Protein AF-A0A7J2TG03-F1 (afdb_monomer)

pLDDT: mean 83.45, std 17.21, range [26.25, 98.69]

Structure (mmCIF, N/CA/C/O backbone):
data_AF-A0A7J2TG03-F1
#
_entry.id   AF-A0A7J2TG03-F1
#
loop_
_atom_site.group_PDB
_atom_site.id
_atom_site.type_symbol
_atom_site.label_atom_id
_atom_site.label_alt_id
_atom_site.label_comp_id
_atom_site.label_asym_id
_atom_site.label_entity_id
_atom_site.label_seq_id
_atom_site.pdbx_PDB_ins_code
_atom_site.Cartn_x
_atom_site.Cartn_y
_atom_site.Cartn_z
_atom_site.occupancy
_atom_site.B_iso_or_equiv
_atom_site.auth_seq_id
_atom_site.auth_comp_id
_atom_site.auth_asym_id
_atom_site.auth_atom_id
_atom_site.pdbx_PDB_model_num
ATOM 1 N N . MET A 1 1 ? -40.544 -49.039 -11.884 1.00 53.91 1 MET A N 1
ATOM 2 C CA . MET A 1 1 ? -40.082 -48.405 -13.143 1.00 53.91 1 MET A CA 1
ATOM 3 C C . MET A 1 1 ? -39.169 -49.385 -13.885 1.00 53.91 1 MET A C 1
ATOM 5 O O . MET A 1 1 ? -38.332 -49.998 -13.239 1.00 53.91 1 MET A O 1
ATOM 9 N N . ASN A 1 2 ? -39.369 -49.619 -15.189 1.00 72.19 2 ASN A N 1
ATOM 10 C CA . ASN A 1 2 ? -38.593 -50.596 -15.976 1.00 72.19 2 ASN A CA 1
ATOM 11 C C . ASN A 1 2 ? -37.104 -50.181 -16.024 1.00 72.19 2 ASN A C 1
ATOM 13 O O . ASN A 1 2 ? -36.837 -48.999 -16.240 1.00 72.19 2 ASN A O 1
ATOM 17 N N . LYS A 1 3 ? -36.149 -51.113 -15.856 1.00 63.94 3 LYS A N 1
ATOM 18 C CA . LYS A 1 3 ? -34.694 -50.835 -15.903 1.00 63.94 3 LYS A CA 1
ATOM 19 C C . LYS A 1 3 ? -34.291 -50.037 -17.153 1.00 63.94 3 LYS A C 1
ATOM 21 O O . LYS A 1 3 ? -33.443 -49.158 -17.064 1.00 63.94 3 LYS A O 1
ATOM 26 N N . LYS A 1 4 ? -34.984 -50.254 -18.280 1.00 67.00 4 LYS A N 1
ATOM 27 C CA . LYS A 1 4 ? -34.798 -49.479 -19.521 1.00 67.00 4 LYS A CA 1
ATOM 28 C C . LYS A 1 4 ? -35.119 -47.983 -19.376 1.00 67.00 4 LYS A C 1
ATOM 30 O O . LYS A 1 4 ? -34.443 -47.165 -19.982 1.00 67.00 4 LYS A O 1
ATOM 35 N N . LYS A 1 5 ? -36.115 -47.613 -18.562 1.00 65.81 5 LYS A N 1
ATOM 36 C CA . LYS A 1 5 ? -36.463 -46.204 -18.307 1.00 65.81 5 LYS A CA 1
ATOM 37 C C . LYS A 1 5 ? -35.437 -45.521 -17.402 1.00 65.81 5 LYS A C 1
ATOM 39 O O . LYS A 1 5 ? -35.110 -44.376 -17.655 1.00 65.81 5 LYS A O 1
ATOM 44 N N . ILE A 1 6 ? -34.899 -46.231 -16.405 1.00 66.00 6 ILE A N 1
ATOM 45 C CA . ILE A 1 6 ? -33.825 -45.704 -15.542 1.00 66.00 6 ILE A CA 1
ATOM 46 C C . ILE A 1 6 ? -32.561 -45.455 -16.368 1.00 66.00 6 ILE A C 1
ATOM 48 O O . ILE A 1 6 ? -31.997 -44.372 -16.286 1.00 66.00 6 ILE A O 1
ATOM 52 N N . ALA A 1 7 ? -32.165 -46.419 -17.204 1.00 67.94 7 ALA A N 1
ATOM 53 C CA . ALA A 1 7 ? -31.015 -46.262 -18.090 1.00 67.94 7 ALA A CA 1
ATOM 54 C C . ALA A 1 7 ? -31.187 -45.060 -19.031 1.00 67.94 7 ALA A C 1
ATOM 56 O O . ALA A 1 7 ? -30.298 -44.224 -19.102 1.00 67.94 7 ALA A O 1
ATOM 57 N N . LEU A 1 8 ? -32.360 -44.911 -19.660 1.00 75.31 8 LEU A N 1
ATOM 58 C CA . LEU A 1 8 ? -32.648 -43.774 -20.537 1.00 75.31 8 LEU A CA 1
ATOM 59 C C . LEU A 1 8 ? -32.576 -42.427 -19.798 1.00 75.31 8 LEU A C 1
ATOM 61 O O . LEU A 1 8 ? -32.005 -41.477 -20.319 1.00 75.31 8 LEU A O 1
ATOM 65 N N . THR A 1 9 ? -33.116 -42.341 -18.579 1.00 73.19 9 THR A N 1
ATOM 66 C CA . THR A 1 9 ? -33.053 -41.114 -17.771 1.00 73.19 9 THR A CA 1
ATOM 67 C C . THR A 1 9 ? -31.622 -40.768 -17.363 1.00 73.19 9 THR A C 1
ATOM 69 O O . THR A 1 9 ? -31.246 -39.602 -17.437 1.00 73.19 9 THR A O 1
ATOM 72 N N . VAL A 1 10 ? -30.811 -41.760 -16.981 1.00 71.56 10 VAL A N 1
ATOM 73 C CA . VAL A 1 10 ? -29.391 -41.551 -16.655 1.00 71.56 10 VAL A CA 1
ATOM 74 C C . VAL A 1 10 ? -28.613 -41.109 -17.892 1.00 71.56 10 VAL A C 1
ATOM 76 O O . VAL A 1 10 ? -27.847 -40.158 -17.803 1.00 71.56 10 VAL A O 1
ATOM 79 N N . THR A 1 11 ? -28.847 -41.726 -19.053 1.00 77.69 11 THR A N 1
ATOM 80 C CA . THR A 1 11 ? -28.205 -41.314 -20.307 1.00 77.69 11 THR A CA 1
ATOM 81 C C . THR A 1 11 ? -28.555 -39.871 -20.660 1.00 77.69 11 THR A C 1
ATOM 83 O O . THR A 1 11 ? -27.647 -39.095 -20.916 1.00 77.69 11 THR A O 1
ATOM 86 N N . ILE A 1 12 ? -29.831 -39.475 -20.584 1.00 80.56 12 ILE A N 1
ATOM 87 C CA . ILE A 1 12 ? -30.250 -38.088 -20.855 1.00 80.56 12 ILE A CA 1
ATOM 88 C C . ILE A 1 12 ? -29.573 -37.105 -19.889 1.00 80.56 12 ILE A C 1
ATOM 90 O O . ILE A 1 12 ? -29.081 -36.071 -20.330 1.00 80.56 12 ILE A O 1
ATOM 94 N N . LEU A 1 13 ? -29.498 -37.435 -18.596 1.00 73.19 13 LEU A N 1
ATOM 95 C CA . LEU A 1 13 ? -28.827 -36.604 -17.590 1.00 73.19 13 LEU A CA 1
ATOM 96 C C . LEU A 1 13 ? -27.330 -36.445 -17.869 1.00 73.19 13 LEU A C 1
ATOM 98 O O . LEU A 1 13 ? -26.822 -35.332 -17.807 1.00 73.19 13 LEU A O 1
ATOM 102 N N . VAL A 1 14 ? -26.636 -37.533 -18.211 1.00 73.94 14 VAL A N 1
ATOM 103 C CA . VAL A 1 14 ? -25.205 -37.493 -18.549 1.00 73.94 14 VAL A CA 1
ATOM 104 C C . VAL A 1 14 ? -24.973 -36.693 -19.830 1.00 73.94 14 VAL A C 1
ATOM 106 O O . VAL A 1 14 ? -24.059 -35.880 -19.868 1.00 73.94 14 VAL A O 1
ATOM 109 N N . THR A 1 15 ? -25.815 -36.855 -20.855 1.00 74.75 15 THR A N 1
ATOM 110 C CA . THR A 1 15 ? -25.711 -36.078 -22.099 1.00 74.75 15 THR A CA 1
ATOM 111 C C . THR A 1 15 ? -25.987 -34.593 -21.866 1.00 74.75 15 THR A C 1
ATOM 113 O O . THR A 1 15 ? -25.273 -33.762 -22.417 1.00 74.75 15 THR A O 1
ATOM 116 N N . MET A 1 16 ? -26.961 -34.244 -21.019 1.00 70.25 16 MET A N 1
ATOM 117 C CA . MET A 1 16 ? -27.220 -32.853 -20.630 1.00 70.25 16 MET A CA 1
ATOM 118 C C . MET A 1 16 ? -26.056 -32.256 -19.835 1.00 70.25 16 MET A C 1
ATOM 120 O O . MET A 1 16 ? -25.661 -31.131 -20.114 1.00 70.25 16 MET A O 1
ATOM 124 N N . LEU A 1 17 ? -25.462 -33.010 -18.904 1.00 63.69 17 LEU A N 1
ATOM 125 C CA . LEU A 1 17 ? -24.256 -32.596 -18.178 1.00 63.69 17 LEU A CA 1
ATOM 126 C C . LEU A 1 17 ? -23.073 -32.365 -19.124 1.00 63.69 17 LEU A C 1
ATOM 128 O O . LEU A 1 17 ? -22.372 -31.367 -18.992 1.00 63.69 17 LEU A O 1
ATOM 132 N N . PHE A 1 18 ? -22.870 -33.248 -20.104 1.00 67.38 18 PHE A N 1
ATOM 133 C CA . PHE A 1 18 ? -21.787 -33.115 -21.080 1.00 67.38 18 PHE A CA 1
ATOM 134 C C . PHE A 1 18 ? -21.998 -31.922 -22.019 1.00 67.38 18 PHE A C 1
ATOM 136 O O . PHE A 1 18 ? -21.068 -31.154 -22.245 1.00 67.38 18 PHE A O 1
ATOM 143 N N . ALA A 1 19 ? -23.223 -31.725 -22.515 1.00 67.94 19 ALA A N 1
ATOM 144 C CA . ALA A 1 19 ? -23.578 -30.564 -23.329 1.00 67.94 19 ALA A CA 1
ATOM 145 C C . ALA A 1 19 ? -23.384 -29.257 -22.546 1.00 67.94 19 ALA A C 1
ATOM 147 O O . ALA A 1 19 ? -22.729 -28.347 -23.040 1.00 67.94 19 ALA A O 1
ATOM 148 N N . PHE A 1 20 ? -23.839 -29.214 -21.289 1.00 65.12 20 PHE A N 1
ATOM 149 C CA . PHE A 1 20 ? -23.650 -28.064 -20.405 1.00 65.12 20 PHE A CA 1
ATOM 150 C C . PHE A 1 20 ? -22.167 -27.785 -20.128 1.00 65.12 20 PHE A C 1
ATOM 152 O O . PHE A 1 20 ? -21.756 -26.634 -20.102 1.00 65.12 20 PHE A O 1
ATOM 159 N N . SER A 1 21 ? -21.342 -28.827 -19.982 1.00 55.38 21 SER A N 1
ATOM 160 C CA . SER A 1 21 ? -19.889 -28.688 -19.789 1.00 55.38 21 SER A CA 1
ATOM 161 C C . SER A 1 21 ? -19.199 -28.088 -21.019 1.00 55.38 21 SER A C 1
ATOM 163 O O . SER A 1 21 ? -18.318 -27.244 -20.882 1.00 55.38 21 SER A O 1
ATOM 165 N N . ILE A 1 22 ? -19.611 -28.500 -22.225 1.00 57.00 22 ILE A N 1
ATOM 166 C CA . ILE A 1 22 ? -19.070 -27.986 -23.494 1.00 57.00 22 ILE A CA 1
ATOM 167 C C . ILE A 1 22 ? -19.506 -26.535 -23.727 1.00 57.00 22 ILE A C 1
ATOM 169 O O . ILE A 1 22 ? -18.688 -25.715 -24.142 1.00 57.00 22 ILE A O 1
ATOM 173 N N . GLU A 1 23 ? -20.767 -26.212 -23.447 1.00 53.81 23 GLU A N 1
ATOM 174 C CA . GLU A 1 23 ? -21.329 -24.866 -23.595 1.00 53.81 23 GLU A CA 1
ATOM 175 C C . GLU A 1 23 ? -20.736 -23.899 -22.555 1.00 53.81 23 GLU A C 1
ATOM 177 O O . GLU A 1 23 ? -20.365 -22.776 -22.893 1.00 53.81 23 GLU A O 1
ATOM 182 N N . PHE A 1 24 ? -20.505 -24.370 -21.323 1.00 48.91 24 PHE A N 1
ATOM 183 C CA . PHE A 1 24 ? -19.780 -23.628 -20.289 1.00 48.91 24 PHE A CA 1
ATOM 184 C C . PHE A 1 24 ? -18.325 -23.357 -20.702 1.00 48.91 24 PHE A C 1
ATOM 186 O O . PHE A 1 24 ? -17.878 -22.213 -20.633 1.00 48.91 24 PHE A O 1
ATOM 193 N N . ALA A 1 25 ? -17.614 -24.363 -21.229 1.00 43.56 25 ALA A N 1
ATOM 194 C CA . ALA A 1 25 ? -16.248 -24.195 -21.725 1.00 43.56 25 ALA A CA 1
ATOM 195 C C . ALA A 1 25 ? -16.162 -23.174 -22.878 1.00 43.56 25 ALA A C 1
ATOM 197 O O . ALA A 1 25 ? -15.332 -22.270 -22.810 1.00 43.56 25 ALA A O 1
ATOM 198 N N . HIS A 1 26 ? -17.059 -23.238 -23.872 1.00 43.53 26 HIS A N 1
ATOM 199 C CA . HIS A 1 26 ? -17.092 -22.270 -24.982 1.00 43.53 26 HIS A CA 1
ATOM 200 C C . HIS A 1 26 ? -17.467 -20.853 -24.515 1.00 43.53 26 HIS A C 1
ATOM 202 O O . HIS A 1 26 ? -16.838 -19.878 -24.923 1.00 43.53 26 HIS A O 1
ATOM 208 N N . SER A 1 27 ? -18.425 -20.721 -23.590 1.00 43.19 27 SER A N 1
ATOM 209 C CA . SER A 1 27 ? -18.806 -19.414 -23.032 1.00 43.19 27 SER A CA 1
ATOM 210 C C . SER A 1 27 ? -17.681 -18.758 -22.215 1.00 43.19 27 SER A C 1
ATOM 212 O O . SER A 1 27 ? -17.570 -17.530 -22.180 1.00 43.19 27 SER A O 1
ATOM 214 N N . SER A 1 28 ? -16.799 -19.559 -21.606 1.00 43.59 28 SER A N 1
ATOM 215 C CA . SER A 1 28 ? -15.652 -19.063 -20.838 1.00 43.59 28 SER A CA 1
ATOM 216 C C . SER A 1 28 ? -14.494 -18.590 -21.727 1.00 43.59 28 SER A C 1
ATOM 218 O O . SER A 1 28 ? -13.842 -17.601 -21.402 1.00 43.59 28 SER A O 1
ATOM 220 N N . THR A 1 29 ? -14.274 -19.220 -22.886 1.00 42.62 29 THR A N 1
ATOM 221 C CA . THR A 1 29 ? -13.218 -18.813 -23.828 1.00 42.62 29 THR A CA 1
ATOM 222 C C . THR A 1 29 ? -13.607 -17.584 -24.645 1.00 42.62 29 THR A C 1
ATOM 224 O O . THR A 1 29 ? -12.787 -16.678 -24.790 1.00 42.62 29 THR A O 1
ATOM 227 N N . ASP A 1 30 ? -14.862 -17.501 -25.100 1.00 40.88 30 ASP A N 1
ATOM 228 C CA . ASP A 1 30 ? -15.345 -16.367 -25.902 1.00 40.88 30 ASP A CA 1
ATOM 229 C C . ASP A 1 30 ? -15.484 -15.086 -25.065 1.00 40.88 30 ASP A C 1
ATOM 231 O O . ASP A 1 30 ? -15.247 -13.978 -25.546 1.00 40.88 30 ASP A O 1
ATOM 235 N N . SER A 1 31 ? -15.837 -15.209 -23.782 1.00 52.03 31 SER A N 1
ATOM 236 C CA . SER A 1 31 ? -15.900 -14.055 -22.875 1.00 52.03 31 SER A CA 1
ATOM 237 C C . SER A 1 31 ? -14.507 -13.530 -22.499 1.00 52.03 31 SER A C 1
ATOM 239 O O . SER A 1 31 ? -14.314 -12.313 -22.410 1.00 52.03 31 SER A O 1
ATOM 241 N N . TYR A 1 32 ? -13.509 -14.411 -22.360 1.00 50.72 32 TYR A N 1
ATOM 242 C CA . TYR A 1 32 ? -12.137 -14.024 -22.024 1.00 50.72 32 TYR A CA 1
ATOM 243 C C . TYR A 1 32 ? -11.397 -13.348 -23.191 1.00 50.72 32 TYR A C 1
ATOM 245 O O . TYR A 1 32 ? -10.784 -12.294 -22.997 1.00 50.72 32 TYR A O 1
ATOM 253 N N . SER A 1 33 ? -11.493 -13.884 -24.418 1.00 60.97 33 SER A N 1
ATOM 254 C CA . SER A 1 33 ? -10.859 -13.265 -25.596 1.00 60.97 33 SER A CA 1
ATOM 255 C C . SER A 1 33 ? -11.432 -11.877 -25.892 1.00 60.97 33 SER A C 1
ATOM 257 O O . SER A 1 33 ? -10.677 -10.946 -26.170 1.00 60.97 33 SER A O 1
ATOM 259 N N . ASN A 1 34 ? -12.751 -11.709 -25.743 1.00 76.31 34 ASN A N 1
ATOM 260 C CA . ASN A 1 34 ? -13.419 -10.422 -25.935 1.00 76.31 34 ASN A CA 1
ATOM 261 C C . ASN A 1 34 ? -13.000 -9.386 -24.883 1.00 76.31 34 ASN A C 1
ATOM 263 O O . ASN A 1 34 ? -12.807 -8.219 -25.219 1.00 76.31 34 ASN A O 1
ATOM 267 N N . THR A 1 35 ? -12.805 -9.808 -23.630 1.00 81.56 35 THR A N 1
ATOM 268 C CA . THR A 1 35 ? -12.375 -8.911 -22.547 1.00 81.56 35 THR A CA 1
ATOM 269 C C . THR A 1 35 ? -10.957 -8.391 -22.778 1.00 81.56 35 THR A C 1
ATOM 271 O O . THR A 1 35 ? -10.719 -7.197 -22.615 1.00 81.56 35 THR A O 1
ATOM 274 N N . ASN A 1 36 ? -10.023 -9.247 -23.208 1.00 82.88 36 ASN A N 1
ATOM 275 C CA . ASN A 1 36 ? -8.644 -8.826 -23.465 1.00 82.88 36 ASN A CA 1
ATOM 276 C C . ASN A 1 36 ? -8.559 -7.857 -24.656 1.00 82.88 36 ASN A C 1
ATOM 278 O O . ASN A 1 36 ? -7.978 -6.782 -24.533 1.00 82.88 36 ASN A O 1
ATOM 282 N N . THR A 1 37 ? -9.211 -8.167 -25.783 1.00 90.38 37 THR A N 1
ATOM 283 C CA . THR A 1 37 ? -9.247 -7.257 -26.941 1.00 90.38 37 THR A CA 1
ATOM 284 C C . THR A 1 37 ? -9.906 -5.918 -26.599 1.00 90.38 37 THR A C 1
ATOM 286 O O . THR A 1 37 ? -9.405 -4.866 -26.996 1.00 90.38 37 THR 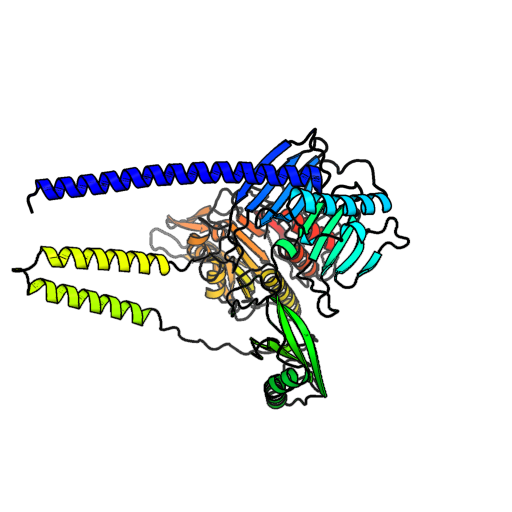A O 1
ATOM 289 N N . TYR A 1 38 ? -10.991 -5.933 -25.820 1.00 91.69 38 TYR A N 1
ATOM 290 C CA . TYR A 1 38 ? -11.637 -4.712 -25.341 1.00 91.69 38 TYR A CA 1
ATOM 291 C C . TYR A 1 38 ? -10.716 -3.889 -24.426 1.00 91.69 38 TYR A C 1
ATOM 293 O O . TYR A 1 38 ? -10.548 -2.690 -24.645 1.00 91.69 38 TYR A O 1
ATOM 301 N N . ALA A 1 39 ? -10.061 -4.530 -23.453 1.00 92.44 39 ALA A N 1
ATOM 302 C CA . ALA A 1 39 ? -9.113 -3.889 -22.543 1.00 92.44 39 ALA A CA 1
ATOM 303 C C . ALA A 1 39 ? -7.916 -3.276 -23.291 1.00 92.44 39 ALA A C 1
ATOM 305 O O . ALA A 1 39 ? -7.555 -2.128 -23.039 1.00 92.44 39 ALA A O 1
ATOM 306 N N . GLN A 1 40 ? -7.345 -3.999 -24.260 1.00 94.38 40 GLN A N 1
ATOM 307 C CA . GLN A 1 40 ? -6.276 -3.493 -25.128 1.00 94.38 40 GLN A CA 1
ATOM 308 C C . GLN A 1 40 ? -6.726 -2.286 -25.950 1.00 94.38 40 GLN A C 1
ATOM 310 O O . GLN A 1 40 ? -5.971 -1.320 -26.075 1.00 94.38 40 GLN A O 1
ATOM 315 N N . SER A 1 41 ? -7.950 -2.318 -26.485 1.00 95.25 41 SER A N 1
ATOM 316 C CA . SER A 1 41 ? -8.517 -1.187 -27.220 1.00 95.25 41 SER A CA 1
ATOM 317 C C . SER A 1 41 ? -8.635 0.045 -26.327 1.00 95.25 41 SER A C 1
ATOM 319 O O . SER A 1 41 ? -8.196 1.117 -26.730 1.00 95.25 41 SER A O 1
ATOM 321 N N . LEU A 1 42 ? -9.177 -0.094 -25.113 1.00 95.88 42 LEU A N 1
ATOM 322 C CA . LEU A 1 42 ? -9.305 1.025 -24.176 1.00 95.88 42 LEU A CA 1
ATOM 323 C C . LEU A 1 42 ? -7.941 1.576 -23.749 1.00 95.88 42 LEU A C 1
ATOM 325 O O . LEU A 1 42 ? -7.748 2.791 -23.771 1.00 95.88 42 LEU A O 1
ATOM 329 N N . ALA A 1 43 ? -6.986 0.700 -23.423 1.00 96.06 43 ALA A N 1
ATOM 330 C CA . ALA A 1 43 ? -5.633 1.112 -23.063 1.00 96.06 43 ALA A CA 1
ATOM 331 C C . ALA A 1 43 ? -4.946 1.862 -24.212 1.00 96.06 43 ALA A C 1
ATOM 333 O O . ALA A 1 43 ? -4.371 2.924 -23.994 1.00 96.06 43 ALA A O 1
ATOM 334 N N . SER A 1 44 ? -5.058 1.359 -25.445 1.00 95.81 44 SER A N 1
ATOM 335 C CA . SER A 1 44 ? -4.472 1.996 -26.632 1.00 95.81 44 SER A CA 1
ATOM 336 C C . SER A 1 44 ? -5.117 3.350 -26.934 1.00 95.81 44 SER A C 1
ATOM 338 O O . SER A 1 44 ? -4.412 4.310 -27.241 1.00 95.81 44 SER A O 1
ATOM 340 N N . THR A 1 45 ? -6.446 3.453 -26.809 1.00 97.25 45 THR A N 1
ATOM 341 C CA . THR A 1 45 ? -7.166 4.724 -26.955 1.00 97.25 45 THR A CA 1
ATOM 342 C C . THR A 1 45 ? -6.717 5.729 -25.902 1.00 97.25 45 THR A C 1
ATOM 344 O O . THR A 1 45 ? -6.422 6.870 -26.250 1.00 97.25 45 THR A O 1
ATOM 347 N N . PHE A 1 46 ? -6.613 5.320 -24.634 1.00 97.81 46 PHE A N 1
ATOM 348 C CA . PHE A 1 46 ? -6.151 6.207 -23.570 1.00 97.81 46 PHE A CA 1
ATOM 349 C C . PHE A 1 46 ? -4.710 6.671 -23.811 1.00 97.81 46 PHE A C 1
ATOM 351 O O . PHE A 1 46 ? -4.439 7.868 -23.764 1.00 97.81 46 PHE A O 1
ATOM 358 N N . LEU A 1 47 ? -3.800 5.745 -24.128 1.00 96.56 47 LEU A N 1
ATOM 359 C CA . LEU A 1 47 ? -2.394 6.054 -24.393 1.00 96.56 47 LEU A CA 1
ATOM 360 C C . LEU A 1 47 ? -2.237 7.057 -25.546 1.00 96.56 47 LEU A C 1
ATOM 362 O O . LEU A 1 47 ? -1.539 8.060 -25.416 1.00 96.56 47 LEU A O 1
ATOM 366 N N . GLY A 1 48 ? -2.917 6.814 -26.668 1.00 95.44 48 GLY A N 1
ATOM 367 C CA . GLY A 1 48 ? -2.780 7.653 -27.856 1.00 95.44 48 GLY A CA 1
ATOM 368 C C . GLY A 1 48 ? -3.500 8.998 -27.761 1.00 95.44 48 GLY A C 1
ATOM 369 O O . GLY A 1 48 ? -2.944 10.011 -28.173 1.00 95.44 48 GLY A O 1
ATOM 370 N N . GLN A 1 49 ? -4.732 9.017 -27.243 1.00 96.81 49 GLN A N 1
ATOM 371 C CA . GLN A 1 49 ? -5.591 10.211 -27.285 1.00 96.81 49 GLN A CA 1
ATOM 372 C C . GLN A 1 49 ? -5.515 11.052 -26.010 1.00 96.81 49 GLN A C 1
ATOM 374 O O . GLN A 1 49 ? -5.644 12.268 -26.077 1.00 96.81 49 GLN A O 1
ATOM 379 N N . VAL A 1 50 ? -5.303 10.426 -24.848 1.00 97.06 50 VAL A N 1
ATOM 380 C CA . VAL A 1 50 ? -5.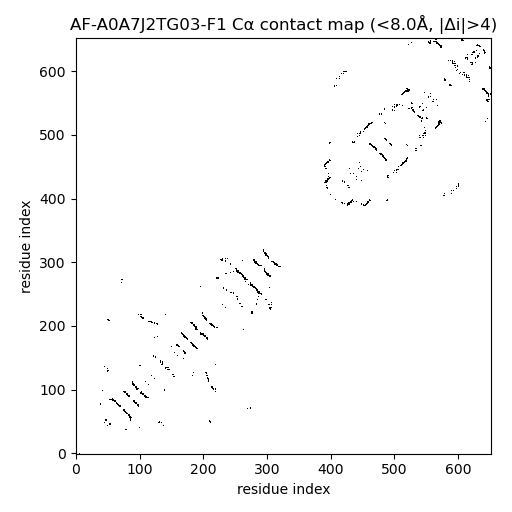289 11.131 -23.559 1.00 97.06 50 VAL A CA 1
ATOM 381 C C . VAL A 1 50 ? -3.861 11.341 -23.085 1.00 97.06 50 VAL A C 1
ATOM 383 O O . VAL A 1 50 ? -3.469 12.474 -22.825 1.00 97.06 50 VAL A O 1
ATOM 386 N N . SER A 1 51 ? -3.057 10.277 -22.993 1.00 94.19 51 SER A N 1
ATOM 387 C CA . SER A 1 51 ? -1.753 10.374 -22.331 1.00 94.19 51 SER A CA 1
ATOM 388 C C . SER A 1 51 ? -0.654 11.016 -23.184 1.00 94.19 51 SER A C 1
ATOM 390 O O . SER A 1 51 ? 0.420 11.329 -22.665 1.00 94.19 51 SER A O 1
ATOM 392 N N . GLY A 1 52 ? -0.901 11.197 -24.486 1.00 90.62 52 GLY A N 1
ATOM 393 C CA . GLY A 1 52 ? 0.058 11.748 -25.444 1.00 90.62 52 GLY A CA 1
ATOM 394 C C . GLY A 1 52 ? 1.181 10.777 -25.827 1.00 90.62 52 GLY A C 1
ATOM 395 O O . GLY A 1 52 ? 2.251 11.217 -26.267 1.00 90.62 52 GLY A O 1
ATOM 396 N N . PHE A 1 53 ? 0.974 9.469 -25.633 1.00 90.31 53 PHE A N 1
ATOM 397 C CA . PHE A 1 53 ? 1.920 8.425 -26.021 1.00 90.31 53 PHE A CA 1
ATOM 398 C C . PHE A 1 53 ? 2.006 8.325 -27.551 1.00 90.31 53 PHE A C 1
ATOM 400 O O . PHE A 1 53 ? 1.001 8.439 -28.252 1.00 90.31 53 PHE A O 1
ATOM 407 N N . ASP A 1 54 ? 3.214 8.132 -28.088 1.00 89.00 54 ASP A N 1
ATOM 408 C CA . ASP A 1 54 ? 3.389 8.017 -29.539 1.00 89.00 54 ASP A CA 1
ATOM 409 C C . ASP A 1 54 ? 3.036 6.598 -29.987 1.00 89.00 54 ASP A C 1
ATOM 411 O O . ASP A 1 54 ? 3.760 5.638 -29.720 1.00 89.00 54 ASP A O 1
ATOM 415 N N . MET A 1 55 ? 1.911 6.477 -30.685 1.00 90.62 55 MET A N 1
ATOM 416 C CA . MET A 1 55 ? 1.408 5.188 -31.145 1.00 90.62 55 MET A CA 1
ATOM 417 C C . MET A 1 55 ? 2.112 4.673 -32.412 1.00 90.62 55 MET A C 1
ATOM 419 O O . MET A 1 55 ? 1.874 3.533 -32.803 1.00 90.62 55 MET A O 1
ATOM 423 N N . SER A 1 56 ? 2.983 5.462 -33.059 1.00 89.50 56 SER A N 1
ATOM 424 C CA . SER A 1 56 ? 3.655 5.069 -34.311 1.00 89.50 56 SER A CA 1
ATOM 425 C C . SER A 1 56 ? 4.720 3.982 -34.122 1.00 89.50 56 SER A C 1
ATOM 427 O O . SER A 1 56 ? 4.884 3.127 -34.990 1.00 89.50 56 SER A O 1
ATOM 429 N N . ASN A 1 57 ? 5.390 3.979 -32.967 1.00 84.12 57 ASN A N 1
ATOM 430 C CA . ASN A 1 57 ? 6.395 2.987 -32.572 1.00 84.12 57 ASN A CA 1
ATOM 431 C C . ASN A 1 57 ? 5.928 2.126 -31.387 1.00 84.12 57 ASN A C 1
ATOM 433 O O . ASN A 1 57 ? 6.730 1.433 -30.758 1.00 84.12 57 ASN A O 1
ATOM 437 N N . TYR A 1 58 ? 4.631 2.178 -31.075 1.00 87.56 58 TYR A N 1
ATOM 438 C CA . TYR A 1 58 ? 4.043 1.470 -29.948 1.00 87.56 58 TYR A CA 1
ATOM 439 C C . TYR A 1 58 ? 4.119 -0.044 -30.135 1.00 87.56 58 TYR A C 1
ATOM 441 O O . TYR A 1 58 ? 3.625 -0.604 -31.118 1.00 87.56 58 TYR A O 1
ATOM 449 N N . ARG A 1 59 ? 4.698 -0.720 -29.144 1.00 92.12 59 ARG A N 1
ATOM 450 C CA . ARG A 1 59 ? 4.739 -2.177 -29.067 1.00 92.12 59 ARG A CA 1
ATOM 451 C C . ARG A 1 59 ? 4.349 -2.654 -27.679 1.00 92.12 59 ARG A C 1
ATOM 453 O O . ARG A 1 59 ? 4.943 -2.250 -26.685 1.00 92.12 59 ARG A O 1
ATOM 460 N N . ILE A 1 60 ? 3.416 -3.597 -27.633 1.00 88.81 60 ILE A N 1
ATOM 461 C CA . ILE A 1 60 ? 3.107 -4.371 -26.432 1.00 88.81 60 ILE A CA 1
ATOM 462 C C . ILE A 1 60 ? 4.147 -5.489 -26.301 1.00 88.81 60 ILE 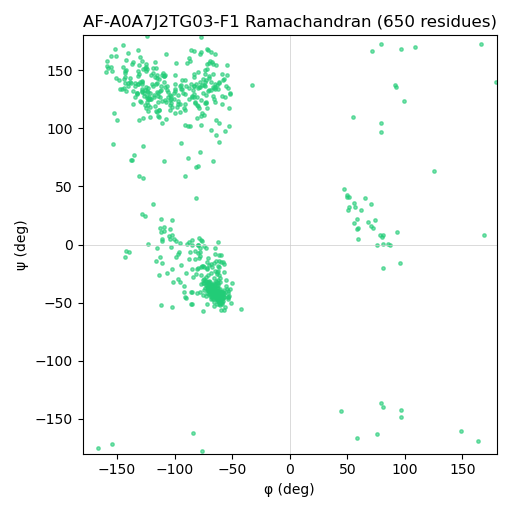A C 1
ATOM 464 O O . ILE A 1 60 ? 4.285 -6.321 -27.199 1.00 88.81 60 ILE A O 1
ATOM 468 N N . ILE A 1 61 ? 4.894 -5.494 -25.199 1.00 84.19 61 ILE A N 1
ATOM 469 C CA . ILE A 1 61 ? 5.852 -6.551 -24.848 1.00 84.19 61 ILE A CA 1
ATOM 470 C C . ILE A 1 61 ? 5.143 -7.626 -24.020 1.00 84.19 61 ILE A C 1
ATOM 472 O O . ILE A 1 61 ? 5.262 -8.812 -24.319 1.00 84.19 61 ILE A O 1
ATOM 476 N N . SER A 1 62 ? 4.365 -7.208 -23.022 1.00 78.50 62 SER A N 1
ATOM 477 C CA . SER A 1 62 ? 3.488 -8.071 -22.228 1.00 78.50 62 SER A CA 1
ATOM 478 C C . SER A 1 62 ? 2.189 -7.337 -21.905 1.00 78.50 62 SER A C 1
ATOM 480 O O . SER A 1 62 ? 2.175 -6.109 -21.826 1.00 78.50 62 SER A O 1
ATOM 482 N N . PHE A 1 63 ? 1.089 -8.077 -21.753 1.00 84.25 63 PHE A N 1
ATOM 483 C CA . PHE A 1 63 ? -0.222 -7.504 -21.449 1.00 84.25 63 PHE A CA 1
ATOM 484 C C . PHE A 1 63 ? -1.084 -8.513 -20.702 1.00 84.25 63 PHE A C 1
ATOM 486 O O . PHE A 1 63 ? -1.483 -9.538 -21.257 1.00 84.25 63 PHE A O 1
ATOM 493 N N . ASN A 1 64 ? -1.376 -8.199 -19.449 1.00 72.75 64 ASN A N 1
ATOM 494 C CA . ASN A 1 64 ? -2.177 -9.007 -18.550 1.00 72.75 64 ASN A CA 1
ATOM 495 C C . ASN A 1 64 ? -3.444 -8.244 -18.183 1.00 72.75 64 ASN A C 1
ATOM 497 O O . ASN A 1 64 ? -3.400 -7.042 -17.917 1.00 72.75 64 ASN A O 1
ATOM 501 N N . VAL A 1 65 ? -4.565 -8.962 -18.153 1.00 78.69 65 VAL A N 1
ATOM 502 C CA . VAL A 1 65 ? -5.876 -8.415 -17.803 1.00 78.69 65 VAL A CA 1
ATOM 503 C C . VAL A 1 65 ? -6.498 -9.272 -16.719 1.00 78.69 65 VAL A C 1
ATOM 505 O O . VAL A 1 65 ? -6.543 -10.494 -16.848 1.00 78.69 65 VAL A O 1
ATOM 508 N N . SER A 1 66 ? -7.035 -8.634 -15.687 1.00 71.94 66 SER A N 1
ATOM 509 C CA . SER A 1 66 ? -7.897 -9.275 -14.699 1.00 71.94 66 SER A CA 1
ATOM 510 C C . SER A 1 66 ? -9.189 -8.479 -14.527 1.00 71.94 66 SER A C 1
ATOM 512 O O . SER A 1 66 ? -9.263 -7.302 -14.878 1.00 71.94 66 SER A O 1
ATOM 514 N N . THR A 1 67 ? -10.243 -9.136 -14.039 1.00 82.38 67 THR A N 1
ATOM 515 C CA . THR A 1 67 ? -11.564 -8.508 -13.856 1.00 82.38 67 THR A CA 1
ATOM 516 C C . THR A 1 67 ? -12.123 -8.679 -12.442 1.00 82.38 67 THR A C 1
ATOM 518 O O . THR A 1 67 ? -13.204 -9.249 -12.257 1.00 82.38 67 THR A O 1
ATOM 521 N N . PRO A 1 68 ? -11.396 -8.233 -11.402 1.00 74.31 68 PRO A N 1
ATOM 522 C CA . PRO A 1 68 ? -11.879 -8.374 -10.040 1.00 74.31 68 PRO A CA 1
ATOM 523 C C . PRO A 1 68 ? -13.091 -7.470 -9.783 1.00 74.31 68 PRO A C 1
ATOM 525 O O . PRO A 1 68 ? -13.307 -6.451 -10.446 1.00 74.31 68 PRO A O 1
ATOM 528 N N . LYS A 1 69 ? -13.885 -7.820 -8.769 1.00 73.38 69 LYS A N 1
ATOM 529 C CA . LYS A 1 69 ? -14.812 -6.856 -8.172 1.00 73.38 69 LYS A CA 1
ATOM 530 C C . LYS A 1 69 ? -14.040 -5.884 -7.295 1.00 73.38 69 LYS A C 1
ATOM 532 O O . LYS A 1 69 ? -13.089 -6.280 -6.627 1.00 73.38 69 LYS A O 1
ATOM 537 N N . ILE A 1 70 ? -14.454 -4.624 -7.304 1.00 67.81 70 ILE A N 1
ATOM 538 C CA . ILE A 1 70 ? -13.930 -3.633 -6.368 1.00 67.81 70 ILE A CA 1
ATOM 539 C C . ILE A 1 70 ? -14.397 -4.035 -4.973 1.00 67.81 70 ILE A C 1
ATOM 541 O O . ILE A 1 70 ? -15.556 -4.422 -4.790 1.00 67.81 70 ILE A O 1
ATOM 545 N N . LEU A 1 71 ? -13.489 -3.968 -4.003 1.00 58.88 71 LEU A N 1
ATOM 546 C CA . LEU A 1 71 ? -13.769 -4.374 -2.635 1.00 58.88 71 LEU A CA 1
ATOM 547 C C . LEU A 1 71 ? -15.016 -3.658 -2.103 1.00 58.88 71 LEU A C 1
ATOM 549 O O . LEU A 1 71 ? -15.196 -2.457 -2.300 1.00 58.88 71 LEU A O 1
ATOM 553 N N . ASN A 1 72 ? -15.895 -4.423 -1.456 1.00 57.84 72 ASN A N 1
ATOM 554 C CA . ASN A 1 72 ? -17.164 -3.942 -0.913 1.00 57.84 72 ASN A CA 1
ATOM 555 C C . ASN A 1 72 ? -18.106 -3.306 -1.963 1.00 57.84 72 ASN A C 1
ATOM 557 O O . ASN A 1 72 ? -19.113 -2.700 -1.615 1.00 57.84 72 ASN A O 1
ATOM 561 N N . SER A 1 73 ? -17.856 -3.472 -3.262 1.00 66.81 73 SER A N 1
ATOM 562 C CA . SER A 1 73 ? -18.730 -2.987 -4.330 1.00 66.81 73 SER A CA 1
ATOM 563 C C . SER A 1 73 ? -19.299 -4.148 -5.142 1.00 66.81 73 SER A C 1
ATOM 565 O O . SER A 1 73 ? -18.675 -5.192 -5.319 1.00 66.81 73 SER A O 1
ATOM 567 N N . GLN A 1 74 ? -20.488 -3.952 -5.712 1.00 72.69 74 GLN A N 1
ATOM 568 C CA . GLN A 1 74 ? -20.987 -4.839 -6.770 1.00 72.69 74 GLN A CA 1
ATOM 569 C C . GLN A 1 74 ? -20.345 -4.541 -8.132 1.00 72.69 74 GLN A C 1
ATOM 571 O O . GLN A 1 74 ? -20.563 -5.280 -9.091 1.00 72.69 74 GLN A O 1
ATOM 576 N N . THR A 1 75 ? -19.554 -3.472 -8.213 1.00 78.31 75 THR A N 1
ATOM 577 C CA . THR A 1 75 ? -18.914 -3.005 -9.438 1.00 78.31 75 THR A CA 1
ATOM 578 C C . THR A 1 75 ? -17.659 -3.824 -9.733 1.00 78.31 75 THR A C 1
ATOM 580 O O . THR A 1 75 ? -16.771 -3.943 -8.889 1.00 78.31 75 THR A O 1
ATOM 583 N N . SER A 1 76 ? -17.574 -4.378 -10.941 1.00 83.06 76 SER A N 1
ATOM 584 C CA . SER A 1 76 ? -16.342 -4.968 -11.470 1.00 83.06 76 SER A CA 1
ATOM 585 C C . SER A 1 76 ? -15.436 -3.896 -12.063 1.00 83.06 76 SER A C 1
ATOM 587 O O . SER A 1 76 ? -15.916 -2.927 -12.653 1.00 83.06 76 SER A O 1
ATOM 589 N N . GLN A 1 77 ? -14.129 -4.106 -11.948 1.00 88.19 77 GLN A N 1
ATOM 590 C CA . GLN A 1 77 ? -13.111 -3.322 -12.637 1.00 88.19 77 GLN A CA 1
ATOM 591 C C . GLN A 1 77 ? -12.302 -4.222 -13.567 1.00 88.19 77 GLN A C 1
ATOM 593 O O . GLN A 1 77 ? -12.158 -5.411 -13.302 1.00 88.19 77 GLN A O 1
ATOM 598 N N . ILE A 1 78 ? -11.773 -3.658 -14.647 1.00 88.19 78 ILE A N 1
ATOM 599 C CA . ILE A 1 78 ? -10.756 -4.300 -15.480 1.00 88.19 78 ILE A CA 1
ATOM 600 C C . ILE A 1 78 ? -9.411 -3.738 -15.035 1.00 88.19 78 ILE A C 1
ATOM 602 O O . ILE A 1 78 ? -9.192 -2.538 -15.170 1.00 88.19 78 ILE A O 1
ATOM 606 N N . ILE A 1 79 ? -8.520 -4.586 -14.531 1.00 81.56 79 ILE A N 1
ATOM 607 C CA . ILE A 1 79 ? -7.142 -4.206 -14.216 1.00 81.56 79 ILE A CA 1
ATOM 608 C C . ILE A 1 79 ? -6.248 -4.676 -15.354 1.00 81.56 79 ILE A C 1
ATOM 610 O O . ILE A 1 79 ? -6.327 -5.823 -15.792 1.00 81.56 79 ILE A O 1
ATOM 614 N N . ILE A 1 80 ? -5.395 -3.778 -15.823 1.00 82.94 80 ILE A N 1
ATOM 615 C CA . ILE A 1 80 ? -4.420 -3.999 -16.878 1.00 82.94 80 ILE A CA 1
ATOM 616 C C . ILE A 1 80 ? -3.034 -3.783 -16.282 1.00 82.94 80 ILE A C 1
ATOM 618 O O . ILE A 1 80 ? -2.756 -2.727 -15.715 1.00 82.94 80 ILE A O 1
ATOM 622 N N . SER A 1 81 ? -2.165 -4.772 -16.460 1.00 76.88 81 SER A N 1
ATOM 623 C CA . SER A 1 81 ? -0.730 -4.661 -16.204 1.00 76.88 81 SER A CA 1
ATOM 624 C C . SER A 1 81 ? 0.013 -5.031 -17.480 1.00 76.88 81 SER A C 1
ATOM 626 O O . SER A 1 81 ? -0.200 -6.111 -18.035 1.00 76.88 81 SER A O 1
ATOM 628 N N . ALA A 1 82 ? 0.845 -4.132 -17.992 1.00 75.94 82 ALA A N 1
ATOM 629 C CA . ALA A 1 82 ? 1.513 -4.328 -19.269 1.00 75.94 82 ALA A CA 1
ATOM 630 C C . ALA A 1 82 ? 2.923 -3.744 -19.273 1.00 75.94 82 ALA A C 1
ATOM 632 O O . ALA A 1 82 ? 3.206 -2.769 -18.586 1.00 75.94 82 ALA A O 1
ATOM 633 N N . ILE A 1 83 ? 3.790 -4.311 -20.108 1.00 81.81 83 ILE A N 1
ATOM 634 C CA . ILE A 1 83 ? 5.049 -3.680 -20.494 1.00 81.81 83 ILE A CA 1
ATOM 635 C C . ILE A 1 83 ? 4.895 -3.222 -21.938 1.00 81.81 83 ILE A C 1
ATOM 637 O O . ILE A 1 83 ? 4.603 -4.030 -22.826 1.00 81.81 83 ILE A O 1
ATOM 641 N N . ILE A 1 84 ? 5.087 -1.929 -22.176 1.00 89.50 84 ILE A N 1
ATOM 642 C CA . ILE A 1 84 ? 4.950 -1.309 -23.497 1.00 89.50 84 ILE A CA 1
ATOM 643 C C . ILE A 1 84 ? 6.231 -0.570 -23.881 1.00 89.50 84 ILE A C 1
ATOM 645 O O . ILE A 1 84 ? 7.001 -0.162 -23.018 1.00 89.50 84 ILE A O 1
ATOM 649 N N . SER A 1 85 ? 6.469 -0.388 -25.174 1.00 90.00 85 SER A N 1
ATOM 650 C CA . SER A 1 85 ? 7.610 0.364 -25.701 1.00 90.00 85 SER A CA 1
ATOM 651 C C . SER A 1 85 ? 7.159 1.370 -26.752 1.00 90.00 85 SER A C 1
ATOM 653 O O . SER A 1 85 ? 6.220 1.085 -27.491 1.00 90.00 85 SER A O 1
ATOM 655 N N . ASP A 1 86 ? 7.834 2.518 -26.827 1.00 88.00 86 ASP A N 1
ATOM 656 C CA . ASP A 1 86 ? 7.707 3.513 -27.907 1.00 88.00 86 ASP A CA 1
ATOM 657 C C . ASP A 1 86 ? 8.955 3.570 -28.810 1.00 88.00 86 ASP A C 1
ATOM 659 O O . ASP A 1 86 ? 9.141 4.519 -29.570 1.00 88.00 86 ASP A O 1
ATOM 663 N N . GLY A 1 87 ? 9.864 2.597 -28.682 1.00 85.94 87 GLY A N 1
ATOM 664 C CA . GLY A 1 87 ? 11.164 2.587 -29.356 1.00 85.94 87 GLY A CA 1
ATOM 665 C C . GLY A 1 87 ? 12.256 3.432 -28.681 1.00 85.94 87 GLY A C 1
ATOM 666 O O . GLY A 1 87 ? 13.433 3.148 -28.896 1.00 85.94 87 GLY A O 1
ATOM 667 N N . ASN A 1 88 ? 11.904 4.405 -27.831 1.00 84.50 88 ASN A N 1
ATOM 668 C CA . ASN A 1 88 ? 12.857 5.199 -27.040 1.00 84.50 88 ASN A CA 1
ATOM 669 C C . ASN A 1 88 ? 13.022 4.662 -25.612 1.00 84.50 88 ASN A C 1
ATOM 671 O O . ASN A 1 88 ? 14.085 4.816 -25.000 1.00 84.50 88 ASN A O 1
ATOM 675 N N . GLY A 1 89 ? 11.974 4.039 -25.078 1.00 86.44 89 GLY A N 1
ATOM 676 C CA . GLY A 1 89 ? 11.969 3.417 -23.765 1.00 86.44 89 GLY A CA 1
ATOM 677 C C . GLY A 1 89 ? 10.998 2.248 -23.657 1.00 86.44 89 GLY A C 1
ATOM 678 O O . GLY A 1 89 ? 10.162 2.008 -24.530 1.00 86.44 89 GLY A O 1
ATOM 679 N N . ASN A 1 90 ? 11.142 1.509 -22.562 1.00 83.56 90 ASN A N 1
ATOM 680 C CA . ASN A 1 90 ? 10.177 0.518 -22.105 1.00 83.56 90 ASN A CA 1
ATOM 681 C C . ASN A 1 90 ? 9.510 1.052 -20.846 1.00 83.56 90 ASN A C 1
ATOM 683 O O . ASN A 1 90 ? 10.181 1.615 -19.978 1.00 83.56 90 ASN A O 1
ATOM 687 N N . PHE A 1 91 ? 8.208 0.837 -20.739 1.00 85.44 91 PHE A N 1
ATOM 688 C CA . PHE A 1 91 ? 7.377 1.362 -19.675 1.00 85.44 91 PHE A CA 1
ATOM 689 C C . PHE A 1 91 ? 6.560 0.244 -19.040 1.00 85.44 91 PHE A C 1
ATOM 691 O O . PHE A 1 91 ? 6.032 -0.612 -19.750 1.00 85.44 91 PHE A O 1
ATOM 698 N N . SER A 1 92 ? 6.432 0.289 -17.717 1.00 81.19 92 SER A N 1
ATOM 699 C CA . SER A 1 92 ? 5.415 -0.452 -16.982 1.00 81.19 92 SER A CA 1
ATOM 700 C C . SER A 1 92 ? 4.134 0.369 -16.984 1.00 81.19 92 SER A C 1
ATOM 702 O O . SER A 1 92 ? 4.145 1.546 -16.625 1.00 81.19 92 SER A O 1
ATOM 704 N N . LEU A 1 93 ? 3.046 -0.251 -17.418 1.00 83.94 93 LEU A N 1
ATOM 705 C CA . LEU A 1 93 ? 1.706 0.303 -17.442 1.00 83.94 93 LEU A CA 1
ATOM 706 C C . LEU A 1 93 ? 0.858 -0.430 -16.407 1.00 83.94 93 LEU A C 1
ATOM 708 O O . LEU A 1 93 ? 0.663 -1.641 -16.520 1.00 83.94 93 LEU A O 1
ATOM 712 N N . ALA A 1 94 ? 0.281 0.323 -15.477 1.00 80.50 94 ALA A N 1
ATOM 713 C CA . ALA A 1 94 ? -0.810 -0.134 -14.631 1.00 80.50 94 ALA A CA 1
ATOM 714 C C . ALA A 1 94 ? -2.046 0.726 -14.893 1.00 80.50 94 ALA A C 1
ATOM 716 O O . ALA A 1 94 ? -1.976 1.953 -14.875 1.00 80.50 94 ALA A O 1
ATOM 717 N N . MET A 1 95 ? -3.185 0.094 -15.162 1.00 89.81 95 MET A N 1
ATOM 718 C CA . MET A 1 95 ? -4.434 0.794 -15.447 1.00 89.81 95 MET A CA 1
ATOM 719 C C . MET A 1 95 ? -5.613 0.039 -14.839 1.00 89.81 95 MET A C 1
ATOM 721 O O . MET A 1 95 ? -5.675 -1.182 -14.928 1.00 89.81 95 MET A O 1
ATOM 725 N N . SER A 1 96 ? -6.566 0.760 -14.253 1.00 89.19 96 SER A N 1
ATOM 726 C CA . SER A 1 96 ? -7.862 0.213 -13.855 1.00 89.19 96 SER A CA 1
ATOM 727 C C . SER A 1 96 ? -8.989 0.935 -14.581 1.00 89.19 96 SER A C 1
ATOM 729 O O . SER A 1 96 ? -8.970 2.160 -14.727 1.00 89.19 96 SER A O 1
ATOM 731 N N . ILE A 1 97 ? -9.973 0.167 -15.042 1.00 93.19 97 ILE A N 1
ATOM 732 C CA . ILE A 1 97 ? -11.125 0.647 -15.797 1.00 93.19 97 ILE A CA 1
ATOM 733 C C . ILE A 1 97 ? -12.408 0.224 -15.090 1.00 93.19 97 ILE A C 1
ATOM 735 O O . ILE A 1 97 ? -12.638 -0.961 -14.849 1.00 93.19 97 ILE A O 1
ATOM 739 N N . ILE A 1 98 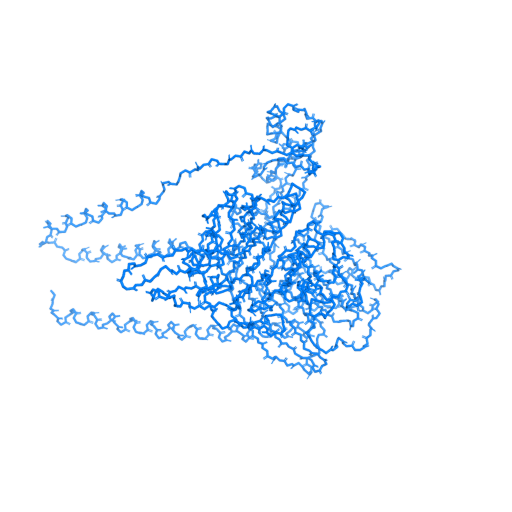? -13.290 1.187 -14.845 1.00 89.38 98 ILE A N 1
ATOM 740 C CA . ILE A 1 98 ? -14.606 0.990 -14.240 1.00 89.38 98 ILE A CA 1
ATOM 741 C C . ILE A 1 98 ? -15.663 1.513 -15.200 1.00 89.38 98 ILE A C 1
ATOM 743 O O . ILE A 1 98 ? -15.598 2.657 -15.643 1.00 89.38 98 ILE A O 1
ATOM 747 N N . ASN A 1 99 ? -16.665 0.690 -15.525 1.00 89.69 99 ASN A N 1
ATOM 748 C CA . ASN A 1 99 ? -17.788 1.093 -16.384 1.00 89.69 99 ASN A CA 1
ATOM 749 C C . ASN A 1 99 ? -17.336 1.766 -17.699 1.00 89.69 99 ASN A C 1
ATOM 751 O O . ASN A 1 99 ? -17.904 2.778 -18.127 1.00 89.69 99 ASN A O 1
ATOM 755 N N . GLY A 1 100 ? -16.277 1.215 -18.307 1.00 93.00 100 GLY A N 1
ATOM 756 C CA . GLY A 1 100 ? -15.683 1.707 -19.551 1.00 93.00 100 GLY A CA 1
ATOM 757 C C . GLY A 1 100 ? -14.898 3.015 -19.423 1.00 93.00 100 GLY A C 1
ATOM 758 O O . GLY A 1 100 ? -14.627 3.627 -20.448 1.00 93.00 100 GLY A O 1
ATOM 759 N N . LYS A 1 101 ? -14.556 3.459 -18.207 1.00 95.75 101 LYS A N 1
ATOM 760 C CA . LYS A 1 101 ? -13.793 4.684 -17.921 1.00 95.75 101 LYS A CA 1
ATOM 761 C C . LYS A 1 101 ? -12.518 4.356 -17.164 1.00 95.75 101 LYS A C 1
ATOM 763 O O . LYS A 1 101 ? -12.518 3.429 -16.362 1.00 95.75 101 LYS A O 1
ATOM 768 N N . VAL A 1 102 ? -11.444 5.097 -17.414 1.00 95.75 102 VAL A N 1
ATOM 769 C CA . VAL A 1 102 ? -10.168 4.884 -16.721 1.00 95.75 102 VAL A CA 1
ATOM 770 C C . VAL A 1 102 ? -10.275 5.475 -15.323 1.00 95.75 102 VAL A C 1
ATOM 772 O O . VAL A 1 102 ? -10.347 6.685 -15.173 1.00 95.75 102 VAL A O 1
ATOM 775 N N . TRP A 1 103 ? -10.293 4.622 -14.303 1.00 91.75 103 TRP A N 1
ATOM 776 C CA . TRP A 1 103 ? -10.274 5.059 -12.907 1.00 91.75 103 TRP A CA 1
ATOM 777 C C . TRP A 1 103 ? -8.858 5.409 -12.459 1.00 91.75 103 TRP A C 1
ATOM 779 O O . TRP A 1 103 ? -8.641 6.415 -11.787 1.00 91.75 103 TRP A O 1
ATOM 789 N N . PHE A 1 104 ? -7.895 4.586 -12.866 1.00 89.56 104 PHE A N 1
ATOM 790 C CA . PHE A 1 104 ? -6.493 4.701 -12.500 1.00 89.56 104 PHE A CA 1
ATOM 791 C C . PHE A 1 104 ? -5.626 4.421 -13.720 1.00 89.56 104 PHE A C 1
ATOM 793 O O . PHE A 1 104 ? -5.901 3.494 -14.483 1.00 89.56 104 PHE A O 1
ATOM 800 N N . PHE A 1 105 ? -4.562 5.191 -13.878 1.00 92.25 105 PHE A N 1
ATOM 801 C CA . PHE A 1 105 ? -3.501 4.948 -14.837 1.00 92.25 105 PHE A CA 1
ATOM 802 C C . PHE A 1 105 ? -2.181 5.442 -14.261 1.00 92.25 105 PHE A C 1
ATOM 804 O O . PHE A 1 105 ? -2.091 6.561 -13.753 1.00 92.25 105 PHE A O 1
ATOM 811 N N . ASN A 1 106 ? -1.158 4.611 -14.389 1.00 85.81 106 ASN A N 1
ATOM 812 C CA . ASN A 1 106 ? 0.211 4.931 -14.051 1.00 85.81 106 ASN A CA 1
ATOM 813 C C . ASN A 1 106 ? 1.154 4.329 -15.099 1.00 85.81 106 ASN A C 1
ATOM 815 O O . ASN A 1 106 ? 0.974 3.189 -15.540 1.00 85.81 106 ASN A O 1
ATOM 819 N N . LEU A 1 107 ? 2.137 5.124 -15.510 1.00 86.12 107 LEU A N 1
ATOM 820 C CA . LEU A 1 107 ? 3.118 4.779 -16.523 1.00 86.12 107 LEU A CA 1
ATOM 821 C C . LEU A 1 107 ? 4.524 5.095 -16.008 1.00 86.12 107 LEU A C 1
ATOM 823 O O . LEU A 1 107 ? 4.934 6.257 -15.964 1.00 86.12 107 LEU A O 1
ATOM 827 N N . ASN A 1 108 ? 5.274 4.046 -15.683 1.00 80.12 108 ASN A N 1
ATOM 828 C CA . ASN A 1 108 ? 6.630 4.144 -15.148 1.00 80.12 108 ASN A CA 1
ATOM 829 C C . ASN A 1 108 ? 7.654 3.766 -16.216 1.00 80.12 108 ASN A C 1
ATOM 831 O O . ASN A 1 108 ? 7.535 2.722 -16.855 1.00 80.12 108 ASN A O 1
ATOM 835 N N . LEU A 1 109 ? 8.684 4.592 -16.405 1.00 81.38 109 LEU A N 1
ATOM 836 C CA . LEU A 1 109 ? 9.805 4.259 -17.285 1.00 81.38 109 LEU A CA 1
ATOM 837 C C . LEU A 1 109 ? 10.665 3.172 -16.625 1.00 81.38 109 LEU A C 1
ATOM 839 O O . LEU A 1 109 ? 11.274 3.418 -15.590 1.00 81.38 109 LEU A O 1
ATOM 843 N N . LEU A 1 110 ? 10.759 2.003 -17.255 1.00 71.44 110 LEU A N 1
ATOM 844 C CA . LEU A 1 110 ? 11.614 0.900 -16.805 1.00 71.44 110 LEU A CA 1
ATOM 845 C C . LEU A 1 110 ? 13.044 1.032 -17.338 1.00 71.44 110 LEU A C 1
ATOM 847 O O . LEU A 1 110 ? 14.014 0.759 -16.640 1.00 71.44 110 LEU A O 1
ATOM 851 N N . SER A 1 111 ? 13.187 1.430 -18.604 1.00 69.88 111 SER A N 1
ATOM 852 C CA . SER A 1 111 ? 14.489 1.550 -19.269 1.00 69.88 111 SER A CA 1
ATOM 853 C C . SER A 1 111 ? 14.410 2.485 -20.471 1.00 69.88 111 SER A C 1
ATOM 855 O O . SER A 1 111 ? 13.362 2.560 -21.109 1.00 69.88 111 SER A O 1
ATOM 857 N N . GLY A 1 112 ? 15.524 3.114 -20.845 1.00 82.81 112 GLY A N 1
ATOM 858 C CA . GLY A 1 112 ? 15.589 4.066 -21.959 1.00 82.81 112 GLY A CA 1
ATOM 859 C C . GLY A 1 112 ? 15.485 5.507 -21.470 1.00 82.81 112 GLY A C 1
ATOM 860 O O . GLY A 1 112 ? 15.947 5.815 -20.374 1.00 82.81 112 GLY A O 1
ATOM 861 N N . ASN A 1 113 ? 14.902 6.395 -22.275 1.00 78.44 113 ASN A N 1
ATOM 862 C CA . ASN A 1 113 ? 14.725 7.800 -21.904 1.00 78.44 113 ASN A CA 1
ATOM 863 C C . ASN A 1 113 ? 13.280 8.248 -22.125 1.00 78.44 113 ASN A C 1
ATOM 865 O O . ASN A 1 113 ? 12.683 7.961 -23.161 1.00 78.44 113 ASN A O 1
ATOM 869 N N . LEU A 1 114 ? 12.756 9.047 -21.193 1.00 74.19 114 LEU A N 1
ATOM 870 C CA . LEU A 1 114 ? 11.639 9.938 -21.505 1.00 74.19 114 LEU A CA 1
ATOM 871 C C . LEU A 1 114 ? 12.113 10.911 -22.600 1.00 74.19 114 LEU A C 1
ATOM 873 O O . LEU A 1 114 ? 13.264 11.346 -22.556 1.00 74.19 114 LEU A O 1
ATOM 877 N N . ARG A 1 115 ? 11.251 11.207 -23.585 1.00 73.25 115 ARG A N 1
ATOM 878 C CA . ARG A 1 115 ? 11.541 12.042 -24.775 1.00 73.25 115 ARG A CA 1
ATOM 879 C C . ARG A 1 115 ? 12.545 13.175 -24.489 1.00 73.25 115 ARG A C 1
ATOM 881 O O . ARG A 1 115 ? 12.443 13.863 -23.480 1.00 73.25 115 ARG A O 1
ATOM 888 N N . SER A 1 116 ? 13.494 13.411 -25.395 1.00 63.41 116 SER A N 1
ATOM 889 C CA . SER A 1 116 ? 14.635 14.313 -25.148 1.00 63.41 116 SER A CA 1
ATOM 890 C C . SER A 1 116 ? 14.280 15.802 -25.034 1.00 63.41 116 SER A C 1
ATOM 892 O O . SER A 1 116 ? 15.086 16.583 -24.529 1.00 63.41 116 SER A O 1
ATOM 894 N N . THR A 1 117 ? 13.098 16.220 -25.492 1.00 77.75 117 THR A N 1
ATOM 895 C CA . THR A 1 117 ? 12.666 17.624 -25.464 1.00 77.75 117 THR A CA 1
ATOM 896 C C . THR A 1 117 ? 11.823 17.911 -24.226 1.00 77.75 117 THR A C 1
ATOM 898 O O . THR A 1 117 ? 10.770 17.306 -24.028 1.00 77.75 117 THR A O 1
ATOM 901 N N . GLN A 1 118 ? 12.280 18.855 -23.403 1.00 82.31 118 GLN A N 1
ATOM 902 C CA . GLN A 1 118 ? 11.482 19.386 -22.301 1.00 82.31 118 GLN A CA 1
ATOM 903 C C . GLN A 1 118 ? 10.395 20.323 -22.837 1.00 82.31 118 GLN A C 1
ATOM 905 O O . GLN A 1 118 ? 10.649 21.147 -23.715 1.00 82.31 118 GLN A O 1
ATOM 910 N N . THR A 1 119 ? 9.192 20.203 -22.293 1.00 84.00 119 THR A N 1
ATOM 911 C CA . THR A 1 119 ? 8.052 21.079 -22.562 1.00 84.00 119 THR A CA 1
ATOM 912 C C . THR A 1 119 ? 8.028 22.229 -21.566 1.00 84.00 119 THR A C 1
ATOM 914 O O . THR A 1 119 ? 8.289 22.023 -20.377 1.00 84.00 119 THR A O 1
ATOM 917 N N . SER A 1 120 ? 7.669 23.430 -22.019 1.00 87.12 120 SER A N 1
ATOM 918 C CA . SER A 1 120 ? 7.506 24.565 -21.110 1.00 87.12 120 SER A CA 1
ATOM 919 C C . SER A 1 120 ? 6.341 24.336 -20.138 1.00 87.12 120 SER A C 1
ATOM 921 O O . SER A 1 120 ? 5.474 23.487 -20.354 1.00 87.12 120 SER A O 1
ATOM 923 N N . THR A 1 121 ? 6.275 25.109 -19.053 1.00 84.00 121 THR A N 1
ATOM 924 C CA . THR A 1 121 ? 5.113 25.075 -18.147 1.00 84.00 121 THR A CA 1
ATOM 925 C C . THR A 1 121 ? 3.811 25.392 -18.886 1.00 84.00 121 THR A C 1
ATOM 927 O O . THR A 1 121 ? 2.819 24.710 -18.661 1.00 84.00 121 THR A O 1
ATOM 930 N N . ASN A 1 122 ? 3.819 26.345 -19.825 1.00 89.06 122 ASN A N 1
ATOM 931 C CA . ASN A 1 122 ? 2.630 26.686 -20.613 1.00 89.06 122 ASN A CA 1
ATOM 932 C C . ASN A 1 122 ? 2.191 25.534 -21.529 1.00 89.06 122 ASN A C 1
ATOM 934 O O . ASN A 1 122 ? 0.997 25.274 -21.654 1.00 89.06 122 ASN A O 1
ATOM 938 N N . ASP A 1 123 ? 3.139 24.793 -22.108 1.00 92.12 123 ASP A N 1
ATOM 939 C CA . ASP A 1 123 ? 2.814 23.603 -22.902 1.00 92.12 123 ASP A CA 1
ATOM 940 C C . ASP A 1 123 ? 2.183 22.516 -22.025 1.00 92.12 123 ASP A C 1
ATOM 942 O O . ASP A 1 123 ? 1.209 21.887 -22.429 1.00 92.12 123 ASP A O 1
ATOM 946 N N . ARG A 1 124 ? 2.674 22.330 -20.790 1.00 92.69 124 ARG A N 1
ATOM 947 C CA . ARG A 1 124 ? 2.080 21.387 -19.825 1.00 92.69 124 ARG A CA 1
ATOM 948 C C . ARG A 1 124 ? 0.647 21.767 -19.442 1.00 92.69 124 ARG A C 1
ATOM 950 O O . ARG A 1 124 ? -0.188 20.874 -19.314 1.00 92.69 124 ARG A O 1
ATOM 957 N N . LEU A 1 125 ? 0.343 23.063 -19.310 1.00 94.56 125 LEU A N 1
ATOM 958 C CA . LEU A 1 125 ? -1.032 23.553 -19.120 1.00 94.56 125 LEU A CA 1
ATOM 959 C C . LEU A 1 125 ? -1.918 23.167 -20.319 1.00 94.56 125 LEU A C 1
ATOM 961 O O . LEU A 1 125 ? -2.991 22.592 -20.139 1.00 94.56 125 LEU A O 1
ATOM 965 N N . ALA A 1 126 ? -1.451 23.420 -21.545 1.00 96.06 126 ALA A N 1
ATOM 966 C CA . ALA A 1 126 ? -2.189 23.071 -22.760 1.00 96.06 126 ALA A CA 1
ATOM 967 C C . ALA A 1 126 ? -2.414 21.553 -22.891 1.00 96.06 126 ALA A C 1
ATOM 969 O O . ALA A 1 126 ? -3.511 21.120 -23.238 1.00 96.06 126 ALA A O 1
ATOM 970 N N . ILE A 1 127 ? -1.408 20.742 -22.553 1.00 96.62 127 ILE A N 1
ATOM 971 C CA . ILE A 1 127 ? -1.502 19.277 -22.551 1.00 96.62 127 ILE A CA 1
ATOM 972 C C . ILE A 1 127 ? -2.561 18.799 -21.558 1.00 96.62 127 ILE A C 1
ATOM 974 O O . ILE A 1 127 ? -3.419 18.004 -21.934 1.00 96.62 127 ILE A O 1
ATOM 978 N N . ALA A 1 128 ? -2.551 19.301 -20.319 1.00 97.00 128 ALA A N 1
ATOM 979 C CA . ALA A 1 128 ? -3.547 18.923 -19.318 1.00 97.00 128 ALA A CA 1
ATOM 980 C C . ALA A 1 128 ? -4.975 19.312 -19.743 1.00 97.00 128 ALA A C 1
ATOM 982 O O . ALA A 1 128 ? -5.903 18.518 -19.584 1.00 97.00 128 ALA A O 1
ATOM 983 N N . SER A 1 129 ? -5.142 20.508 -20.322 1.00 97.44 129 SER A N 1
ATOM 984 C CA . SER A 1 129 ? -6.426 20.989 -20.849 1.00 97.44 129 SER A CA 1
ATOM 985 C C . SER A 1 129 ? -6.944 20.105 -21.993 1.00 97.44 129 SER A C 1
ATOM 987 O O . SER A 1 129 ? -8.092 19.663 -21.965 1.00 97.44 129 SER A O 1
ATOM 989 N N . ASN A 1 130 ? -6.083 19.760 -22.954 1.00 97.81 130 ASN A N 1
ATOM 990 C CA . ASN A 1 130 ? -6.451 18.884 -24.067 1.00 97.81 130 ASN A CA 1
ATOM 991 C C . ASN A 1 130 ? -6.772 17.464 -23.590 1.00 97.81 130 ASN A C 1
ATOM 993 O O . ASN A 1 130 ? -7.765 16.882 -24.015 1.00 97.81 130 ASN A O 1
ATOM 997 N N . ALA A 1 131 ? -5.972 16.913 -22.677 1.00 97.81 131 ALA A N 1
ATOM 998 C CA . ALA A 1 131 ? -6.144 15.547 -22.200 1.00 97.81 131 ALA A CA 1
ATOM 999 C C . ALA A 1 131 ? -7.472 15.335 -21.470 1.00 97.81 131 ALA A C 1
ATOM 1001 O O . ALA A 1 131 ? -8.122 14.311 -21.677 1.00 97.81 131 ALA A O 1
ATOM 1002 N N . ILE A 1 132 ? -7.917 16.293 -20.649 1.00 97.56 132 ILE A N 1
ATOM 1003 C CA . ILE A 1 132 ? -9.222 16.171 -19.989 1.00 97.56 132 ILE A CA 1
ATOM 1004 C C . ILE A 1 132 ? -10.382 16.297 -20.995 1.00 97.56 132 ILE A C 1
ATOM 1006 O O . ILE A 1 132 ? -11.391 15.599 -20.859 1.00 97.56 132 ILE A O 1
ATOM 1010 N N . ASP A 1 133 ? -10.237 17.126 -22.034 1.00 97.44 133 ASP A N 1
ATOM 1011 C CA . ASP A 1 133 ? -11.232 17.241 -23.104 1.00 97.44 133 ASP A CA 1
ATOM 1012 C C . ASP A 1 133 ? -11.293 15.992 -23.995 1.00 97.44 133 ASP A C 1
ATOM 1014 O O . ASP A 1 133 ? -12.394 15.571 -24.365 1.00 97.44 133 ASP A O 1
ATOM 1018 N N . GLU A 1 134 ? -10.152 15.371 -24.295 1.00 98.00 134 GLU A N 1
ATOM 1019 C CA . GLU A 1 134 ? -10.082 14.086 -24.997 1.00 98.00 134 GLU A CA 1
ATOM 1020 C C . GLU A 1 134 ? -10.647 12.961 -24.135 1.00 98.00 134 GLU A C 1
ATOM 1022 O O . GLU A 1 134 ? -11.495 12.201 -24.591 1.00 98.00 134 GLU A O 1
ATOM 1027 N N . TYR A 1 135 ? -10.284 12.888 -22.853 1.00 98.25 135 TYR A N 1
ATOM 1028 C CA . TYR A 1 135 ? -10.829 11.880 -21.946 1.00 98.25 135 TYR A CA 1
ATOM 1029 C C . TYR A 1 135 ? -12.362 11.944 -21.874 1.00 98.25 135 TYR A C 1
ATOM 1031 O O . TYR A 1 135 ? -13.043 10.925 -22.017 1.00 98.25 135 TYR A O 1
ATOM 1039 N N . LYS A 1 136 ? -12.921 13.156 -21.754 1.00 97.06 136 LYS A N 1
ATOM 1040 C CA . LYS A 1 136 ? -14.370 13.398 -21.824 1.00 97.06 136 LYS A CA 1
ATOM 1041 C C . LYS A 1 136 ? -14.986 12.812 -23.098 1.00 97.06 136 LYS A C 1
ATOM 1043 O O . LYS A 1 136 ? -16.016 12.145 -23.009 1.00 97.06 136 LYS A O 1
ATOM 1048 N N . GLN A 1 137 ? -14.370 13.053 -24.257 1.00 96.50 137 GLN A N 1
ATOM 1049 C CA . GLN A 1 137 ? -14.873 12.607 -25.560 1.00 96.50 137 GLN A CA 1
ATOM 1050 C C . GLN A 1 137 ? -14.733 11.093 -25.760 1.00 96.50 137 GLN A C 1
ATOM 1052 O O . GLN A 1 137 ? -15.716 10.429 -26.083 1.00 96.50 137 GLN A O 1
ATOM 1057 N N . GLN A 1 138 ? -13.541 10.540 -25.531 1.00 97.06 138 GLN A N 1
ATOM 1058 C CA . GLN A 1 138 ? -13.220 9.142 -25.829 1.00 97.06 138 GLN A CA 1
ATOM 1059 C C . GLN A 1 138 ? -13.859 8.158 -24.835 1.00 97.06 138 GLN A C 1
ATOM 1061 O O . GLN A 1 138 ? -14.219 7.046 -25.216 1.00 97.06 138 GLN A O 1
ATOM 1066 N N . PHE A 1 139 ? -14.035 8.560 -23.570 1.00 96.38 139 PHE A N 1
ATOM 1067 C CA . PHE A 1 139 ? -14.541 7.695 -22.491 1.00 96.38 139 PHE A CA 1
ATOM 1068 C C . PHE A 1 139 ? -15.942 8.094 -21.997 1.00 96.38 139 PHE A C 1
ATOM 1070 O O . PHE A 1 139 ? -16.427 7.576 -20.988 1.00 96.38 139 PHE A O 1
ATOM 1077 N N . ASN A 1 140 ? -16.624 9.003 -22.708 1.00 95.94 140 ASN A N 1
ATOM 1078 C CA . ASN A 1 140 ? -17.961 9.497 -22.354 1.00 95.94 140 ASN A CA 1
ATOM 1079 C C . ASN A 1 140 ? -18.035 9.997 -20.890 1.00 95.94 140 ASN A C 1
ATOM 1081 O O . ASN A 1 140 ? -18.988 9.724 -20.152 1.00 95.94 140 ASN A O 1
ATOM 1085 N N . ALA A 1 141 ? -16.992 10.704 -20.446 1.00 95.94 141 ALA A N 1
ATOM 1086 C CA . ALA A 1 141 ? -16.847 11.230 -19.089 1.00 95.94 141 ALA A CA 1
ATOM 1087 C C . ALA A 1 141 ? -17.427 12.654 -18.983 1.00 95.94 141 ALA A C 1
ATOM 1089 O O . ALA A 1 141 ? -16.739 13.619 -18.657 1.00 95.94 141 ALA A O 1
ATOM 1090 N N . ASN A 1 142 ? -18.723 12.808 -19.283 1.00 95.44 142 ASN A N 1
ATOM 1091 C CA . ASN A 1 142 ? -19.381 14.124 -19.369 1.00 95.44 142 ASN A CA 1
ATOM 1092 C C . ASN A 1 142 ? -19.361 14.931 -18.058 1.00 95.44 142 ASN A C 1
ATOM 1094 O O . ASN A 1 142 ? -19.514 16.153 -18.098 1.00 95.44 142 ASN A O 1
ATOM 1098 N N . TYR A 1 143 ? -19.139 14.289 -16.907 1.00 93.31 143 TYR A N 1
ATOM 1099 C CA . TYR A 1 143 ? -18.973 14.970 -15.617 1.00 93.31 143 TYR A CA 1
ATOM 1100 C C . TYR A 1 143 ? -17.711 15.849 -15.545 1.00 93.31 143 TYR A C 1
ATOM 1102 O O . TYR A 1 143 ? -17.650 16.730 -14.689 1.00 93.31 143 TYR A O 1
ATOM 1110 N N . CYS A 1 144 ? -16.756 15.674 -16.465 1.00 92.56 144 CYS A N 1
ATOM 1111 C CA . CYS A 1 144 ? -15.576 16.531 -16.626 1.00 92.56 144 CYS A CA 1
ATOM 1112 C C . CYS A 1 144 ? -15.867 17.839 -17.385 1.00 92.56 144 CYS A C 1
ATOM 1114 O O . CYS A 1 144 ? -14.957 18.630 -17.639 1.00 92.56 144 CYS A O 1
ATOM 1116 N N . SER A 1 145 ? -17.108 18.068 -17.828 1.00 93.00 145 SER A N 1
ATOM 1117 C CA . SER A 1 145 ? -17.461 19.262 -18.603 1.00 93.00 145 SER A CA 1
ATOM 1118 C C . SER A 1 145 ? -17.101 20.539 -17.844 1.00 93.00 145 SER A C 1
ATOM 1120 O O . SER A 1 145 ? -17.512 20.724 -16.703 1.00 93.00 145 SER A O 1
ATOM 1122 N N . GLY A 1 146 ? -16.351 21.438 -18.485 1.00 91.62 146 GLY A N 1
ATOM 1123 C CA . GLY A 1 146 ? -15.892 22.676 -17.855 1.00 91.62 146 GLY A CA 1
ATOM 1124 C C . GLY A 1 146 ? -14.479 22.608 -17.264 1.00 91.62 146 GLY A C 1
ATOM 1125 O O . GLY A 1 146 ? -13.912 23.665 -16.996 1.00 91.62 146 GLY A O 1
ATOM 1126 N N . PHE A 1 147 ? -13.904 21.412 -17.063 1.00 96.19 147 PHE A N 1
ATOM 1127 C CA . PHE A 1 147 ? -12.600 21.254 -16.402 1.00 96.19 147 PHE A CA 1
ATOM 1128 C C . PHE A 1 147 ? -11.435 21.735 -17.270 1.00 96.19 147 PHE A C 1
ATOM 1130 O O . PHE A 1 147 ? -10.538 22.399 -16.751 1.00 96.19 147 PHE A O 1
ATOM 1137 N N . ALA A 1 148 ? -11.477 21.488 -18.584 1.00 95.50 148 ALA A N 1
ATOM 1138 C CA . ALA A 1 148 ? -10.469 21.979 -19.527 1.00 95.50 148 ALA A CA 1
ATOM 1139 C C . ALA A 1 148 ? -10.357 23.511 -19.504 1.00 95.50 148 ALA A C 1
ATOM 1141 O O . ALA A 1 148 ? -9.256 24.056 -19.500 1.00 95.50 148 ALA A O 1
ATOM 1142 N N . GLN A 1 149 ? -11.501 24.202 -19.415 1.00 95.94 149 GLN A N 1
ATOM 1143 C CA . GLN A 1 149 ? -11.595 25.665 -19.398 1.00 95.94 149 GLN A CA 1
ATOM 1144 C C . GLN A 1 149 ? -11.107 26.285 -18.081 1.00 95.94 149 GLN A C 1
ATOM 1146 O O . GLN A 1 149 ? -10.904 27.495 -18.023 1.00 95.94 149 GLN A O 1
ATOM 1151 N N . MET A 1 150 ? -10.947 25.487 -17.019 1.00 96.19 150 MET A N 1
ATOM 1152 C CA . MET A 1 150 ? -10.364 25.957 -15.757 1.00 96.19 150 MET A CA 1
ATOM 1153 C C . MET A 1 150 ? -8.838 26.030 -15.814 1.00 96.19 150 MET A C 1
ATOM 1155 O O . MET A 1 150 ? -8.246 26.729 -14.996 1.00 96.19 150 MET A O 1
ATOM 1159 N N . VAL A 1 151 ? -8.199 25.317 -16.748 1.00 95.81 151 VAL A N 1
ATOM 1160 C CA . VAL A 1 151 ? -6.742 25.341 -16.887 1.00 95.81 151 VAL A CA 1
ATOM 1161 C C . VAL A 1 151 ? -6.325 26.689 -17.484 1.00 95.81 151 VAL A C 1
ATOM 1163 O O . VAL A 1 151 ? -6.783 27.039 -18.573 1.00 95.81 151 VAL A O 1
ATOM 1166 N N . PRO A 1 152 ? -5.476 27.472 -16.798 1.00 92.25 152 PRO A N 1
ATOM 1167 C CA . PRO A 1 152 ? -5.063 28.777 -17.290 1.00 92.25 152 PRO A CA 1
ATOM 1168 C C . PRO A 1 152 ? -4.116 28.623 -18.484 1.00 92.25 152 PRO A C 1
ATOM 1170 O O . PRO A 1 152 ? -3.405 27.631 -18.609 1.00 92.25 152 PRO A O 1
ATOM 1173 N N . THR A 1 153 ? -4.052 29.636 -19.348 1.00 90.19 153 THR A N 1
ATOM 1174 C CA . THR A 1 153 ? -3.124 29.650 -20.494 1.00 90.19 153 THR A CA 1
ATOM 1175 C C . THR A 1 153 ? -1.670 29.907 -20.088 1.00 90.19 153 THR A C 1
ATOM 1177 O O . THR A 1 153 ? -0.754 29.638 -20.859 1.00 90.19 153 THR A O 1
ATOM 1180 N N . SER A 1 154 ? -1.453 30.459 -18.893 1.00 89.75 154 SER A N 1
ATOM 1181 C CA . SER A 1 154 ? -0.136 30.746 -18.322 1.00 89.75 154 SER A CA 1
ATOM 1182 C C . SER A 1 154 ? -0.218 30.841 -16.800 1.00 89.75 154 SER A C 1
ATOM 1184 O O . SER A 1 154 ? -1.248 31.251 -16.265 1.00 89.75 154 SER A O 1
ATOM 1186 N N . LEU A 1 155 ? 0.879 30.529 -16.110 1.00 85.12 155 LEU A N 1
ATOM 1187 C CA . LEU A 1 155 ? 1.014 30.692 -14.662 1.00 85.12 155 LEU A CA 1
ATOM 1188 C C . LEU A 1 155 ? 2.224 31.568 -14.326 1.00 85.12 155 LEU A C 1
ATOM 1190 O O . LEU A 1 155 ? 3.318 31.333 -14.832 1.00 85.12 155 LEU A O 1
ATOM 1194 N N . GLU A 1 156 ? 2.027 32.557 -13.453 1.00 74.88 156 GLU A N 1
ATOM 1195 C CA . GLU A 1 156 ? 3.110 33.421 -12.950 1.00 74.88 156 GLU A CA 1
ATOM 1196 C C . GLU A 1 156 ? 3.896 32.771 -11.801 1.00 74.88 156 GLU A C 1
ATOM 1198 O O . GLU A 1 156 ? 5.067 33.074 -11.584 1.00 74.88 156 GLU A O 1
ATOM 1203 N N . ILE A 1 157 ? 3.253 31.857 -11.071 1.00 75.31 157 ILE A N 1
ATOM 1204 C CA . ILE A 1 157 ? 3.807 31.128 -9.929 1.00 75.31 157 ILE A CA 1
ATOM 1205 C C . ILE A 1 157 ? 3.677 29.620 -10.155 1.00 75.31 157 ILE A C 1
ATOM 1207 O O . ILE A 1 157 ? 2.780 29.160 -10.856 1.00 75.31 157 ILE A O 1
ATOM 1211 N N . GLN A 1 158 ? 4.573 28.835 -9.552 1.00 76.69 158 GLN A N 1
ATOM 1212 C CA . GLN A 1 158 ? 4.649 27.380 -9.767 1.00 76.69 158 GLN A CA 1
ATOM 1213 C C . GLN A 1 158 ? 3.397 26.610 -9.320 1.00 76.69 158 GLN A C 1
ATOM 1215 O O . GLN A 1 158 ? 3.145 25.519 -9.837 1.00 76.69 158 GLN A O 1
ATOM 1220 N N . ASN A 1 159 ? 2.629 27.178 -8.385 1.00 83.62 159 ASN A N 1
ATOM 1221 C CA . ASN A 1 159 ? 1.431 26.576 -7.812 1.00 83.62 159 ASN A CA 1
ATOM 1222 C C . ASN A 1 159 ? 0.261 27.560 -7.897 1.00 83.62 159 ASN A C 1
ATOM 1224 O O . ASN A 1 159 ? 0.438 28.736 -7.590 1.00 83.62 159 ASN A O 1
ATOM 1228 N N . ALA A 1 160 ? -0.930 27.090 -8.256 1.00 89.19 160 ALA A N 1
ATOM 1229 C CA . ALA A 1 160 ? -2.124 27.924 -8.357 1.00 89.19 160 ALA A CA 1
ATOM 1230 C C . ALA A 1 160 ? -3.380 27.174 -7.903 1.00 89.19 160 ALA A C 1
ATOM 1232 O O . ALA A 1 160 ? -3.491 25.964 -8.089 1.00 89.19 160 ALA A O 1
ATOM 1233 N N . THR A 1 161 ? -4.346 27.915 -7.364 1.00 91.81 161 THR A N 1
ATOM 1234 C CA . THR A 1 161 ? -5.691 27.418 -7.055 1.00 91.81 161 THR A CA 1
ATOM 1235 C C . THR A 1 161 ? -6.707 28.290 -7.778 1.00 91.81 161 THR A C 1
ATOM 1237 O O . THR A 1 161 ? -6.688 29.512 -7.644 1.00 91.81 161 THR A O 1
ATOM 1240 N N . ILE A 1 162 ? -7.578 27.663 -8.563 1.00 93.12 162 ILE A N 1
ATOM 1241 C CA . ILE A 1 162 ? -8.595 28.321 -9.386 1.00 93.12 162 ILE A CA 1
ATOM 1242 C C . ILE A 1 162 ? -9.947 27.719 -9.023 1.00 93.12 162 ILE A C 1
ATOM 1244 O O . ILE A 1 162 ? -10.158 26.522 -9.198 1.00 93.12 162 ILE A O 1
ATOM 1248 N N . SER A 1 163 ? -10.875 28.544 -8.547 1.00 92.50 163 SER A N 1
ATOM 1249 C CA . SER A 1 163 ? -12.186 28.083 -8.077 1.00 92.50 163 SER A CA 1
ATOM 1250 C C . SER A 1 163 ? -13.329 28.616 -8.937 1.00 92.50 163 SER A C 1
ATOM 1252 O O . SER A 1 163 ? -13.289 29.743 -9.429 1.00 92.50 163 SER A O 1
ATOM 1254 N N . ARG A 1 164 ? -14.364 27.791 -9.084 1.00 91.94 164 ARG A N 1
ATOM 1255 C CA . ARG A 1 164 ? -15.705 28.110 -9.593 1.00 91.94 164 ARG A CA 1
ATOM 1256 C C . ARG A 1 164 ? -16.734 27.698 -8.536 1.00 91.94 164 ARG A C 1
ATOM 1258 O O . ARG A 1 164 ? -16.360 27.150 -7.506 1.00 91.94 164 ARG A O 1
ATOM 1265 N N . ASP A 1 165 ? -18.018 27.924 -8.799 1.00 89.69 165 ASP A N 1
ATOM 1266 C CA . ASP A 1 165 ? -19.084 27.582 -7.847 1.00 89.69 165 ASP A CA 1
ATOM 1267 C C . ASP A 1 165 ? -19.171 26.071 -7.549 1.00 89.69 165 ASP A C 1
ATOM 1269 O O . ASP A 1 165 ? -19.488 25.686 -6.427 1.00 89.69 165 ASP A O 1
ATOM 1273 N N . ASP A 1 166 ? -18.873 25.209 -8.529 1.00 91.94 166 ASP A N 1
ATOM 1274 C CA . ASP A 1 166 ? -19.060 23.752 -8.443 1.00 91.94 166 ASP A CA 1
ATOM 1275 C C . ASP A 1 166 ? -17.756 22.935 -8.506 1.00 91.94 166 ASP A C 1
ATOM 1277 O O . ASP A 1 166 ? -17.784 21.703 -8.406 1.00 91.94 166 ASP A O 1
ATOM 1281 N N . ALA A 1 167 ? -16.607 23.592 -8.692 1.00 94.56 167 ALA A N 1
ATOM 1282 C CA . ALA A 1 167 ? -15.319 22.924 -8.843 1.00 94.56 167 ALA A CA 1
ATOM 1283 C C . ALA A 1 167 ? -14.127 23.809 -8.454 1.00 94.56 167 ALA A C 1
ATOM 1285 O O . ALA A 1 167 ? -14.155 25.029 -8.604 1.00 94.56 167 ALA A O 1
ATOM 1286 N N . MET A 1 168 ? -13.038 23.172 -8.031 1.00 95.00 168 MET A N 1
ATOM 1287 C CA . MET A 1 168 ? -11.749 23.804 -7.750 1.00 95.00 168 MET A CA 1
ATOM 1288 C C . MET A 1 168 ? -10.637 23.062 -8.485 1.00 95.00 168 MET A C 1
ATOM 1290 O O . MET A 1 168 ? -10.566 21.843 -8.394 1.00 95.00 168 MET A O 1
ATOM 1294 N N . LEU A 1 169 ? -9.754 23.783 -9.169 1.00 96.38 169 LEU A N 1
ATOM 1295 C CA . LEU A 1 169 ? -8.527 23.263 -9.763 1.00 96.38 169 LEU A CA 1
ATOM 1296 C C . LEU A 1 169 ? -7.332 23.686 -8.910 1.00 96.38 169 LEU A C 1
ATOM 1298 O O . LEU A 1 169 ? -7.099 24.877 -8.718 1.00 96.38 169 LEU A O 1
ATOM 1302 N N . ASN A 1 170 ? -6.545 22.711 -8.472 1.00 93.38 170 ASN A N 1
ATOM 1303 C CA . ASN A 1 170 ? -5.217 22.918 -7.916 1.00 93.38 170 ASN A CA 1
ATOM 1304 C C . ASN A 1 170 ? -4.162 22.517 -8.947 1.00 93.38 170 ASN A C 1
ATOM 1306 O O . ASN A 1 170 ? -4.200 21.408 -9.477 1.00 93.38 170 ASN A O 1
ATOM 1310 N N . VAL A 1 171 ? -3.209 23.409 -9.193 1.00 93.62 171 VAL A N 1
ATOM 1311 C CA . VAL A 1 171 ? -2.023 23.157 -10.012 1.00 93.62 171 VAL A CA 1
ATOM 1312 C C . VAL A 1 171 ? -0.806 23.234 -9.107 1.00 93.62 171 VAL A C 1
ATOM 1314 O O . VAL A 1 171 ? -0.634 24.229 -8.401 1.00 93.62 171 VAL A O 1
ATOM 1317 N N . SER A 1 172 ? 0.039 22.209 -9.124 1.00 89.06 172 SER A N 1
ATOM 1318 C CA . SER A 1 172 ? 1.304 22.209 -8.392 1.00 89.06 172 SER A CA 1
ATOM 1319 C C . SER A 1 172 ? 2.443 21.685 -9.253 1.00 89.06 172 SER A C 1
ATOM 1321 O O . SER A 1 172 ? 2.301 20.694 -9.968 1.00 89.06 172 SER A O 1
ATOM 1323 N N . SER A 1 173 ? 3.591 22.354 -9.199 1.00 85.31 173 SER A N 1
ATOM 1324 C CA . SER A 1 173 ? 4.798 21.897 -9.889 1.00 85.31 173 SER A CA 1
ATOM 1325 C C . SER A 1 173 ? 5.717 21.202 -8.895 1.00 85.31 173 SER A C 1
ATOM 1327 O O . SER A 1 173 ? 6.081 21.785 -7.876 1.00 85.31 173 SER A O 1
ATOM 1329 N N . ASN A 1 174 ? 6.107 19.965 -9.191 1.00 74.19 174 ASN A N 1
ATOM 1330 C CA . ASN A 1 174 ? 7.107 19.251 -8.412 1.00 74.19 174 ASN A CA 1
ATOM 1331 C C . ASN A 1 174 ? 8.462 19.345 -9.125 1.00 74.19 174 ASN A C 1
ATOM 1333 O O . ASN A 1 174 ? 8.640 18.809 -10.221 1.00 74.19 174 ASN A O 1
ATOM 1337 N N . THR A 1 175 ? 9.400 20.052 -8.499 1.00 65.81 175 THR A N 1
ATOM 1338 C CA . THR A 1 175 ? 10.791 20.232 -8.951 1.00 65.81 175 THR A CA 1
ATOM 1339 C C . THR A 1 175 ? 11.793 19.506 -8.045 1.00 65.81 175 THR A C 1
ATOM 1341 O O . THR A 1 175 ? 13.003 19.613 -8.236 1.00 65.81 175 THR A O 1
ATOM 1344 N N . SER A 1 176 ? 11.300 18.778 -7.041 1.00 49.03 176 SER A N 1
ATOM 1345 C CA . SER A 1 176 ? 12.095 18.207 -5.962 1.00 49.03 176 SER A CA 1
ATOM 1346 C C . SER A 1 176 ? 12.606 16.816 -6.343 1.00 49.03 176 SER A C 1
ATOM 1348 O O . SER A 1 176 ? 11.889 15.828 -6.202 1.00 49.03 176 SER A O 1
ATOM 1350 N N . THR A 1 177 ? 13.884 16.773 -6.731 1.00 42.75 177 THR A N 1
ATOM 1351 C CA . THR A 1 177 ? 14.760 15.618 -7.028 1.00 42.75 177 THR A CA 1
ATOM 1352 C C . THR A 1 177 ? 14.790 15.147 -8.489 1.00 42.75 177 THR A C 1
ATOM 1354 O O . THR A 1 177 ? 13.794 15.110 -9.205 1.00 42.75 177 THR A O 1
ATOM 1357 N N . GLU A 1 178 ? 16.003 14.842 -8.953 1.00 40.94 178 GLU A N 1
ATOM 1358 C CA . GLU A 1 178 ? 16.472 14.853 -10.346 1.00 40.94 178 GLU A CA 1
ATOM 1359 C C . GLU A 1 178 ? 15.789 13.885 -11.333 1.00 40.94 178 GLU A C 1
ATOM 1361 O O . GLU A 1 178 ? 16.171 13.862 -12.506 1.00 40.94 178 GLU A O 1
ATOM 1366 N N . LYS A 1 179 ? 14.774 13.101 -10.936 1.00 49.25 179 LYS A N 1
ATOM 1367 C CA . LYS A 1 179 ? 14.248 12.037 -11.807 1.00 49.25 179 LYS A CA 1
ATOM 1368 C C . LYS A 1 179 ? 12.944 12.322 -12.549 1.00 49.25 179 LYS A C 1
ATOM 1370 O O . LYS A 1 179 ? 12.891 11.915 -13.705 1.00 49.25 179 LYS A O 1
ATOM 1375 N N . VAL A 1 180 ? 11.966 13.098 -12.061 1.00 60.50 180 VAL A N 1
ATOM 1376 C CA . VAL A 1 180 ? 10.841 13.523 -12.935 1.00 60.50 180 VAL A CA 1
ATOM 1377 C C . VAL A 1 180 ? 10.217 14.850 -12.484 1.00 60.50 180 VAL A C 1
ATOM 1379 O O . VAL A 1 180 ? 9.211 14.876 -11.777 1.00 60.50 180 VAL A O 1
ATOM 1382 N N . GLU A 1 181 ? 10.775 15.975 -12.942 1.00 79.69 181 GLU A N 1
ATOM 1383 C CA . GLU A 1 181 ? 10.047 17.251 -12.904 1.00 79.69 181 GLU A CA 1
ATOM 1384 C C . GLU A 1 181 ? 8.670 17.057 -13.565 1.00 79.69 181 GLU A C 1
ATOM 1386 O O . GLU A 1 181 ? 8.566 16.497 -14.662 1.00 79.69 181 GLU A O 1
ATOM 1391 N N . SER A 1 182 ? 7.608 17.482 -12.883 1.00 88.12 182 SER A N 1
ATOM 1392 C CA . SER A 1 182 ? 6.228 17.287 -13.333 1.00 88.12 182 SER A CA 1
ATOM 1393 C C . SER A 1 182 ? 5.303 18.394 -12.830 1.00 88.12 182 SER A C 1
ATOM 1395 O O . SER A 1 182 ? 5.630 19.138 -11.904 1.00 88.12 182 SER A O 1
ATOM 1397 N N . THR A 1 183 ? 4.143 18.521 -13.468 1.00 91.94 183 THR A N 1
ATOM 1398 C CA . THR A 1 183 ? 3.054 19.398 -13.032 1.00 91.94 183 THR A CA 1
ATOM 1399 C C . THR A 1 183 ? 1.820 18.546 -12.776 1.00 91.94 183 THR A C 1
ATOM 1401 O O . THR A 1 183 ? 1.387 17.790 -13.647 1.00 91.94 183 THR A O 1
ATOM 1404 N N . THR A 1 184 ? 1.274 18.659 -11.571 1.00 92.06 184 THR A N 1
ATOM 1405 C CA . THR A 1 184 ? 0.065 17.967 -11.130 1.00 92.06 184 THR A CA 1
ATOM 1406 C C . THR A 1 184 ? -1.120 18.911 -11.226 1.00 92.06 184 THR A C 1
ATOM 1408 O O . THR A 1 184 ? -1.050 20.058 -10.785 1.00 92.06 184 THR A O 1
ATOM 1411 N N . PHE A 1 185 ? -2.210 18.411 -11.790 1.00 96.19 185 PHE A N 1
ATOM 1412 C CA . PHE A 1 185 ? -3.481 19.101 -11.927 1.00 96.19 185 PHE A CA 1
ATOM 1413 C C . PHE A 1 185 ? -4.535 18.273 -11.217 1.00 96.19 185 PHE A C 1
ATOM 1415 O O . PHE A 1 185 ? -4.772 17.137 -11.621 1.00 96.19 185 PHE A O 1
ATOM 1422 N N . THR A 1 186 ? -5.171 18.827 -10.191 1.00 94.69 186 THR A N 1
ATOM 1423 C CA . THR A 1 186 ? -6.254 18.147 -9.482 1.00 94.69 186 THR A CA 1
ATOM 1424 C C . THR A 1 186 ? -7.502 19.007 -9.470 1.00 94.69 186 THR A C 1
ATOM 1426 O O . THR A 1 186 ? -7.518 20.089 -8.882 1.00 94.69 186 THR A O 1
ATOM 1429 N N . TRP A 1 187 ? -8.561 18.502 -10.091 1.00 97.00 187 TRP A N 1
ATOM 1430 C CA . TRP A 1 187 ? -9.898 19.068 -10.022 1.00 97.00 187 TRP A CA 1
ATOM 1431 C C . TRP A 1 187 ? -10.664 18.392 -8.892 1.00 97.00 187 TRP A C 1
ATOM 1433 O O . TRP A 1 187 ? -10.727 17.169 -8.843 1.00 97.00 187 TRP A O 1
ATOM 1443 N N . TYR A 1 188 ? -11.279 19.180 -8.020 1.00 91.56 188 TYR A N 1
ATOM 1444 C CA . TYR A 1 188 ? -12.187 18.735 -6.967 1.00 91.56 188 TYR A CA 1
ATOM 1445 C C . TYR A 1 188 ? -13.588 19.252 -7.254 1.00 91.56 188 TYR A C 1
ATOM 1447 O O . TYR A 1 188 ? -13.742 20.401 -7.674 1.00 91.56 188 TYR A O 1
ATOM 1455 N N . LYS A 1 189 ? -14.616 18.455 -6.963 1.00 91.44 189 LYS A N 1
ATOM 1456 C CA . LYS A 1 189 ? -15.982 18.977 -6.866 1.00 91.44 189 LYS A CA 1
ATOM 1457 C 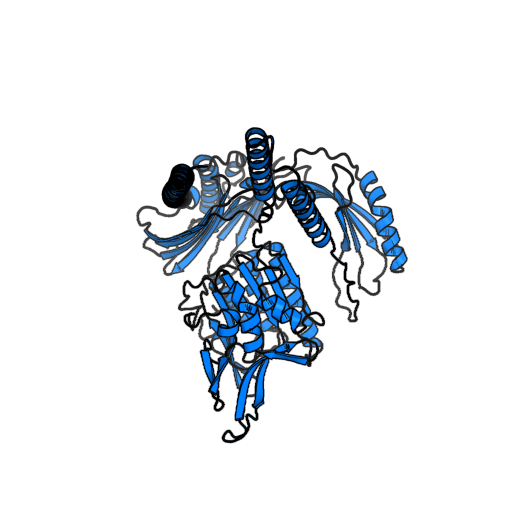C . LYS A 1 189 ? -16.161 19.778 -5.579 1.00 91.44 189 LYS A C 1
ATOM 1459 O O . LYS A 1 189 ? -15.654 19.394 -4.522 1.00 91.44 189 LYS A O 1
ATOM 1464 N N . ILE A 1 190 ? -16.890 20.886 -5.697 1.00 90.44 190 ILE A N 1
ATOM 1465 C CA . ILE A 1 190 ? -17.360 21.685 -4.566 1.00 90.44 190 ILE A CA 1
ATOM 1466 C C . ILE A 1 190 ? -18.840 21.379 -4.356 1.00 90.44 190 ILE A C 1
ATOM 1468 O O . ILE A 1 190 ? -19.643 21.512 -5.278 1.00 90.44 190 ILE A O 1
ATOM 1472 N N . ILE A 1 191 ? -19.194 20.982 -3.137 1.00 87.25 191 ILE A N 1
ATOM 1473 C CA . ILE A 1 191 ? -20.573 20.758 -2.698 1.00 87.25 191 ILE A CA 1
ATOM 1474 C C . ILE A 1 191 ? -20.737 21.447 -1.348 1.00 87.25 191 ILE A C 1
ATOM 1476 O O . ILE A 1 191 ? -19.892 21.295 -0.469 1.00 87.25 191 ILE A O 1
ATOM 1480 N N . ASP A 1 192 ? -21.790 22.252 -1.204 1.00 85.19 192 ASP A N 1
ATOM 1481 C CA . ASP A 1 192 ? -22.048 23.072 -0.012 1.00 85.19 192 ASP A CA 1
ATOM 1482 C C . ASP A 1 192 ? -20.812 23.856 0.462 1.00 85.19 192 ASP A C 1
ATOM 1484 O O . ASP A 1 192 ? -20.434 23.835 1.634 1.00 85.19 192 ASP A O 1
ATOM 1488 N N . ALA A 1 193 ? -20.150 24.527 -0.489 1.00 85.12 193 ALA A N 1
ATOM 1489 C CA . ALA A 1 193 ? -18.923 25.303 -0.284 1.00 85.12 193 ALA A CA 1
ATOM 1490 C C . ALA A 1 193 ? -17.718 24.505 0.264 1.00 85.12 193 ALA A C 1
ATOM 1492 O O . ALA A 1 193 ? -16.724 25.102 0.677 1.00 85.12 193 ALA A O 1
ATOM 1493 N N . SER A 1 194 ? -17.776 23.171 0.235 1.00 82.44 194 SER A N 1
ATOM 1494 C CA . SER A 1 194 ? -16.696 22.280 0.662 1.00 82.44 194 SER A CA 1
ATOM 1495 C C . SER A 1 194 ? -16.159 21.475 -0.513 1.00 82.44 194 SER A C 1
ATOM 1497 O O . SER A 1 194 ? -16.917 20.988 -1.350 1.00 82.44 194 SER A O 1
ATOM 1499 N N . THR A 1 195 ? -14.842 21.310 -0.574 1.00 85.19 195 THR A N 1
ATOM 1500 C CA . THR A 1 195 ? -14.213 20.386 -1.518 1.00 85.19 195 THR A CA 1
ATOM 1501 C C . THR A 1 195 ? -14.348 18.963 -0.998 1.00 85.19 195 THR A C 1
ATOM 1503 O O . THR A 1 195 ? -14.189 18.711 0.196 1.00 85.19 195 THR A O 1
ATOM 1506 N N . ILE A 1 196 ? -14.630 18.023 -1.896 1.00 83.31 196 ILE A N 1
ATOM 1507 C CA . ILE A 1 196 ? -14.721 16.603 -1.550 1.00 83.31 196 ILE A CA 1
ATOM 1508 C C . ILE A 1 196 ? -13.527 15.889 -2.190 1.00 83.31 196 ILE A C 1
ATOM 1510 O O . ILE A 1 196 ? -13.537 15.679 -3.404 1.00 83.31 196 ILE A O 1
ATOM 1514 N N . PRO A 1 197 ? -12.484 15.517 -1.422 1.00 78.56 197 PRO A N 1
ATOM 1515 C CA . PRO A 1 197 ? -11.281 14.885 -1.969 1.00 78.56 197 PRO A CA 1
ATOM 1516 C C . PRO A 1 197 ? -11.563 13.612 -2.777 1.00 78.56 197 PRO A C 1
ATOM 1518 O O . PRO A 1 197 ? -10.937 13.380 -3.810 1.00 78.56 197 PRO A O 1
ATOM 1521 N N . GLN A 1 198 ? -12.553 12.828 -2.348 1.00 80.88 198 GLN A N 1
ATOM 1522 C CA . GLN A 1 198 ? -13.018 11.611 -3.017 1.00 80.88 198 GLN A CA 1
ATOM 1523 C C . GLN A 1 198 ? -13.777 11.895 -4.323 1.00 80.88 198 GLN A C 1
ATOM 1525 O O . GLN A 1 198 ? -14.013 10.980 -5.096 1.00 80.88 198 GLN A O 1
ATOM 1530 N N . MET A 1 199 ? -14.155 13.144 -4.603 1.00 86.94 199 MET A N 1
ATOM 1531 C CA . MET A 1 199 ? -14.755 13.559 -5.873 1.00 86.94 199 MET A CA 1
ATOM 1532 C C . MET A 1 199 ? -13.765 14.411 -6.656 1.00 86.94 199 MET A C 1
ATOM 1534 O O . MET A 1 199 ? -13.912 15.632 -6.771 1.00 86.94 199 MET A O 1
ATOM 1538 N N . SER A 1 200 ? -12.734 13.751 -7.174 1.00 93.06 200 SER A N 1
ATOM 1539 C CA . SER A 1 200 ? -11.623 14.412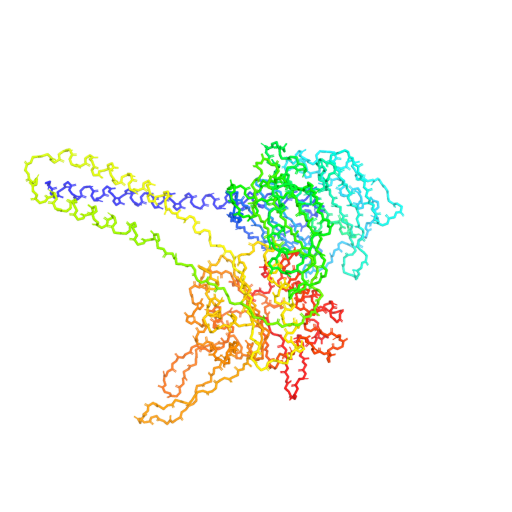 -7.846 1.00 93.06 200 SER A CA 1
ATOM 1540 C C . SER A 1 200 ? -11.189 13.729 -9.136 1.00 93.06 200 SER A C 1
ATOM 1542 O O . SER A 1 200 ? -11.411 12.535 -9.338 1.00 93.06 200 SER A O 1
ATOM 1544 N N . ILE A 1 201 ? -10.540 14.508 -9.998 1.00 96.06 201 ILE A N 1
ATOM 1545 C CA . ILE A 1 201 ? -9.732 14.008 -11.109 1.00 96.06 201 ILE A CA 1
ATOM 1546 C C . ILE A 1 201 ? -8.329 14.574 -10.957 1.00 96.06 201 ILE A C 1
ATOM 1548 O O . ILE A 1 201 ? -8.189 15.768 -10.707 1.00 96.06 201 ILE A O 1
ATOM 1552 N N . THR A 1 202 ? -7.306 13.742 -11.130 1.00 95.19 202 THR A N 1
ATOM 1553 C CA . THR A 1 202 ? -5.902 14.156 -11.099 1.00 95.19 202 THR A CA 1
ATOM 1554 C C . THR A 1 202 ? -5.186 13.738 -12.374 1.00 95.19 202 THR A C 1
ATOM 1556 O O . THR A 1 202 ? -5.315 12.597 -12.806 1.00 95.19 202 THR A O 1
ATOM 1559 N N . ILE A 1 203 ? -4.391 14.646 -12.940 1.00 96.50 203 ILE A N 1
ATOM 1560 C CA . ILE A 1 203 ? -3.493 14.405 -14.073 1.00 96.50 203 ILE A CA 1
ATOM 1561 C C . ILE A 1 203 ? -2.083 14.834 -13.671 1.00 96.50 203 ILE A C 1
ATOM 1563 O O . ILE A 1 203 ? -1.898 15.940 -13.162 1.00 96.50 203 ILE A O 1
ATOM 1567 N N . ILE A 1 204 ? -1.085 13.991 -13.934 1.00 92.81 204 ILE A N 1
ATOM 1568 C CA . ILE A 1 204 ? 0.331 14.329 -13.750 1.00 92.81 204 ILE A CA 1
ATOM 1569 C C . ILE A 1 204 ? 1.012 14.371 -15.116 1.00 92.81 204 ILE A C 1
ATOM 1571 O O . ILE A 1 204 ? 1.119 13.351 -15.798 1.00 92.81 204 ILE A O 1
ATOM 1575 N N . VAL A 1 205 ? 1.481 15.560 -15.499 1.00 94.19 205 VAL A N 1
ATOM 1576 C CA . VAL A 1 205 ? 2.199 15.808 -16.755 1.00 94.19 205 VAL A CA 1
ATOM 1577 C C . VAL A 1 205 ? 3.691 15.923 -16.461 1.00 94.19 205 VAL A C 1
ATOM 1579 O O . VAL A 1 205 ? 4.127 16.818 -15.735 1.00 94.19 205 VAL A O 1
ATOM 1582 N N . SER A 1 206 ? 4.491 15.027 -17.029 1.00 90.31 206 SER A N 1
ATOM 1583 C CA . SER A 1 206 ? 5.952 15.059 -16.908 1.00 90.31 206 SER A CA 1
ATOM 1584 C C . SER A 1 206 ? 6.573 16.258 -17.639 1.00 90.31 206 SER A C 1
ATOM 1586 O O . SER A 1 206 ? 5.951 16.886 -18.498 1.00 90.31 206 SER A O 1
ATOM 1588 N N . LYS A 1 207 ? 7.849 16.549 -17.360 1.00 87.88 207 LYS A N 1
ATOM 1589 C CA . LYS A 1 207 ? 8.633 17.593 -18.045 1.00 87.88 207 LYS A CA 1
ATOM 1590 C C . LYS A 1 207 ? 8.748 17.424 -19.557 1.00 87.88 207 LYS A C 1
ATOM 1592 O O . LYS A 1 207 ? 9.187 18.353 -20.218 1.00 87.88 207 LYS A O 1
ATOM 1597 N N . THR A 1 208 ? 8.425 16.254 -20.101 1.00 88.50 208 THR A N 1
ATOM 1598 C CA . THR A 1 208 ? 8.470 15.967 -21.544 1.00 88.50 208 THR A CA 1
ATOM 1599 C C . THR A 1 208 ? 7.087 16.031 -22.196 1.00 88.50 208 THR A C 1
ATOM 1601 O O . THR A 1 208 ? 6.938 15.702 -23.373 1.00 88.50 208 THR A O 1
ATOM 1604 N N . GLY A 1 209 ? 6.064 16.424 -21.430 1.00 90.94 209 GLY A N 1
ATOM 1605 C CA . GLY A 1 209 ? 4.683 16.525 -21.887 1.00 90.94 209 GLY A CA 1
ATOM 1606 C C . GLY A 1 209 ? 3.914 15.205 -21.902 1.00 90.94 209 GLY A C 1
ATOM 1607 O O . GLY A 1 209 ? 2.746 15.194 -22.274 1.00 90.94 209 GLY A O 1
ATOM 1608 N N . LEU A 1 210 ? 4.530 14.089 -21.501 1.00 91.62 210 LEU A N 1
ATOM 1609 C CA . LEU A 1 210 ? 3.822 12.816 -21.365 1.00 91.62 210 LEU A CA 1
ATOM 1610 C C . LEU A 1 210 ? 3.018 12.803 -20.063 1.00 91.62 210 LEU A C 1
ATOM 1612 O O . LEU A 1 210 ? 3.557 13.166 -19.011 1.00 91.62 210 LEU A O 1
ATOM 1616 N N . ILE A 1 211 ? 1.769 12.344 -20.118 1.00 94.25 211 ILE A N 1
ATOM 1617 C CA . ILE A 1 211 ? 0.985 12.079 -18.909 1.00 94.25 211 ILE A CA 1
ATOM 1618 C C . ILE A 1 211 ? 1.427 10.740 -18.341 1.00 94.25 211 ILE A C 1
ATOM 1620 O O . ILE A 1 211 ? 1.306 9.710 -19.002 1.00 94.25 211 ILE A O 1
ATOM 1624 N N . THR A 1 212 ? 1.943 10.766 -17.118 1.00 90.50 212 THR A N 1
ATOM 1625 C CA . THR A 1 212 ? 2.469 9.574 -16.438 1.00 90.50 212 THR A CA 1
ATOM 1626 C C . THR A 1 212 ? 1.505 9.025 -15.403 1.00 90.50 212 THR A C 1
ATOM 1628 O O . THR A 1 212 ? 1.587 7.847 -15.081 1.00 90.50 212 THR A O 1
ATOM 1631 N N . SER A 1 213 ? 0.569 9.845 -14.916 1.00 89.56 213 SER A N 1
ATOM 1632 C CA . SER A 1 213 ? -0.471 9.385 -13.997 1.00 89.56 213 SER A CA 1
ATOM 1633 C C . SER A 1 213 ? -1.804 10.072 -14.258 1.00 89.56 213 SER A C 1
ATOM 1635 O O . SER A 1 213 ? -1.851 11.263 -14.581 1.00 89.56 213 SER A O 1
ATOM 1637 N N . PHE A 1 214 ? -2.884 9.320 -14.079 1.00 95.50 214 PHE A N 1
ATOM 1638 C CA . PHE A 1 214 ? -4.254 9.799 -14.183 1.00 95.50 214 PHE A CA 1
ATOM 1639 C C . PHE A 1 214 ? -5.138 9.066 -13.169 1.00 95.50 214 PHE A C 1
ATOM 1641 O O . PHE A 1 214 ? -5.080 7.843 -13.060 1.00 95.50 214 PHE A O 1
ATOM 1648 N N . TYR A 1 215 ? -5.967 9.815 -12.448 1.00 92.44 215 TYR A N 1
ATOM 1649 C CA . TYR A 1 215 ? -6.895 9.292 -11.448 1.00 92.44 215 TYR A CA 1
ATOM 1650 C C . TYR A 1 215 ? -8.254 9.957 -11.642 1.00 92.44 215 TYR A C 1
ATOM 1652 O O . TYR A 1 215 ? -8.319 11.182 -11.645 1.00 92.44 215 TYR A O 1
ATOM 1660 N N . ASP A 1 216 ? -9.330 9.188 -11.769 1.00 94.88 216 ASP A N 1
ATOM 1661 C CA . ASP A 1 216 ? -10.693 9.708 -11.924 1.00 94.88 216 ASP A CA 1
ATOM 1662 C C . ASP A 1 216 ? -11.633 9.096 -10.893 1.00 94.88 216 ASP A C 1
ATOM 1664 O O . ASP A 1 216 ? -12.355 8.132 -11.145 1.00 94.88 216 ASP A O 1
ATOM 1668 N N . ASN A 1 217 ? -11.661 9.693 -9.711 1.00 90.00 217 ASN A N 1
ATOM 1669 C CA . ASN A 1 217 ? -12.539 9.246 -8.643 1.00 90.00 217 ASN A CA 1
ATOM 1670 C C . ASN A 1 217 ? -14.023 9.541 -8.935 1.00 90.00 217 ASN A C 1
ATOM 1672 O O . ASN A 1 217 ? -14.893 8.897 -8.349 1.00 90.00 217 ASN A O 1
ATOM 1676 N N . LEU A 1 218 ? -14.330 10.446 -9.875 1.00 91.38 218 LEU A N 1
ATOM 1677 C CA . LEU A 1 218 ? -15.702 10.758 -10.296 1.00 91.38 218 LEU A CA 1
ATOM 1678 C C . LEU A 1 218 ? -16.338 9.637 -11.132 1.00 91.38 218 LEU A C 1
ATOM 1680 O O . LEU A 1 218 ? -17.564 9.566 -11.211 1.00 91.38 218 LEU A O 1
ATOM 1684 N N . CYS A 1 219 ? -15.547 8.745 -11.742 1.00 89.81 219 CYS A N 1
ATOM 1685 C CA . CYS A 1 219 ? -16.096 7.579 -12.443 1.00 89.81 219 CYS A CA 1
ATOM 1686 C C . CYS A 1 219 ? -16.654 6.509 -11.491 1.00 89.81 219 CYS A C 1
ATOM 1688 O O . CYS A 1 219 ? -17.472 5.680 -11.906 1.00 89.81 219 CYS A O 1
ATOM 1690 N N . PHE A 1 220 ? -16.209 6.525 -10.230 1.00 87.56 220 PHE A N 1
ATOM 1691 C CA . PHE A 1 220 ? -16.506 5.498 -9.238 1.00 87.56 220 PHE A CA 1
ATOM 1692 C C . PHE A 1 220 ? -17.411 6.010 -8.115 1.00 87.56 220 PHE A C 1
ATOM 1694 O O . PHE A 1 220 ? -18.457 5.404 -7.843 1.00 87.56 220 PHE A O 1
ATOM 1701 N N . TYR A 1 221 ? -17.037 7.128 -7.489 1.00 88.69 221 TYR A N 1
ATOM 1702 C CA . TYR A 1 221 ? -17.798 7.706 -6.392 1.00 88.69 221 TYR A CA 1
ATOM 1703 C C . TYR A 1 221 ? -18.947 8.568 -6.897 1.00 88.69 221 TYR A C 1
ATOM 1705 O O . TYR A 1 221 ? -18.793 9.386 -7.802 1.00 88.69 221 TYR A O 1
ATOM 1713 N N . ASN A 1 222 ? -20.106 8.410 -6.264 1.00 89.31 222 ASN A N 1
ATOM 1714 C CA . ASN A 1 222 ? -21.297 9.192 -6.567 1.00 89.31 222 ASN A CA 1
ATOM 1715 C C . ASN A 1 222 ? -21.846 9.825 -5.295 1.00 89.31 222 ASN A C 1
ATOM 1717 O O . ASN A 1 222 ? -21.721 9.270 -4.209 1.00 89.31 222 ASN A O 1
ATOM 1721 N N . MET A 1 223 ? -22.506 10.971 -5.426 1.00 90.50 223 MET A N 1
ATOM 1722 C CA . MET A 1 223 ? -23.240 11.540 -4.301 1.00 90.50 223 MET A CA 1
ATOM 1723 C C . MET A 1 223 ? -24.480 10.706 -4.010 1.00 90.50 223 MET A C 1
ATOM 1725 O O . MET A 1 223 ? -25.261 10.399 -4.915 1.00 90.50 223 MET A O 1
ATOM 1729 N N . ALA A 1 224 ? -24.683 10.377 -2.739 1.00 91.69 224 ALA A N 1
ATOM 1730 C CA . ALA A 1 224 ? -25.940 9.813 -2.296 1.00 91.69 224 ALA A CA 1
ATOM 1731 C C . ALA A 1 224 ? -27.070 10.821 -2.541 1.00 91.69 224 ALA A C 1
ATOM 1733 O O . ALA A 1 224 ? -26.960 12.001 -2.203 1.00 91.69 224 ALA A O 1
ATOM 1734 N N . ASN A 1 225 ? -28.185 10.353 -3.103 1.00 90.44 225 ASN A N 1
ATOM 1735 C CA . ASN A 1 225 ? -29.376 11.180 -3.283 1.00 90.44 225 ASN A CA 1
ATOM 1736 C C . ASN A 1 225 ? -30.182 11.242 -1.978 1.00 90.44 225 ASN A C 1
ATOM 1738 O O . ASN A 1 225 ? -31.278 10.688 -1.875 1.00 90.44 225 ASN A O 1
ATOM 1742 N N . VAL A 1 226 ? -29.602 11.876 -0.961 1.00 90.50 226 VAL A N 1
ATOM 1743 C CA . VAL A 1 226 ? -30.214 12.069 0.355 1.00 90.50 226 VAL A CA 1
ATOM 1744 C C . VAL A 1 226 ? -30.240 13.546 0.712 1.00 90.50 226 VAL A C 1
ATOM 1746 O O . VAL A 1 226 ? -29.376 14.324 0.313 1.00 90.50 226 VAL A O 1
ATOM 1749 N N . LYS A 1 227 ? -31.254 13.947 1.476 1.00 92.06 227 LYS A N 1
ATOM 1750 C CA . LYS A 1 227 ? -31.374 15.314 1.976 1.00 92.06 227 LYS A CA 1
ATOM 1751 C C . LYS A 1 227 ? -30.763 15.396 3.369 1.00 92.06 227 LYS A C 1
ATOM 1753 O O . LYS A 1 227 ? -31.107 14.590 4.226 1.00 92.06 227 LYS A O 1
ATOM 1758 N N . THR A 1 228 ? -29.956 16.419 3.620 1.00 93.44 228 THR A N 1
ATOM 1759 C CA . THR A 1 228 ? -29.522 16.789 4.972 1.00 93.44 228 THR A CA 1
ATOM 1760 C C . THR A 1 228 ? -30.740 17.227 5.790 1.00 93.44 228 THR A C 1
ATOM 1762 O O . THR A 1 228 ? -31.327 18.278 5.526 1.00 93.44 228 THR A O 1
ATOM 1765 N N . THR A 1 229 ? -31.175 16.394 6.738 1.00 96.50 229 THR A N 1
ATOM 1766 C CA . THR A 1 229 ? -32.341 16.669 7.603 1.00 96.50 229 THR A CA 1
ATOM 1767 C C . THR A 1 229 ? -31.938 17.027 9.031 1.00 96.50 229 THR A C 1
ATOM 1769 O O . THR A 1 229 ? -32.678 17.733 9.715 1.00 96.50 229 THR A O 1
ATOM 1772 N N . VAL A 1 230 ? -30.759 16.587 9.468 1.00 97.62 230 VAL A N 1
ATOM 1773 C CA . VAL A 1 230 ? -30.191 16.890 10.780 1.00 97.62 230 VAL A CA 1
ATOM 1774 C C . VAL A 1 230 ? -29.530 18.261 10.716 1.00 97.62 230 VAL A C 1
ATOM 1776 O O . VAL A 1 230 ? -28.638 18.485 9.897 1.00 97.62 230 VAL A O 1
ATOM 1779 N N . THR A 1 231 ? -29.953 19.188 11.576 1.00 97.44 231 THR A N 1
ATOM 1780 C CA . THR A 1 231 ? -29.307 20.505 11.701 1.00 97.44 231 THR A CA 1
ATOM 1781 C C . THR A 1 231 ? -28.013 20.411 12.507 1.00 97.44 231 THR A C 1
ATOM 1783 O O . THR A 1 231 ? -27.814 19.452 13.253 1.00 97.44 231 THR A O 1
ATOM 1786 N N . LYS A 1 232 ? -27.158 21.437 12.423 1.00 97.56 232 LYS A N 1
ATOM 1787 C CA . LYS A 1 232 ? -25.933 21.533 13.229 1.00 97.56 232 LYS A CA 1
ATOM 1788 C C . LYS A 1 232 ? -26.226 21.391 14.728 1.00 97.56 232 LYS A C 1
ATOM 1790 O O . LYS A 1 232 ? -25.553 20.642 15.426 1.00 97.56 232 LYS A O 1
ATOM 1795 N N . GLU A 1 233 ? -27.258 22.078 15.213 1.00 98.19 233 GLU A N 1
ATOM 1796 C CA . GLU A 1 233 ? -27.678 22.068 16.619 1.00 98.19 233 GLU A CA 1
ATOM 1797 C C . GLU A 1 233 ? -28.211 20.693 17.027 1.00 98.19 233 GLU A C 1
ATOM 1799 O O . GLU A 1 233 ? -27.909 20.209 18.114 1.00 98.19 233 GLU A O 1
ATOM 1804 N N . SER A 1 234 ? -28.959 20.036 16.134 1.00 98.25 234 SER A N 1
ATOM 1805 C CA . SER A 1 234 ? -29.466 18.681 16.363 1.00 98.25 234 SER A CA 1
ATOM 1806 C C . SER A 1 234 ? -28.324 17.666 16.427 1.00 98.25 234 SER A C 1
ATOM 1808 O O . SER A 1 234 ? -28.335 16.792 17.285 1.00 98.25 234 SER A O 1
ATOM 1810 N N . ALA A 1 235 ? -27.313 17.800 15.563 1.00 98.50 235 ALA A N 1
ATOM 1811 C CA . ALA A 1 235 ? -26.126 16.950 15.589 1.00 98.50 235 ALA A CA 1
ATOM 1812 C C . ALA A 1 235 ? -25.334 17.117 16.894 1.00 98.50 235 ALA A C 1
ATOM 1814 O O . ALA A 1 235 ? -24.957 16.121 17.506 1.00 98.50 235 ALA A O 1
ATOM 1815 N N . ILE A 1 236 ? -25.141 18.356 17.363 1.00 98.56 236 ILE A N 1
ATOM 1816 C CA . ILE A 1 236 ? -24.509 18.628 18.664 1.00 98.56 236 ILE A CA 1
ATOM 1817 C C . ILE A 1 236 ? -25.312 17.977 19.797 1.00 98.56 236 ILE A C 1
ATOM 1819 O O . ILE A 1 236 ? -24.728 17.289 20.628 1.00 98.56 236 ILE A O 1
ATOM 1823 N N . ALA A 1 237 ? -26.641 18.118 19.797 1.00 98.44 237 ALA A N 1
ATOM 1824 C CA . ALA A 1 237 ? -27.501 17.507 20.810 1.00 98.44 237 ALA A CA 1
ATOM 1825 C C . ALA A 1 237 ? -27.450 15.965 20.798 1.00 98.44 237 ALA A C 1
ATOM 1827 O O . ALA A 1 237 ? -27.497 15.347 21.857 1.00 98.44 237 ALA A O 1
ATOM 1828 N N . ILE A 1 238 ? -27.326 15.338 19.620 1.00 98.50 238 ILE A N 1
ATOM 1829 C CA . ILE A 1 238 ? -27.150 13.881 19.480 1.00 98.50 238 ILE A CA 1
ATOM 1830 C C . ILE A 1 238 ? -25.776 13.435 20.002 1.00 98.50 238 ILE A C 1
ATOM 1832 O O . ILE A 1 238 ? -25.675 12.386 20.633 1.00 98.50 238 ILE A O 1
ATOM 1836 N N . ALA A 1 239 ? -24.721 14.211 19.740 1.00 98.44 239 ALA A N 1
ATOM 1837 C CA . ALA A 1 239 ? -23.354 13.890 20.147 1.00 98.44 239 ALA A CA 1
ATOM 1838 C C . ALA A 1 239 ? -23.093 14.112 21.644 1.00 98.44 239 ALA A C 1
ATOM 1840 O O . ALA A 1 239 ? -22.258 13.423 22.229 1.00 98.44 239 ALA A O 1
ATOM 1841 N N . GLN A 1 240 ? -23.788 15.074 22.255 1.00 98.25 240 GLN A N 1
ATOM 1842 C CA . GLN A 1 240 ? -23.522 15.546 23.612 1.00 98.25 240 GLN A CA 1
ATOM 1843 C C . GLN A 1 240 ? -23.485 14.427 24.672 1.00 98.25 240 GLN A C 1
ATOM 1845 O O . GLN A 1 240 ? -22.509 14.404 25.417 1.00 98.25 240 GLN A O 1
ATOM 1850 N N . PRO A 1 241 ? -24.418 13.452 24.711 1.00 98.19 241 PRO A N 1
ATOM 1851 C CA . PRO A 1 241 ? -24.355 12.362 25.686 1.00 98.19 241 PRO A CA 1
ATOM 1852 C C . PRO A 1 241 ? -23.072 11.523 25.596 1.00 98.19 241 PRO A C 1
ATOM 1854 O O . PRO A 1 241 ? -22.488 11.211 26.626 1.00 98.19 241 PRO A O 1
ATOM 1857 N N . TYR A 1 242 ? -22.593 11.213 24.383 1.00 97.62 242 TYR A N 1
ATOM 1858 C CA . TYR A 1 242 ? -21.359 10.437 24.176 1.00 97.62 242 TYR A CA 1
ATOM 1859 C C . TYR A 1 242 ? -20.122 11.199 24.661 1.00 97.62 242 TYR A C 1
ATOM 1861 O O . TYR A 1 242 ? -19.204 10.628 25.247 1.00 97.62 242 TYR A O 1
ATOM 1869 N N . ILE A 1 243 ? -20.100 12.508 24.399 1.00 97.62 243 ILE A N 1
ATOM 1870 C CA . ILE A 1 243 ? -19.012 13.399 24.801 1.00 97.62 243 ILE A CA 1
ATOM 1871 C C . ILE A 1 243 ? -18.983 13.549 26.328 1.00 97.62 243 ILE A C 1
ATOM 1873 O O . ILE A 1 243 ? -17.914 13.460 26.930 1.00 97.62 243 ILE A O 1
ATOM 1877 N N . GLU A 1 244 ? -20.140 13.787 26.952 1.00 97.25 244 GLU A N 1
ATOM 1878 C CA . GLU A 1 244 ? -20.263 13.969 28.402 1.00 97.25 244 GLU A CA 1
ATOM 1879 C C . GLU A 1 244 ? -19.931 12.687 29.170 1.00 97.25 244 GLU A C 1
ATOM 1881 O O . GLU A 1 244 ? -19.202 12.759 30.157 1.00 97.25 244 GLU A O 1
ATOM 1886 N N . GLU A 1 245 ? -20.394 11.527 28.690 1.00 97.50 245 GLU A N 1
ATOM 1887 C CA . GLU A 1 245 ? -20.059 10.214 29.255 1.00 97.50 245 GLU A CA 1
ATOM 1888 C C . GLU A 1 245 ? -18.544 9.981 29.233 1.00 97.50 245 GLU A C 1
ATOM 1890 O O . GLU A 1 245 ? -17.940 9.733 30.276 1.00 97.50 245 GLU A O 1
ATOM 1895 N N . TYR A 1 246 ? -17.896 10.170 28.077 1.00 94.94 246 TYR A N 1
ATOM 1896 C CA . TYR A 1 246 ? -16.446 10.001 27.975 1.00 94.94 246 TYR A CA 1
ATOM 1897 C C . TYR A 1 246 ? -15.675 10.981 28.868 1.00 94.94 246 TYR A C 1
ATOM 1899 O O . TYR A 1 246 ? -14.718 10.583 29.538 1.00 94.94 246 TYR A O 1
ATOM 1907 N N . ALA A 1 247 ? -16.069 12.258 28.882 1.00 95.69 247 ALA A N 1
ATOM 1908 C CA . ALA A 1 247 ? -15.429 13.267 29.718 1.00 95.69 247 ALA A CA 1
ATOM 1909 C C . ALA A 1 247 ? -15.552 12.900 31.207 1.00 95.69 247 ALA A C 1
ATOM 1911 O O . ALA A 1 247 ? -14.550 12.904 31.923 1.00 95.69 247 ALA A O 1
ATOM 1912 N N . GLN A 1 248 ? -16.745 12.493 31.650 1.00 96.25 248 GLN A N 1
ATOM 1913 C CA . GLN A 1 248 ? -17.000 12.062 33.023 1.00 96.25 248 GLN A CA 1
ATOM 1914 C C . GLN A 1 248 ? -16.162 10.835 33.406 1.00 96.25 248 GLN A C 1
ATOM 1916 O O . GLN A 1 248 ? -15.490 10.861 34.440 1.00 96.25 248 GLN A O 1
ATOM 1921 N N . ASP A 1 249 ? -16.156 9.796 32.570 1.00 94.12 249 ASP A N 1
ATOM 1922 C CA . ASP A 1 249 ? -15.426 8.546 32.818 1.00 94.12 249 ASP A CA 1
ATOM 1923 C C . ASP A 1 249 ? -13.907 8.747 32.897 1.00 94.12 249 ASP A C 1
ATOM 1925 O O . ASP A 1 249 ? -13.201 7.983 33.557 1.00 94.12 249 ASP A O 1
ATOM 1929 N N . ASN A 1 250 ? -13.397 9.799 32.255 1.00 91.62 250 ASN A N 1
ATOM 1930 C CA . ASN A 1 250 ? -11.972 10.115 32.206 1.00 91.62 250 ASN A CA 1
ATOM 1931 C C . ASN A 1 250 ? -11.571 11.295 33.102 1.00 91.62 250 ASN A C 1
ATOM 1933 O O . ASN A 1 250 ? -10.420 11.731 33.049 1.00 91.62 250 ASN A O 1
ATOM 1937 N N . GLY A 1 251 ? -12.489 11.803 33.931 1.00 94.62 251 GLY A N 1
ATOM 1938 C CA . GLY A 1 251 ? -12.221 12.923 34.836 1.00 94.62 251 GLY A CA 1
ATOM 1939 C C . GLY A 1 251 ? -11.850 14.224 34.115 1.00 94.62 251 GLY A C 1
ATOM 1940 O O . GLY A 1 251 ? -11.088 15.020 34.660 1.00 94.62 251 GLY A O 1
ATOM 1941 N N . GLN A 1 252 ? -12.363 14.418 32.900 1.00 94.81 252 GLN A N 1
ATOM 1942 C CA . GLN A 1 252 ? -12.194 15.617 32.081 1.00 94.81 252 GLN A CA 1
ATOM 1943 C C . GLN A 1 252 ? -13.502 16.427 32.031 1.00 94.81 252 GLN A C 1
ATOM 1945 O O . GLN A 1 252 ? -14.590 15.937 32.331 1.00 94.81 252 GLN A O 1
ATOM 1950 N N . THR A 1 253 ? -13.405 17.684 31.616 1.00 96.00 253 THR A N 1
ATOM 1951 C CA . THR A 1 253 ? -14.517 18.589 31.330 1.00 96.00 253 THR A CA 1
ATOM 1952 C C . THR A 1 253 ? -14.485 19.028 29.871 1.00 96.00 253 THR A C 1
ATOM 1954 O O . THR A 1 253 ? -13.431 19.154 29.246 1.00 96.00 253 THR A O 1
ATOM 1957 N N . VAL A 1 254 ? -15.666 19.261 29.304 1.00 96.69 254 VAL A N 1
ATOM 1958 C CA . VAL A 1 254 ? -15.816 19.706 27.917 1.00 96.69 254 VAL A CA 1
ATOM 1959 C C . VAL A 1 254 ? -15.618 21.219 27.846 1.00 96.69 254 VAL A C 1
ATOM 1961 O O . VAL A 1 254 ? -16.352 21.974 28.481 1.00 96.69 254 VAL A O 1
ATOM 1964 N N . LYS A 1 255 ? -14.645 21.680 27.055 1.00 96.19 255 LYS A N 1
ATOM 1965 C CA . LYS A 1 255 ? -14.371 23.109 26.834 1.00 96.19 255 LYS A CA 1
ATOM 1966 C C . LYS A 1 255 ? -15.227 23.697 25.725 1.00 96.1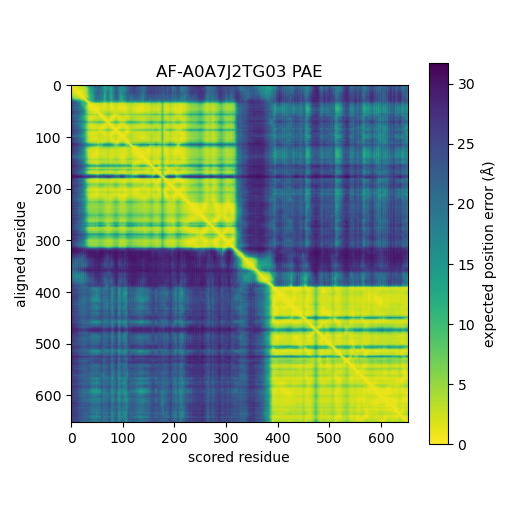9 255 LYS A C 1
ATOM 1968 O O . LYS A 1 255 ? -15.836 24.749 25.899 1.00 96.19 255 LYS A O 1
ATOM 1973 N N . THR A 1 256 ? -15.228 23.042 24.571 1.00 96.62 256 THR A N 1
ATOM 1974 C CA . THR A 1 256 ? -15.951 23.482 23.376 1.00 96.62 256 THR A CA 1
ATOM 1975 C C . THR A 1 256 ? -16.502 22.268 22.652 1.00 96.62 256 THR A C 1
ATOM 1977 O O . THR A 1 256 ? -15.894 21.201 22.687 1.00 96.62 256 THR A O 1
ATOM 1980 N N . ILE A 1 257 ? -17.656 22.434 22.005 1.00 97.06 257 ILE A N 1
ATOM 1981 C CA . ILE A 1 257 ? -18.208 21.462 21.062 1.00 97.06 257 ILE A CA 1
ATOM 1982 C C . ILE A 1 257 ? -18.441 22.195 19.751 1.00 97.06 257 ILE A C 1
ATOM 1984 O O . ILE A 1 257 ? -19.127 23.219 19.707 1.00 97.06 257 ILE A O 1
ATOM 1988 N N . GLU A 1 258 ? -17.881 21.659 18.681 1.00 96.19 258 GLU A N 1
ATOM 1989 C CA . GLU A 1 258 ? -18.040 22.171 17.333 1.00 96.19 258 GLU A CA 1
ATOM 1990 C C . GLU A 1 258 ? -18.583 21.074 16.425 1.00 96.19 258 GLU A C 1
ATOM 1992 O O . GLU A 1 258 ? -18.364 19.886 16.638 1.00 96.19 258 GLU A O 1
ATOM 1997 N N . ALA A 1 259 ? -19.323 21.480 15.399 1.00 96.44 259 ALA A N 1
ATOM 1998 C CA . ALA A 1 259 ? -19.877 20.571 14.410 1.00 96.44 259 ALA A CA 1
ATOM 1999 C C . ALA A 1 259 ? -19.601 21.116 13.015 1.00 96.44 259 ALA A C 1
ATOM 2001 O O . ALA A 1 259 ? -19.880 22.289 12.728 1.00 96.44 259 ALA A O 1
ATOM 2002 N N . LYS A 1 260 ? -19.066 20.248 12.160 1.00 94.12 260 LYS A N 1
ATOM 2003 C CA . LYS A 1 260 ? -18.736 20.535 10.768 1.00 94.12 260 LYS A CA 1
ATOM 2004 C C . LYS A 1 260 ? -19.467 19.549 9.865 1.00 94.12 260 LYS A C 1
ATOM 2006 O O . LYS A 1 260 ? -19.441 18.346 10.118 1.00 94.12 260 LYS A O 1
ATOM 2011 N N . LEU A 1 261 ? -20.131 20.071 8.836 1.00 94.06 261 LEU A N 1
ATOM 2012 C CA . LEU A 1 261 ? -20.711 19.242 7.788 1.00 94.06 261 LEU A CA 1
ATOM 2013 C C . LEU A 1 261 ? -19.578 18.790 6.865 1.00 94.06 261 LEU A C 1
ATOM 2015 O O . LEU A 1 261 ? -18.823 19.618 6.355 1.00 94.06 261 LEU A O 1
ATOM 2019 N N . GLU A 1 262 ? -19.452 17.486 6.682 1.00 91.38 262 GLU A N 1
ATOM 2020 C CA . GLU A 1 262 ? -18.475 16.857 5.803 1.00 91.38 262 GLU A CA 1
ATOM 2021 C C . GLU A 1 262 ? -19.168 15.814 4.929 1.00 91.38 262 GLU A C 1
ATOM 2023 O O . GLU A 1 262 ? -20.311 15.427 5.163 1.00 91.38 262 GLU A O 1
ATOM 2028 N N . TYR A 1 263 ? -18.458 15.355 3.910 1.00 90.81 263 TYR A N 1
ATOM 2029 C CA . TYR A 1 263 ? -18.940 14.360 2.970 1.00 90.81 263 TYR A CA 1
ATOM 2030 C C . TYR A 1 263 ? -17.978 13.180 2.986 1.00 90.81 263 TYR A C 1
ATOM 2032 O O . TYR A 1 263 ? -16.774 13.365 2.821 1.00 90.81 263 TYR A O 1
ATOM 2040 N N . THR A 1 264 ? -18.491 11.976 3.226 1.00 87.81 264 THR A N 1
ATOM 2041 C CA . THR A 1 264 ? -17.668 10.764 3.319 1.00 87.81 264 THR A CA 1
ATOM 2042 C C . THR A 1 264 ? -18.361 9.569 2.695 1.00 87.81 264 THR A C 1
ATOM 2044 O O . THR A 1 264 ? -19.583 9.533 2.579 1.00 87.81 264 THR A O 1
ATOM 2047 N N . VAL A 1 265 ? -17.572 8.564 2.341 1.00 84.69 265 VAL A N 1
ATOM 2048 C CA . VAL A 1 265 ? -18.079 7.231 2.020 1.00 84.69 265 VAL A CA 1
ATOM 2049 C C . VAL A 1 265 ? -18.519 6.509 3.291 1.00 84.69 265 VAL A C 1
ATOM 2051 O O . VAL A 1 265 ? -17.939 6.722 4.361 1.00 84.69 265 VAL A O 1
ATOM 2054 N N . ASP A 1 266 ? -19.512 5.631 3.173 1.00 79.31 266 ASP A N 1
ATOM 2055 C CA . ASP A 1 266 ? -19.830 4.672 4.232 1.00 79.31 266 ASP A CA 1
ATOM 2056 C C . ASP A 1 266 ? -18.826 3.514 4.208 1.00 79.31 266 ASP A C 1
ATOM 2058 O O . ASP A 1 266 ? -19.102 2.437 3.688 1.00 79.31 266 ASP A O 1
ATOM 2062 N N . SER A 1 267 ? -17.638 3.736 4.771 1.00 66.81 267 SER A N 1
ATOM 2063 C CA . SER A 1 267 ? -16.575 2.724 4.832 1.00 66.81 267 SER A CA 1
ATOM 2064 C C . SER A 1 267 ? -16.960 1.475 5.632 1.00 66.81 267 SER A C 1
ATOM 2066 O O . SER A 1 267 ? -16.332 0.430 5.473 1.00 66.81 267 SER A O 1
ATOM 2068 N N . SER A 1 268 ? -17.993 1.564 6.477 1.00 66.38 268 SER A N 1
ATOM 2069 C CA . SER A 1 268 ? -18.496 0.444 7.276 1.00 66.38 268 SER A CA 1
ATOM 2070 C C . SER A 1 268 ? -19.454 -0.473 6.510 1.00 66.38 268 SER A C 1
ATOM 2072 O O . SER A 1 268 ? -19.874 -1.497 7.047 1.00 66.38 268 SER A O 1
ATOM 2074 N N . ALA A 1 269 ? -19.822 -0.109 5.274 1.00 67.31 269 ALA A N 1
ATOM 2075 C CA . ALA A 1 269 ? -20.833 -0.791 4.470 1.00 67.31 269 ALA A CA 1
ATOM 2076 C C . ALA A 1 269 ? -22.207 -0.923 5.145 1.00 67.31 269 ALA A C 1
ATOM 2078 O O . ALA A 1 269 ? -23.026 -1.739 4.714 1.00 67.31 269 ALA A O 1
ATOM 2079 N N . SER A 1 270 ? -22.491 -0.123 6.177 1.00 72.31 270 SER A N 1
ATOM 2080 C CA . SER A 1 270 ? -23.738 -0.187 6.946 1.00 72.31 270 SER A CA 1
ATOM 2081 C C . SER A 1 270 ? -24.987 0.079 6.096 1.00 72.31 270 SER A C 1
ATOM 2083 O O . SER A 1 270 ? -26.060 -0.457 6.380 1.00 72.31 270 SER A O 1
ATOM 2085 N N . ARG A 1 271 ? -24.843 0.865 5.024 1.00 77.94 271 ARG A N 1
ATOM 2086 C CA . ARG A 1 271 ? -25.888 1.233 4.060 1.00 77.94 271 ARG A CA 1
ATOM 2087 C C . ARG A 1 271 ? -25.887 0.359 2.800 1.00 77.94 271 ARG A C 1
ATOM 2089 O O . ARG A 1 271 ? -26.845 0.398 2.031 1.00 77.94 271 ARG A O 1
ATOM 2096 N N . GLY A 1 272 ? -24.871 -0.491 2.630 1.00 69.50 272 GLY A N 1
ATOM 2097 C CA . GLY A 1 272 ? -24.767 -1.451 1.526 1.00 69.50 272 GLY A CA 1
ATOM 2098 C C . GLY A 1 272 ? -24.248 -0.880 0.200 1.00 69.50 272 GLY A C 1
ATOM 2099 O O . GLY A 1 272 ? -24.268 -1.590 -0.806 1.00 69.50 272 GLY A O 1
ATOM 2100 N N . ASP A 1 273 ? -23.774 0.367 0.180 1.00 76.81 273 ASP A N 1
ATOM 2101 C CA . ASP A 1 273 ? -23.366 1.101 -1.021 1.00 76.81 273 ASP A CA 1
ATOM 2102 C C . ASP A 1 273 ? -22.060 1.896 -0.829 1.00 76.81 273 ASP A C 1
ATOM 2104 O O . ASP A 1 273 ? -22.010 3.123 -0.795 1.00 76.81 273 ASP A O 1
ATOM 2108 N N . ASN A 1 274 ? -20.951 1.160 -0.778 1.00 73.25 274 ASN A N 1
ATOM 2109 C CA . ASN A 1 274 ? -19.617 1.657 -0.405 1.00 73.25 274 ASN A CA 1
ATOM 2110 C C . ASN A 1 274 ? -18.974 2.691 -1.348 1.00 73.25 274 ASN A C 1
ATOM 2112 O O . ASN A 1 274 ? -17.877 3.173 -1.079 1.00 73.25 274 ASN A O 1
ATOM 2116 N N . ASN A 1 275 ? -19.626 3.032 -2.457 1.00 82.25 275 ASN A N 1
ATOM 2117 C CA . ASN A 1 275 ? -19.179 4.062 -3.392 1.00 82.25 275 ASN A CA 1
ATOM 2118 C C . ASN A 1 275 ? -20.076 5.310 -3.391 1.00 82.25 275 ASN A C 1
ATOM 2120 O O . ASN A 1 275 ? -19.855 6.212 -4.203 1.00 82.25 275 ASN A O 1
ATOM 2124 N N . LEU A 1 276 ? -21.080 5.376 -2.509 1.00 89.06 276 LEU A N 1
ATOM 2125 C CA . LEU A 1 276 ? -21.851 6.594 -2.307 1.00 89.06 276 LEU A CA 1
ATOM 2126 C C . LEU A 1 276 ? -21.231 7.470 -1.221 1.00 89.06 276 LEU A C 1
ATOM 2128 O O . LEU A 1 276 ? -20.817 7.005 -0.160 1.00 89.06 276 LEU A O 1
ATOM 2132 N N . ILE A 1 277 ? -21.189 8.764 -1.511 1.00 90.69 277 ILE A N 1
ATOM 2133 C CA . ILE A 1 277 ? -20.727 9.807 -0.610 1.00 90.69 277 ILE A CA 1
ATOM 2134 C C . ILE A 1 277 ? -21.948 10.431 0.056 1.00 90.69 277 ILE A C 1
ATOM 2136 O O . ILE A 1 277 ? -22.839 10.970 -0.605 1.00 90.69 277 ILE A O 1
ATOM 2140 N N . TYR A 1 278 ? -21.967 10.356 1.377 1.00 93.50 278 TYR A N 1
ATOM 2141 C CA . TYR A 1 278 ? -23.043 10.805 2.238 1.00 93.50 278 TYR A CA 1
ATOM 2142 C C . TYR A 1 278 ? -22.640 12.062 3.012 1.00 93.50 278 TYR A C 1
ATOM 2144 O O . TYR A 1 278 ? -21.482 12.178 3.428 1.00 93.50 278 TYR A O 1
ATOM 2152 N N . PRO A 1 279 ? -23.584 12.989 3.255 1.00 94.94 279 PRO A N 1
ATOM 2153 C CA . PRO A 1 279 ? -23.359 14.075 4.191 1.00 94.94 279 PRO A CA 1
ATOM 2154 C C . PRO A 1 279 ? -23.314 13.520 5.622 1.00 94.94 279 PRO A C 1
ATOM 2156 O O . PRO A 1 279 ? -24.184 12.753 6.047 1.00 94.94 279 PRO A O 1
ATOM 2159 N N . GLN A 1 280 ? -22.320 13.943 6.390 1.00 94.50 280 GLN A N 1
ATOM 2160 C CA . GLN A 1 280 ? -22.171 13.639 7.808 1.00 94.50 280 GLN A CA 1
ATOM 2161 C C . GLN A 1 280 ? -21.876 14.906 8.611 1.00 94.50 280 GLN A C 1
ATOM 2163 O O . GLN A 1 280 ? -21.224 15.834 8.139 1.00 94.50 280 GLN A O 1
ATOM 2168 N N . TRP A 1 281 ? -22.324 14.932 9.856 1.00 97.25 281 TRP A N 1
ATOM 2169 C CA . TRP A 1 281 ? -21.832 15.855 10.860 1.00 97.25 281 TRP A CA 1
ATOM 2170 C C . TRP A 1 281 ? -20.672 15.206 11.599 1.00 97.25 281 TRP A C 1
ATOM 2172 O O . TRP A 1 281 ? -20.860 14.225 12.319 1.00 97.25 281 TRP A O 1
ATOM 2182 N N . LYS A 1 282 ? -19.489 15.800 11.461 1.00 95.00 282 LYS A N 1
ATOM 2183 C CA . LYS A 1 282 ? -18.363 15.562 12.356 1.00 95.00 282 LYS A CA 1
ATOM 2184 C C . LYS A 1 282 ? -18.496 16.517 13.534 1.00 95.00 282 LYS A C 1
ATOM 2186 O O . LYS A 1 282 ? -18.223 17.714 13.400 1.00 95.00 282 LYS A O 1
ATOM 2191 N N . VAL A 1 283 ? -18.965 16.001 14.665 1.00 97.69 283 VAL A N 1
ATOM 2192 C CA . VAL A 1 283 ? -19.062 16.746 15.923 1.00 97.69 283 VAL A CA 1
ATOM 2193 C C . VAL A 1 283 ? -17.837 16.424 16.759 1.00 97.69 283 VAL A C 1
ATOM 2195 O O . VAL A 1 283 ? -17.569 15.258 17.020 1.00 97.69 283 VAL A O 1
ATOM 2198 N N . PHE A 1 284 ? -17.073 17.427 17.166 1.00 94.69 284 PHE A N 1
ATOM 2199 C CA . PHE A 1 284 ? -15.877 17.237 17.975 1.00 94.69 284 PHE A CA 1
ATOM 2200 C C . PHE A 1 284 ? -15.907 18.137 19.202 1.00 94.69 284 PHE A C 1
ATOM 2202 O O . PHE A 1 284 ? -16.333 19.290 19.145 1.00 94.69 284 PHE A O 1
ATOM 2209 N N . ALA A 1 285 ? -15.455 17.585 20.319 1.00 96.62 285 ALA A N 1
ATOM 2210 C CA . ALA A 1 285 ? -15.342 18.262 21.591 1.00 96.62 285 ALA A CA 1
ATOM 2211 C C . ALA A 1 285 ? -13.876 18.417 21.976 1.00 96.62 285 ALA A C 1
ATOM 2213 O O . ALA A 1 285 ? -13.132 17.437 21.946 1.00 96.62 285 ALA A O 1
ATOM 2214 N N . GLN A 1 286 ? -13.473 19.620 22.379 1.00 94.75 286 GLN A N 1
ATOM 2215 C CA . GLN A 1 286 ? -12.198 19.820 23.063 1.00 94.75 286 GLN A CA 1
ATOM 2216 C C . GLN A 1 286 ? -12.395 19.562 24.552 1.00 94.75 286 GLN A C 1
ATOM 2218 O O . GLN A 1 286 ? -13.285 20.145 25.176 1.00 94.75 286 GLN A O 1
ATOM 2223 N N . LEU A 1 287 ? -11.554 18.709 25.121 1.00 94.44 287 LEU A N 1
ATOM 2224 C CA . LEU A 1 287 ? -11.566 18.358 26.535 1.00 94.44 287 LEU A CA 1
ATOM 2225 C C . LEU A 1 287 ? -10.498 19.164 27.286 1.00 94.44 287 LEU A C 1
ATOM 2227 O O . LEU A 1 287 ? -9.535 19.678 26.702 1.00 94.44 287 LEU A O 1
ATOM 2231 N N . ASP A 1 288 ? -10.672 19.339 28.591 1.00 92.38 288 ASP A N 1
ATOM 2232 C CA . ASP A 1 288 ? -9.628 19.896 29.437 1.00 92.38 288 ASP A CA 1
ATOM 2233 C C . ASP A 1 288 ? -8.568 18.850 29.820 1.00 92.38 288 ASP A C 1
ATOM 2235 O O . ASP A 1 288 ? -8.817 17.651 29.926 1.00 92.38 288 ASP A O 1
ATOM 2239 N N . GLY A 1 289 ? -7.333 19.328 29.985 1.00 82.75 289 GLY A N 1
ATOM 2240 C CA . GLY A 1 289 ? -6.206 18.482 30.364 1.00 82.75 289 GLY A CA 1
ATOM 2241 C C . GLY A 1 289 ? -5.911 17.329 29.396 1.00 82.75 289 GLY A C 1
ATOM 2242 O O . GLY A 1 289 ? -6.368 17.295 28.256 1.00 82.75 289 GLY A O 1
ATOM 2243 N N . LEU A 1 290 ? -5.086 16.403 29.876 1.00 81.94 290 LEU A N 1
ATOM 2244 C CA . LEU A 1 290 ? -4.830 15.100 29.273 1.00 81.94 290 LEU A CA 1
ATOM 2245 C C . LEU A 1 290 ? -5.367 14.062 30.257 1.00 81.94 290 LEU A C 1
ATOM 2247 O O . LEU A 1 290 ? -5.044 14.139 31.445 1.00 81.94 290 LEU A O 1
ATOM 2251 N N . ASN A 1 291 ? -6.161 13.103 29.789 1.00 81.88 291 ASN A N 1
ATOM 2252 C CA . ASN A 1 291 ? -6.464 11.921 30.595 1.00 81.88 291 ASN A CA 1
ATOM 2253 C C . ASN A 1 291 ? -5.274 10.943 30.602 1.00 81.88 291 ASN A C 1
ATOM 2255 O O . ASN A 1 291 ? -4.237 11.186 29.983 1.00 81.88 291 ASN A O 1
ATOM 2259 N N . GLN A 1 292 ? -5.443 9.795 31.263 1.00 75.56 292 GLN A N 1
ATOM 2260 C CA . GLN A 1 292 ? -4.444 8.715 31.293 1.00 75.56 292 GLN A CA 1
ATOM 2261 C C . GLN A 1 292 ? -4.035 8.190 29.901 1.00 75.56 292 GLN A C 1
ATOM 2263 O O . GLN A 1 292 ? -2.996 7.552 29.771 1.00 75.56 292 GLN A O 1
ATOM 2268 N N . TYR A 1 293 ? -4.824 8.478 28.862 1.00 74.06 293 TYR A N 1
ATOM 2269 C CA . TYR A 1 293 ? -4.582 8.079 27.475 1.00 74.06 293 TYR A CA 1
ATOM 2270 C C . TYR A 1 293 ? -4.037 9.223 26.603 1.00 74.06 293 TYR A C 1
ATOM 2272 O O . TYR A 1 293 ? -3.929 9.068 25.390 1.00 74.06 293 TYR A O 1
ATOM 2280 N N . ASN A 1 294 ? -3.692 10.372 27.197 1.00 75.19 294 ASN A N 1
ATOM 2281 C CA . ASN A 1 294 ? -3.240 11.581 26.501 1.00 75.19 294 ASN A CA 1
ATOM 2282 C C . ASN A 1 294 ? -4.232 12.118 25.452 1.00 75.19 294 ASN A C 1
ATOM 2284 O O . ASN A 1 294 ? -3.824 12.709 24.452 1.00 75.19 294 ASN A O 1
ATOM 2288 N N . ILE A 1 295 ? -5.534 11.938 25.681 1.00 82.06 295 ILE A N 1
ATOM 2289 C CA . ILE A 1 295 ? -6.584 12.409 24.774 1.00 82.06 295 ILE A CA 1
ATOM 2290 C C . ILE A 1 295 ? -7.033 13.823 25.151 1.00 82.06 295 ILE A C 1
ATOM 2292 O O . ILE A 1 295 ? -7.393 14.087 26.300 1.00 82.06 295 ILE A O 1
ATOM 2296 N N . THR A 1 296 ? -7.061 14.717 24.158 1.00 87.31 296 THR A N 1
ATOM 2297 C CA . THR A 1 296 ? -7.548 16.102 24.296 1.00 87.31 296 THR A CA 1
ATOM 2298 C C . THR A 1 296 ? -8.829 16.386 23.523 1.00 87.31 296 THR A C 1
ATOM 2300 O O . THR A 1 296 ? -9.412 17.453 23.704 1.00 87.31 296 THR A O 1
ATOM 2303 N N . GLU A 1 297 ? -9.265 15.486 22.640 1.00 89.81 297 GLU A N 1
ATOM 2304 C CA . GLU A 1 297 ? -10.472 15.684 21.838 1.00 89.81 297 GLU A CA 1
ATOM 2305 C C . GLU A 1 297 ? -11.309 14.406 21.769 1.00 89.81 297 GLU A C 1
ATOM 2307 O O . GLU A 1 297 ? -10.810 13.291 21.916 1.00 89.81 297 GLU A O 1
ATOM 2312 N N . TYR A 1 298 ? -12.605 14.561 21.527 1.00 93.00 298 TYR A N 1
ATOM 2313 C CA . TYR A 1 298 ? -13.521 13.447 21.313 1.00 93.00 298 TYR A CA 1
ATOM 2314 C C . TYR A 1 298 ? -14.435 13.750 20.135 1.00 93.00 298 TYR A C 1
ATOM 2316 O O . TYR A 1 298 ? -14.984 14.844 20.050 1.00 93.00 298 TYR A O 1
ATOM 2324 N N . GLY A 1 299 ? -14.577 12.806 19.212 1.00 94.38 299 GLY A N 1
ATOM 2325 C CA . GLY A 1 299 ? -15.349 12.967 17.986 1.00 94.38 299 GLY A CA 1
ATOM 2326 C C . GLY A 1 299 ? -16.549 12.036 17.945 1.00 94.38 299 GLY A C 1
ATOM 2327 O O . GLY A 1 299 ? -16.456 10.883 18.353 1.00 94.38 299 GLY A O 1
ATOM 2328 N N . VAL A 1 300 ? -17.655 12.524 17.396 1.00 96.25 300 VAL A N 1
ATOM 2329 C CA . VAL A 1 300 ? -18.871 11.770 17.091 1.00 96.25 300 VAL A CA 1
ATOM 2330 C C . VAL A 1 300 ? -19.241 12.054 15.637 1.00 96.25 300 VAL A C 1
ATOM 2332 O O . VAL A 1 300 ? -19.420 13.209 15.247 1.00 96.25 300 VAL A O 1
ATOM 2335 N N . MET A 1 301 ? -19.343 10.999 14.835 1.00 94.94 301 MET A N 1
ATOM 2336 C CA . MET A 1 301 ? -19.706 11.058 13.421 1.00 94.94 301 MET A CA 1
ATOM 2337 C C . MET A 1 301 ? -21.160 10.633 13.262 1.00 94.94 301 MET A C 1
ATOM 2339 O O . MET A 1 301 ? -21.559 9.530 13.658 1.00 94.94 301 MET A O 1
ATOM 2343 N N . ILE A 1 302 ? -21.957 11.534 12.699 1.00 97.12 302 ILE A N 1
ATOM 2344 C CA . ILE A 1 302 ? -23.408 11.403 12.621 1.00 97.12 302 ILE A CA 1
ATOM 2345 C C . ILE A 1 302 ? -23.824 11.563 11.176 1.00 97.12 302 ILE A C 1
ATOM 2347 O O . ILE A 1 302 ? -23.517 12.565 10.540 1.00 97.12 302 ILE A O 1
ATOM 2351 N N . TRP A 1 303 ? -24.592 10.621 10.659 1.00 96.50 303 TRP A N 1
ATOM 2352 C CA . TRP A 1 303 ? -25.169 10.770 9.337 1.00 96.50 303 TRP A CA 1
ATOM 2353 C C . TRP A 1 303 ? -26.162 11.937 9.290 1.00 96.50 303 TRP A C 1
ATOM 2355 O O . TRP A 1 303 ? -27.137 11.984 10.044 1.00 96.50 303 TRP A O 1
ATOM 2365 N N . ALA A 1 304 ? -25.925 12.899 8.401 1.00 96.62 304 ALA A N 1
ATOM 2366 C CA . ALA A 1 304 ? -26.659 14.162 8.409 1.00 96.62 304 ALA A CA 1
ATOM 2367 C C . ALA A 1 304 ? -28.075 14.051 7.810 1.00 96.62 304 ALA A C 1
ATOM 2369 O O . ALA A 1 304 ? -28.883 14.975 7.917 1.00 96.62 304 ALA A O 1
ATOM 2370 N N . ASP A 1 305 ? -28.396 12.923 7.181 1.00 96.00 305 ASP A N 1
ATOM 2371 C CA . ASP A 1 305 ? -29.695 12.626 6.580 1.00 96.00 305 ASP A CA 1
ATOM 2372 C C . ASP A 1 305 ? -30.681 11.945 7.537 1.00 96.00 305 ASP A C 1
ATOM 2374 O O . ASP A 1 305 ? -31.887 12.067 7.322 1.00 96.00 305 ASP A O 1
ATOM 2378 N N . ASN A 1 306 ? -30.208 11.252 8.578 1.00 95.44 306 ASN A N 1
ATOM 2379 C CA . ASN A 1 306 ? -31.072 10.489 9.491 1.00 95.44 306 ASN A CA 1
ATOM 2380 C C . ASN A 1 306 ? -30.695 10.572 10.983 1.00 95.44 306 ASN A C 1
ATOM 2382 O O . ASN A 1 306 ? -31.449 10.077 11.817 1.00 95.44 306 ASN A O 1
ATOM 2386 N N . GLY A 1 307 ? -29.568 11.193 11.336 1.00 96.88 307 GLY A N 1
ATOM 2387 C CA . GLY A 1 307 ? -29.145 11.388 12.726 1.00 96.88 307 GLY A CA 1
ATOM 2388 C C . GLY A 1 307 ? -28.524 10.157 13.379 1.00 96.88 307 GLY A C 1
ATOM 2389 O O . GLY A 1 307 ? -28.281 10.172 14.583 1.00 96.88 307 GLY A O 1
ATOM 2390 N N . VAL A 1 308 ? -28.260 9.094 12.616 1.00 95.56 308 VAL A N 1
ATOM 2391 C CA . VAL A 1 308 ? -27.630 7.879 13.140 1.00 95.56 308 VAL A CA 1
ATOM 2392 C C . VAL A 1 308 ? -26.151 8.143 13.414 1.00 95.56 308 VAL A C 1
ATOM 2394 O O . VAL A 1 308 ? -25.396 8.504 12.509 1.00 95.56 308 VAL A O 1
ATOM 2397 N N . VAL A 1 309 ? -25.739 7.926 14.664 1.00 94.94 309 VAL A N 1
ATOM 2398 C CA . VAL A 1 309 ? -24.329 7.870 15.068 1.00 94.94 309 VAL A CA 1
ATOM 2399 C C . VAL A 1 309 ? -23.748 6.554 14.566 1.00 94.94 309 VAL A C 1
ATOM 2401 O O . VAL A 1 309 ? -24.249 5.489 14.922 1.00 94.94 309 VAL A O 1
ATOM 2404 N N . TYR A 1 310 ? -22.706 6.617 13.745 1.00 87.69 310 TYR A N 1
ATOM 2405 C CA . TYR A 1 310 ? -22.056 5.417 13.201 1.00 87.69 310 TYR A CA 1
ATOM 2406 C C . TYR A 1 310 ? -20.604 5.265 13.658 1.00 87.69 310 TYR A C 1
ATOM 2408 O O . TYR A 1 310 ? -20.018 4.194 13.518 1.00 87.69 310 TYR A O 1
ATOM 2416 N N . HIS A 1 311 ? -20.023 6.322 14.220 1.00 89.12 311 HIS A N 1
ATOM 2417 C CA . HIS A 1 311 ? -18.706 6.276 14.830 1.00 89.12 311 HIS A CA 1
ATOM 2418 C C . HIS A 1 311 ? -18.615 7.307 15.950 1.00 89.12 311 HIS A C 1
ATOM 2420 O O . HIS A 1 311 ? -19.153 8.407 15.835 1.00 89.12 311 HIS A O 1
ATOM 2426 N N . TYR A 1 312 ? -17.909 6.966 17.019 1.00 92.88 312 TYR A N 1
ATOM 2427 C CA . TYR A 1 312 ? -17.532 7.899 18.068 1.00 92.88 312 TYR A CA 1
ATOM 2428 C C . TYR A 1 312 ? -16.265 7.401 18.757 1.00 92.88 312 TYR A C 1
ATOM 2430 O O . TYR A 1 312 ? -16.022 6.195 18.829 1.00 92.88 312 TYR A O 1
ATOM 2438 N N . GLY A 1 313 ? -15.448 8.320 19.253 1.00 90.00 313 GLY A N 1
ATOM 2439 C CA . GLY A 1 313 ? -14.217 7.955 19.933 1.00 90.00 313 GLY A CA 1
ATOM 2440 C C . GLY A 1 313 ? -13.259 9.123 20.134 1.00 90.00 313 GLY A C 1
ATOM 2441 O O . GLY A 1 313 ? -13.483 10.218 19.611 1.00 90.00 313 GLY A O 1
ATOM 2442 N N . PRO A 1 314 ? -12.170 8.893 20.883 1.00 84.06 314 PRO A N 1
ATOM 2443 C CA . PRO A 1 314 ? -11.134 9.894 21.095 1.00 84.06 314 PRO A CA 1
ATOM 2444 C C . PRO A 1 314 ? -10.538 10.374 19.761 1.00 84.06 314 PRO A C 1
ATOM 2446 O O . PRO A 1 314 ? -10.373 9.594 18.824 1.00 84.06 314 PRO A O 1
ATOM 2449 N N . GLN A 1 315 ? -10.238 11.669 19.671 1.00 75.31 315 GLN A N 1
ATOM 2450 C CA . GLN A 1 315 ? -9.593 12.335 18.535 1.00 75.31 315 GLN A CA 1
ATOM 2451 C C . GLN A 1 315 ? -8.411 13.180 19.057 1.00 75.31 315 GLN A C 1
ATOM 2453 O O . GLN A 1 315 ? -8.332 13.486 20.248 1.00 75.31 315 GLN A O 1
ATOM 2458 N N . GLY A 1 316 ? -7.474 13.554 18.185 1.00 57.06 316 GLY A N 1
ATOM 2459 C CA . GLY A 1 316 ? -6.336 14.410 18.548 1.00 57.06 316 GLY A CA 1
ATOM 2460 C C . GLY A 1 316 ? -4.979 13.695 18.590 1.00 57.06 316 GLY A C 1
ATOM 2461 O O . GLY A 1 316 ? -4.867 12.481 18.436 1.00 57.06 316 GLY A O 1
ATOM 2462 N N . HIS A 1 317 ? -3.915 14.488 18.708 1.00 42.38 317 HIS A N 1
ATOM 2463 C CA . HIS A 1 317 ? -2.522 14.065 18.542 1.00 42.38 317 HIS A CA 1
ATOM 2464 C C . HIS A 1 317 ? -2.000 13.258 19.746 1.00 42.38 317 HIS A C 1
ATOM 2466 O O . HIS A 1 317 ? -2.036 13.744 20.875 1.00 42.38 317 HIS A O 1
ATOM 2472 N N . TYR A 1 318 ? -1.392 12.094 19.490 1.00 42.25 318 TYR A N 1
ATOM 2473 C CA . TYR A 1 318 ? -0.514 11.414 20.447 1.00 42.25 318 TYR A CA 1
ATOM 2474 C C . TYR A 1 318 ? 0.719 12.295 20.716 1.00 42.25 318 TYR A C 1
ATOM 2476 O O . TYR A 1 318 ? 1.710 12.232 19.991 1.00 42.25 318 TYR A O 1
ATOM 2484 N N . ARG A 1 319 ? 0.705 13.117 21.775 1.00 34.16 319 ARG A N 1
ATOM 2485 C CA . ARG A 1 319 ? 1.970 13.481 22.429 1.00 34.16 319 ARG A CA 1
ATOM 2486 C C . ARG A 1 319 ? 2.409 12.261 23.226 1.00 34.16 319 ARG A C 1
ATOM 2488 O O . ARG A 1 319 ? 1.745 11.879 24.182 1.00 34.16 319 ARG A O 1
ATOM 2495 N N . SER A 1 320 ? 3.498 11.639 22.784 1.00 34.53 320 SER A N 1
ATOM 2496 C CA . SER A 1 320 ? 4.088 10.443 23.380 1.00 34.53 320 SER A CA 1
ATOM 2497 C C . SER A 1 320 ? 4.349 10.636 24.879 1.00 34.53 320 SER A C 1
ATOM 2499 O O . SER A 1 320 ? 5.331 11.269 25.269 1.00 34.53 320 SER A O 1
ATOM 2501 N N . ILE A 1 321 ? 3.485 10.076 25.722 1.00 31.12 321 ILE A N 1
ATOM 2502 C CA . ILE A 1 321 ? 3.795 9.771 27.119 1.00 31.12 321 ILE A CA 1
ATOM 2503 C C . ILE A 1 321 ? 3.350 8.331 27.369 1.00 31.12 321 ILE A C 1
ATOM 2505 O O . ILE A 1 321 ? 2.344 7.860 26.843 1.00 31.12 321 ILE A O 1
ATOM 2509 N N . SER A 1 322 ? 4.209 7.628 28.088 1.00 36.69 322 SER A N 1
ATOM 2510 C CA . SER A 1 322 ? 4.338 6.186 28.188 1.00 36.69 322 SER A CA 1
ATOM 2511 C C . SER A 1 322 ? 3.202 5.457 28.923 1.00 36.69 322 SER A C 1
ATOM 2513 O O . SER A 1 322 ? 2.615 5.981 29.863 1.00 36.69 322 SER A O 1
ATOM 2515 N N . ARG A 1 323 ? 3.091 4.169 28.553 1.00 35.69 323 ARG A N 1
ATOM 2516 C CA . ARG A 1 323 ? 2.690 2.980 29.338 1.00 35.69 323 ARG A CA 1
ATOM 2517 C C . ARG A 1 323 ? 1.225 2.502 29.402 1.00 35.69 323 ARG A C 1
ATOM 2519 O O . ARG A 1 323 ? 0.296 3.237 29.688 1.00 35.69 323 ARG A O 1
ATOM 2526 N N . ASP A 1 324 ? 1.167 1.172 29.262 1.00 27.39 324 ASP A N 1
ATOM 2527 C CA . ASP A 1 324 ? 0.378 0.161 29.983 1.00 27.39 324 ASP A CA 1
ATOM 2528 C C . ASP A 1 324 ? -1.115 -0.085 29.654 1.00 27.39 324 ASP A C 1
ATOM 2530 O O . ASP A 1 324 ? -2.031 0.524 30.186 1.00 27.39 324 ASP A O 1
ATOM 2534 N N . ALA A 1 325 ? -1.287 -1.125 28.821 1.00 35.19 325 ALA A N 1
ATOM 2535 C CA . ALA A 1 325 ? -2.148 -2.311 28.965 1.00 35.19 325 ALA A CA 1
ATOM 2536 C C . ALA A 1 325 ? -3.659 -2.164 29.231 1.00 35.19 325 ALA A C 1
ATOM 2538 O O . ALA A 1 325 ? -4.061 -1.984 30.374 1.00 35.19 325 ALA A O 1
ATOM 2539 N N . ILE A 1 326 ? -4.485 -2.503 28.221 1.00 26.31 326 ILE A N 1
ATOM 2540 C CA . ILE A 1 326 ? -5.807 -3.146 28.398 1.00 26.31 326 ILE A CA 1
ATOM 2541 C C . ILE A 1 326 ? -6.064 -4.162 27.260 1.00 26.31 326 ILE A C 1
ATOM 2543 O O . ILE A 1 326 ? -5.815 -3.887 26.089 1.00 26.31 326 ILE A O 1
ATOM 2547 N N . THR A 1 327 ? -6.549 -5.348 27.631 1.00 34.75 327 THR A N 1
ATOM 2548 C CA . THR A 1 327 ? -6.940 -6.504 26.801 1.00 34.75 327 THR A CA 1
ATOM 2549 C C . THR A 1 327 ? -8.372 -6.382 26.244 1.00 34.75 327 THR A C 1
ATOM 2551 O O . THR A 1 327 ? -9.254 -5.938 26.981 1.00 34.75 327 THR A O 1
ATOM 2554 N N . PRO A 1 328 ? -8.682 -6.846 25.011 1.00 28.45 328 PRO A N 1
ATOM 2555 C CA . PRO A 1 328 ? -10.061 -6.938 24.545 1.00 28.45 328 PRO A CA 1
ATOM 2556 C C . PRO A 1 328 ? -10.701 -8.313 24.790 1.00 28.45 328 PRO A C 1
ATOM 2558 O O . PRO A 1 328 ? -10.098 -9.377 24.652 1.00 28.45 328 PRO A O 1
ATOM 2561 N N . VAL A 1 329 ? -11.977 -8.220 25.154 1.00 26.69 329 VAL A N 1
ATOM 2562 C CA . VAL A 1 329 ? -12.947 -9.258 25.504 1.00 26.69 329 VAL A CA 1
ATOM 2563 C C . VAL A 1 329 ? -13.414 -10.035 24.263 1.00 26.69 329 VAL A C 1
ATOM 2565 O O . VAL A 1 329 ? -13.743 -9.445 23.237 1.00 26.69 329 VAL A O 1
ATOM 2568 N N . LEU A 1 330 ? -13.494 -11.366 24.381 1.00 26.25 330 LEU A N 1
ATOM 2569 C CA . LEU A 1 330 ? -14.070 -12.278 23.384 1.00 26.25 330 LEU A CA 1
ATOM 2570 C C . LEU A 1 330 ? -15.609 -12.172 23.343 1.00 26.25 330 LEU A C 1
ATOM 2572 O O . LEU A 1 330 ? -16.267 -12.377 24.363 1.00 26.25 330 LEU A O 1
ATOM 2576 N N . TYR A 1 331 ? -16.187 -11.986 22.153 1.00 27.95 331 TYR A N 1
ATOM 2577 C CA . TYR A 1 331 ? -17.610 -12.247 21.892 1.00 27.95 331 TYR A CA 1
ATOM 2578 C C . TYR A 1 331 ? -17.812 -13.665 21.325 1.00 27.95 331 TYR A C 1
ATOM 2580 O O . TYR A 1 331 ? -17.064 -14.070 20.432 1.00 27.95 331 TYR A O 1
ATOM 2588 N N . PRO A 1 332 ? -18.827 -14.430 21.775 1.00 35.34 332 PRO A N 1
ATOM 2589 C CA . PRO A 1 332 ? -19.127 -15.737 21.211 1.00 35.34 332 PRO A CA 1
ATOM 2590 C C . PRO A 1 332 ? -20.073 -15.622 20.010 1.00 35.34 332 PRO A C 1
ATOM 2592 O O . PRO A 1 332 ? -21.119 -14.977 20.068 1.00 35.34 332 PRO A O 1
ATOM 2595 N N . VAL A 1 333 ? -19.740 -16.340 18.940 1.00 30.88 333 VAL A N 1
ATOM 2596 C CA . VAL A 1 333 ? -20.626 -16.627 17.806 1.00 30.88 333 VAL A CA 1
ATOM 2597 C C . VAL A 1 333 ? -21.376 -17.939 18.078 1.00 30.88 333 VAL A C 1
ATOM 2599 O O . VAL A 1 333 ? -20.731 -18.984 18.177 1.00 30.88 333 VAL A O 1
ATOM 2602 N N . PRO A 1 334 ? -22.725 -17.949 18.117 1.00 38.09 334 PRO A N 1
ATOM 2603 C CA . PRO A 1 334 ? -23.464 -19.178 17.850 1.00 38.09 334 PRO A CA 1
ATOM 2604 C C . PRO A 1 334 ? -24.649 -18.919 16.908 1.00 38.09 334 PRO A C 1
ATOM 2606 O O . PRO A 1 334 ? -25.800 -18.887 17.332 1.00 38.09 334 PRO A O 1
ATOM 2609 N N . ILE A 1 335 ? -24.387 -18.761 15.606 1.00 41.81 335 ILE A N 1
ATOM 2610 C CA . ILE A 1 335 ? -25.458 -18.708 14.585 1.00 41.81 335 ILE A CA 1
ATOM 2611 C C . ILE A 1 335 ? -25.403 -19.919 13.631 1.00 41.81 335 ILE A C 1
ATOM 2613 O O . ILE A 1 335 ? -26.439 -20.403 13.178 1.00 41.81 335 ILE A O 1
ATOM 2617 N N . VAL A 1 336 ? -24.234 -20.535 13.425 1.00 37.78 336 VAL A N 1
ATOM 2618 C CA . VAL A 1 336 ? -24.069 -21.656 12.471 1.00 37.78 336 VAL A CA 1
ATOM 2619 C C . VAL A 1 336 ? -24.596 -23.003 13.010 1.00 37.78 336 VAL A C 1
ATOM 2621 O O . VAL A 1 336 ? -25.064 -23.860 12.253 1.00 37.78 336 VAL A O 1
ATOM 2624 N N . VAL A 1 337 ? -24.627 -23.187 14.335 1.00 45.38 337 VAL A N 1
ATOM 2625 C CA . VAL A 1 337 ? -25.100 -24.440 14.960 1.00 45.38 337 VAL A CA 1
ATOM 2626 C C . VAL A 1 337 ? -26.628 -24.592 14.863 1.00 45.38 337 VAL A C 1
ATOM 2628 O O . VAL A 1 337 ? -27.132 -25.703 14.697 1.00 45.38 337 VAL A O 1
ATOM 2631 N N . VAL A 1 338 ? -27.383 -23.488 14.868 1.00 45.06 338 VAL A N 1
ATOM 2632 C CA . VAL A 1 338 ? -28.859 -23.517 14.861 1.00 45.06 338 VAL A CA 1
ATOM 2633 C C . VAL A 1 338 ? -29.418 -23.958 13.500 1.00 45.06 338 VAL A C 1
ATOM 2635 O O . VAL A 1 338 ? -30.379 -24.729 13.439 1.00 45.06 338 VAL A O 1
ATOM 2638 N N . VAL A 1 339 ? -28.779 -23.556 12.397 1.00 48.03 339 VAL A N 1
ATOM 2639 C CA . VAL A 1 339 ? -29.225 -23.899 11.031 1.00 48.03 339 VAL A CA 1
ATOM 2640 C C . VAL A 1 339 ? -28.960 -25.374 10.699 1.00 48.03 339 VAL A C 1
ATOM 2642 O O . VAL A 1 339 ? -29.787 -26.034 10.060 1.00 48.03 339 VAL A O 1
ATOM 2645 N N . SER A 1 340 ? -27.856 -25.922 11.212 1.00 46.16 340 SER A N 1
ATOM 2646 C CA . SER A 1 340 ? -27.441 -27.316 10.998 1.00 46.16 340 SER A CA 1
ATOM 2647 C C . SER A 1 340 ? -28.376 -28.316 11.700 1.00 46.16 340 SER A C 1
ATOM 2649 O O . SER A 1 340 ? -28.723 -29.367 11.155 1.00 46.16 340 SER A O 1
ATOM 2651 N N . ILE A 1 341 ? -28.865 -27.961 12.894 1.00 52.88 341 ILE A N 1
ATOM 2652 C CA . ILE A 1 341 ? -29.816 -28.787 13.656 1.00 52.88 341 ILE A CA 1
ATOM 2653 C C . ILE A 1 341 ? -31.205 -28.783 12.992 1.00 52.88 341 ILE A C 1
ATOM 2655 O O . ILE A 1 341 ? -31.860 -29.828 12.913 1.00 52.88 341 ILE A O 1
ATOM 2659 N N . ALA A 1 342 ? -31.643 -27.645 12.441 1.00 55.38 342 ALA A N 1
ATOM 2660 C CA . ALA A 1 342 ? -32.936 -27.533 11.763 1.00 55.38 342 ALA A CA 1
ATOM 2661 C C . ALA A 1 342 ? -33.002 -28.368 10.467 1.00 55.38 342 ALA A C 1
ATOM 2663 O O . ALA A 1 342 ? -34.002 -29.045 10.202 1.00 55.38 342 ALA A O 1
ATOM 2664 N N . THR A 1 343 ? -31.918 -28.385 9.685 1.00 56.69 343 THR A N 1
ATOM 2665 C CA . THR A 1 343 ? -31.822 -29.171 8.441 1.00 56.69 343 THR A CA 1
ATOM 2666 C C . THR A 1 343 ? -31.752 -30.675 8.710 1.00 56.69 343 THR A C 1
ATOM 2668 O O . THR A 1 343 ? -32.453 -31.449 8.049 1.00 56.69 343 THR A O 1
ATOM 2671 N N . ALA A 1 344 ? -31.004 -31.104 9.733 1.00 60.38 344 ALA A N 1
ATOM 2672 C CA . ALA A 1 344 ? -30.971 -32.504 10.158 1.00 60.38 344 ALA A CA 1
ATOM 2673 C C . ALA A 1 344 ? -32.347 -32.994 10.661 1.00 60.38 344 ALA A C 1
ATOM 2675 O O . ALA A 1 344 ? -32.793 -34.094 10.310 1.00 60.38 344 ALA A O 1
ATOM 2676 N N . GLY A 1 345 ? -33.066 -32.153 11.417 1.00 65.75 345 GLY A N 1
ATOM 2677 C CA . GLY A 1 345 ? -34.427 -32.434 11.881 1.00 65.75 345 GLY A CA 1
ATOM 2678 C C . GLY A 1 345 ? -35.431 -32.597 10.734 1.00 65.75 345 GLY A C 1
ATOM 2679 O O . GLY A 1 345 ? -36.215 -33.553 10.719 1.00 65.75 345 GLY A O 1
ATOM 2680 N N . ALA A 1 346 ? -35.363 -31.726 9.722 1.00 63.66 346 ALA A N 1
ATOM 2681 C CA . ALA A 1 346 ? -36.210 -31.812 8.533 1.00 63.66 346 ALA A CA 1
ATOM 2682 C C . ALA A 1 346 ? -35.941 -33.092 7.717 1.00 63.66 346 ALA A C 1
ATOM 2684 O O . ALA A 1 346 ? -36.888 -33.781 7.320 1.00 63.66 346 ALA A O 1
ATOM 2685 N N . MET A 1 347 ? -34.670 -33.476 7.530 1.00 60.56 347 MET A N 1
ATOM 2686 C CA . MET A 1 347 ? -34.317 -34.719 6.829 1.00 60.56 347 MET A CA 1
ATOM 2687 C C . MET A 1 347 ? -34.820 -35.968 7.563 1.00 60.56 347 MET A C 1
ATOM 2689 O O . MET A 1 347 ? -35.348 -36.885 6.925 1.00 60.56 347 MET A O 1
ATOM 2693 N N . LEU A 1 348 ? -34.724 -36.011 8.896 1.00 64.12 348 LEU A N 1
ATOM 2694 C CA . LEU A 1 348 ? -35.216 -37.140 9.694 1.00 64.12 348 LEU A CA 1
ATOM 2695 C C . LEU A 1 348 ? -36.746 -37.284 9.634 1.00 64.12 348 LEU A C 1
ATOM 2697 O O . LEU A 1 348 ? -37.255 -38.408 9.542 1.00 64.12 348 LEU A O 1
ATOM 2701 N N . LEU A 1 349 ? -37.488 -36.172 9.610 1.00 66.06 349 LEU A N 1
ATOM 2702 C CA . LEU A 1 349 ? -38.951 -36.179 9.479 1.00 66.06 349 LEU A CA 1
ATOM 2703 C C . LEU A 1 349 ? -39.415 -36.663 8.096 1.00 66.06 349 LEU A C 1
ATOM 2705 O O . LEU A 1 349 ? -40.373 -37.441 8.003 1.00 66.06 349 LEU A O 1
ATOM 2709 N N . VAL A 1 350 ? -38.707 -36.289 7.025 1.00 65.88 350 VAL A N 1
ATOM 2710 C CA . VAL A 1 350 ? -38.976 -36.788 5.664 1.00 65.88 350 VAL A CA 1
ATOM 2711 C C . VAL A 1 350 ? -38.668 -38.287 5.560 1.00 65.88 350 VAL A C 1
ATOM 2713 O O . VAL A 1 350 ? -39.465 -39.051 5.004 1.00 65.88 350 VAL A O 1
ATOM 2716 N N . ARG A 1 351 ? -37.569 -38.749 6.174 1.00 65.25 351 ARG A N 1
ATOM 2717 C CA . ARG A 1 351 ? -37.187 -40.173 6.188 1.00 65.25 351 ARG A CA 1
ATOM 2718 C C . ARG A 1 351 ? -38.183 -41.042 6.964 1.00 65.25 351 ARG A C 1
ATOM 2720 O O . ARG A 1 351 ? -38.454 -42.168 6.545 1.00 65.25 351 ARG A O 1
ATOM 2727 N N . ARG A 1 352 ? -38.776 -40.527 8.052 1.00 65.31 352 ARG A N 1
ATOM 2728 C CA . ARG A 1 352 ? -39.821 -41.233 8.821 1.00 65.31 352 ARG A CA 1
ATOM 2729 C C . ARG A 1 352 ? -41.157 -41.325 8.079 1.00 65.31 352 ARG A C 1
ATOM 2731 O O . ARG A 1 352 ? -41.779 -42.383 8.117 1.00 65.31 352 ARG A O 1
ATOM 2738 N N . ARG A 1 353 ? -41.588 -40.279 7.362 1.00 55.31 353 ARG A N 1
ATOM 2739 C CA . ARG A 1 353 ? -42.843 -40.325 6.576 1.00 55.31 353 ARG A CA 1
ATOM 2740 C C . ARG A 1 353 ? -42.757 -41.239 5.349 1.00 55.31 353 ARG A C 1
ATOM 2742 O O . ARG A 1 353 ? -43.750 -41.876 5.009 1.00 55.31 353 ARG A O 1
ATOM 2749 N N . SER A 1 354 ? -41.574 -41.370 4.747 1.00 54.16 354 SER A N 1
ATOM 2750 C CA . SER A 1 354 ? -41.333 -42.236 3.581 1.00 54.16 354 SER A CA 1
ATOM 2751 C C . SER A 1 354 ? -41.621 -43.727 3.844 1.00 54.16 354 SER A C 1
ATOM 2753 O O . SER A 1 354 ? -42.137 -44.418 2.968 1.00 54.16 354 SER A O 1
ATOM 2755 N N . LYS A 1 355 ? -41.405 -44.225 5.072 1.00 53.09 355 LYS A N 1
ATOM 2756 C CA . LYS A 1 355 ? -41.656 -45.643 5.401 1.00 53.09 355 LYS A CA 1
ATOM 2757 C C . LYS A 1 355 ? -43.137 -46.012 5.575 1.00 53.09 355 LYS A C 1
ATOM 2759 O O . LYS A 1 355 ? -43.464 -47.186 5.453 1.00 53.09 355 LYS A O 1
ATOM 2764 N N . ASN A 1 356 ? -44.033 -45.046 5.794 1.00 53.31 356 ASN A N 1
ATOM 2765 C CA . ASN A 1 356 ? -45.445 -45.327 6.100 1.00 53.31 356 ASN A CA 1
ATOM 2766 C C . ASN A 1 356 ? -46.419 -45.121 4.927 1.00 53.31 356 ASN A C 1
ATOM 2768 O O . ASN A 1 356 ? -47.608 -45.385 5.085 1.00 53.31 356 ASN A O 1
ATOM 2772 N N . GLN A 1 357 ? -45.963 -44.676 3.750 1.00 50.00 357 GLN A N 1
ATOM 2773 C CA . GLN A 1 357 ? -46.873 -44.265 2.667 1.00 50.00 357 GLN A CA 1
ATOM 2774 C C . GLN A 1 357 ? -46.590 -44.911 1.302 1.00 50.00 357 GLN A C 1
ATOM 2776 O O . GLN A 1 357 ? -46.964 -44.383 0.256 1.00 50.00 357 GLN A O 1
ATOM 2781 N N . GLN A 1 358 ? -45.986 -46.100 1.292 1.00 50.31 358 GLN A N 1
ATOM 2782 C CA . GLN A 1 358 ? -45.573 -46.802 0.074 1.00 50.31 358 GLN A CA 1
ATOM 2783 C C . GLN A 1 358 ? -46.703 -47.579 -0.637 1.00 50.31 358 GLN A C 1
ATOM 2785 O O . GLN A 1 358 ? -46.457 -48.680 -1.120 1.00 50.31 358 GLN A O 1
ATOM 2790 N N . ARG A 1 359 ? -47.941 -47.053 -0.729 1.00 53.47 359 ARG A N 1
ATOM 2791 C CA . ARG A 1 359 ? -48.966 -47.673 -1.612 1.00 53.47 359 ARG A CA 1
ATOM 2792 C C . ARG A 1 359 ? -49.940 -46.778 -2.374 1.00 53.47 359 ARG A C 1
ATOM 2794 O O . ARG A 1 359 ? -50.584 -47.299 -3.278 1.00 53.47 359 ARG A O 1
ATOM 2801 N N . ARG A 1 360 ? -50.063 -45.471 -2.136 1.00 53.03 360 ARG A N 1
ATOM 2802 C CA . ARG A 1 360 ? -50.934 -44.629 -2.983 1.00 53.03 360 ARG A CA 1
ATOM 2803 C C . ARG A 1 360 ? -50.407 -43.204 -3.060 1.00 53.03 360 ARG A C 1
ATOM 2805 O O . ARG A 1 360 ? -50.571 -42.480 -2.095 1.00 53.03 360 ARG A O 1
ATOM 2812 N N . THR A 1 361 ? -49.846 -42.865 -4.228 1.00 50.62 361 THR A N 1
ATOM 2813 C CA . THR A 1 361 ? -49.572 -41.537 -4.836 1.00 50.62 361 THR A CA 1
ATOM 2814 C C . THR A 1 361 ? -48.111 -41.311 -5.236 1.00 50.62 361 THR A C 1
ATOM 2816 O O . THR A 1 361 ? -47.467 -40.382 -4.759 1.00 50.62 361 THR A O 1
ATOM 2819 N N . GLU A 1 362 ? -47.597 -42.109 -6.175 1.00 52.47 362 GLU A N 1
ATOM 2820 C CA . GLU A 1 362 ? -46.269 -41.875 -6.768 1.00 52.47 362 GLU A CA 1
ATOM 2821 C C . GLU A 1 362 ? -46.250 -40.610 -7.656 1.00 52.47 362 GLU A C 1
ATOM 2823 O O . GLU A 1 362 ? -45.287 -39.853 -7.632 1.00 52.47 362 GLU A O 1
ATOM 2828 N N . ALA A 1 363 ? -47.353 -40.261 -8.333 1.00 52.22 363 ALA A N 1
ATOM 2829 C CA . ALA A 1 363 ? -47.380 -39.099 -9.235 1.00 52.22 363 ALA A CA 1
ATOM 2830 C C . ALA A 1 363 ? -47.333 -37.725 -8.524 1.00 52.22 363 ALA A C 1
ATOM 2832 O O . ALA A 1 363 ? -46.746 -36.782 -9.047 1.00 52.22 363 ALA A O 1
ATOM 2833 N N . LYS A 1 364 ? -47.911 -37.590 -7.319 1.00 49.28 364 LYS A N 1
ATOM 2834 C CA . LYS A 1 364 ? -47.903 -36.313 -6.569 1.00 49.28 364 LYS A CA 1
ATOM 2835 C C . LYS A 1 364 ? -46.629 -36.107 -5.742 1.00 49.28 364 LYS A C 1
ATOM 2837 O O . LYS A 1 364 ? -46.309 -34.972 -5.399 1.00 49.28 364 LYS A O 1
ATOM 2842 N N . PHE A 1 365 ? -45.903 -37.182 -5.433 1.00 53.47 365 PHE A N 1
ATOM 2843 C CA . PHE A 1 365 ? -44.665 -37.113 -4.657 1.00 53.47 365 PHE A CA 1
ATOM 2844 C C . PHE A 1 365 ? -43.500 -36.563 -5.494 1.00 53.47 365 PHE A C 1
ATOM 2846 O O . PHE A 1 365 ? -42.749 -35.717 -5.018 1.00 53.47 365 PHE A O 1
ATOM 2853 N N . HIS A 1 366 ? -43.409 -36.947 -6.772 1.00 51.75 366 HIS A N 1
ATOM 2854 C CA . HIS A 1 366 ? -42.344 -36.477 -7.665 1.00 51.75 366 HIS A CA 1
ATOM 2855 C C . HIS A 1 366 ? -42.441 -34.981 -8.003 1.00 51.75 366 HIS A C 1
ATOM 2857 O O . HIS A 1 366 ? -41.410 -34.316 -8.073 1.00 51.75 366 HIS A O 1
ATOM 2863 N N . LEU A 1 367 ? -43.654 -34.421 -8.116 1.00 52.31 367 LEU A N 1
ATOM 2864 C CA . LEU A 1 367 ? -43.834 -32.989 -8.387 1.00 52.31 367 LEU A CA 1
ATOM 2865 C C . LEU A 1 367 ? -43.403 -32.112 -7.196 1.00 52.31 367 LEU A C 1
ATOM 2867 O O . LEU A 1 367 ? -42.798 -31.060 -7.393 1.00 52.31 367 LEU A O 1
ATOM 2871 N N . LYS A 1 368 ? -43.671 -32.563 -5.960 1.00 54.94 368 LYS A N 1
ATOM 2872 C CA . LYS A 1 368 ? -43.266 -31.860 -4.730 1.00 54.94 368 LYS A CA 1
ATOM 2873 C C . LYS A 1 368 ? -41.773 -31.997 -4.435 1.00 54.94 368 LYS A C 1
ATOM 2875 O O . LYS A 1 368 ? -41.178 -31.063 -3.912 1.00 54.94 368 LYS A O 1
ATOM 2880 N N . LEU A 1 369 ? -41.162 -33.129 -4.790 1.00 56.19 369 LEU A N 1
ATOM 2881 C CA . LEU A 1 369 ? -39.720 -33.325 -4.634 1.00 56.19 369 LEU A CA 1
ATOM 2882 C C . LEU A 1 369 ? -38.925 -32.475 -5.637 1.00 56.19 369 LEU A C 1
ATOM 2884 O O . LEU A 1 369 ? -37.923 -31.883 -5.258 1.00 56.19 369 LEU A O 1
ATOM 2888 N N . GLY A 1 370 ? -39.400 -32.358 -6.883 1.00 63.88 370 GLY A N 1
ATOM 2889 C CA . GLY A 1 370 ? -38.777 -31.501 -7.896 1.00 63.88 370 GLY A CA 1
ATOM 2890 C C . GLY A 1 370 ? -38.846 -30.013 -7.544 1.00 63.88 370 GLY A C 1
ATOM 2891 O O . GLY A 1 370 ? -37.845 -29.316 -7.644 1.00 63.88 370 GLY A O 1
ATOM 2892 N N . SER A 1 371 ? -39.991 -29.534 -7.049 1.00 62.66 371 SER A N 1
ATOM 2893 C CA . SER A 1 371 ? -40.130 -28.134 -6.615 1.00 62.66 371 SER A CA 1
ATOM 2894 C C . SER A 1 371 ? -39.363 -27.834 -5.323 1.00 62.66 371 SER A C 1
ATOM 2896 O O . SER A 1 371 ? -38.780 -26.761 -5.216 1.00 62.66 371 SER A O 1
ATOM 2898 N N . ALA A 1 372 ? -39.266 -28.783 -4.385 1.00 64.25 372 ALA A N 1
ATOM 2899 C CA . ALA A 1 372 ? -38.398 -28.645 -3.215 1.00 64.25 372 ALA A CA 1
ATOM 2900 C C . ALA A 1 372 ? -36.906 -28.639 -3.590 1.00 64.25 372 ALA A C 1
ATOM 2902 O O . ALA A 1 372 ? -36.155 -27.859 -3.021 1.00 64.25 372 ALA A O 1
ATOM 2903 N N . LEU A 1 373 ? -36.480 -29.454 -4.561 1.00 60.59 373 LEU A N 1
ATOM 2904 C CA . LEU A 1 373 ? -35.103 -29.444 -5.061 1.00 60.59 373 LEU A CA 1
ATOM 2905 C C . LEU A 1 373 ? -34.775 -28.140 -5.787 1.00 60.59 373 LEU A C 1
ATOM 2907 O O . LEU A 1 373 ? -33.733 -27.572 -5.510 1.00 60.59 373 LEU A O 1
ATOM 2911 N N . ILE A 1 374 ? -35.674 -27.616 -6.626 1.00 66.31 374 ILE A N 1
ATOM 2912 C CA . ILE A 1 374 ? -35.484 -26.314 -7.285 1.00 66.31 374 ILE A CA 1
ATOM 2913 C C . ILE A 1 374 ? -35.426 -25.183 -6.251 1.00 66.31 374 ILE A C 1
ATOM 2915 O O . ILE A 1 374 ? -34.560 -24.323 -6.348 1.00 66.31 374 ILE A O 1
ATOM 2919 N N . LEU A 1 375 ? -36.292 -25.196 -5.232 1.00 60.06 375 LEU A N 1
ATOM 2920 C CA . LEU A 1 375 ? -36.269 -24.183 -4.175 1.00 60.06 375 LEU A CA 1
ATOM 2921 C C . LEU A 1 375 ? -34.998 -24.282 -3.319 1.00 60.06 375 LEU A C 1
ATOM 2923 O O . LEU A 1 375 ? -34.425 -23.256 -2.985 1.00 60.06 375 LEU A O 1
ATOM 2927 N N . VAL A 1 376 ? -34.535 -25.496 -2.999 1.00 62.78 376 VAL A N 1
ATOM 2928 C CA . VAL A 1 376 ? -33.261 -25.724 -2.298 1.00 62.78 376 VAL A CA 1
ATOM 2929 C C . VAL A 1 376 ? -32.085 -25.302 -3.170 1.00 62.78 376 VAL A C 1
ATOM 2931 O O . VAL A 1 376 ? -31.184 -24.676 -2.639 1.00 62.78 376 VAL A O 1
ATOM 2934 N N . SER A 1 377 ? -32.114 -25.555 -4.482 1.00 54.09 377 SER A N 1
ATOM 2935 C CA . SER A 1 377 ? -31.090 -25.103 -5.427 1.00 54.09 377 SER A CA 1
ATOM 2936 C C . SER A 1 377 ? -31.046 -23.578 -5.536 1.00 54.09 377 SER A C 1
ATOM 2938 O O . SER A 1 377 ? -29.963 -23.008 -5.458 1.00 54.09 377 SER A O 1
ATOM 2940 N N . ILE A 1 378 ? -32.202 -22.911 -5.640 1.00 59.16 378 ILE A N 1
ATOM 2941 C CA . ILE A 1 378 ? -32.308 -21.443 -5.663 1.00 59.16 378 ILE A CA 1
ATOM 2942 C C . ILE A 1 378 ? -31.847 -20.858 -4.324 1.00 59.16 378 ILE A C 1
ATOM 2944 O O . ILE A 1 378 ? -31.036 -19.941 -4.323 1.00 59.16 378 ILE A O 1
ATOM 2948 N N . LEU A 1 379 ? -32.279 -21.433 -3.194 1.00 51.97 379 LEU A N 1
ATOM 2949 C CA . LEU A 1 379 ? -31.856 -21.004 -1.859 1.00 51.97 379 LEU A CA 1
ATOM 2950 C C . LEU A 1 379 ? -30.359 -21.252 -1.625 1.00 51.97 379 LEU A C 1
ATOM 2952 O O . LEU A 1 379 ? -29.705 -20.404 -1.031 1.00 51.97 379 LEU A O 1
ATOM 2956 N N . SER A 1 380 ? -29.791 -22.348 -2.137 1.00 46.44 380 SER A N 1
ATOM 2957 C CA . SER A 1 380 ? -28.349 -22.618 -2.073 1.00 46.44 380 SER A CA 1
ATOM 2958 C C . SER A 1 380 ? -27.528 -21.737 -3.017 1.00 46.44 380 SER A C 1
ATOM 2960 O O . SER A 1 380 ? -26.386 -21.437 -2.701 1.00 46.44 380 SER A O 1
ATOM 2962 N N . LEU A 1 381 ? -28.106 -21.276 -4.134 1.00 43.41 381 LEU A N 1
ATOM 2963 C CA . LEU A 1 381 ? -27.488 -20.300 -5.042 1.00 43.41 381 LEU A CA 1
ATOM 2964 C C . LEU A 1 381 ? -27.512 -18.877 -4.458 1.00 43.41 381 LEU A C 1
ATOM 2966 O O . LEU A 1 381 ? -26.596 -18.106 -4.716 1.00 43.41 381 LEU A O 1
ATOM 2970 N N . SER A 1 382 ? -28.510 -18.537 -3.634 1.00 41.28 382 SER A N 1
ATOM 2971 C CA . SER A 1 382 ? -28.582 -17.256 -2.908 1.00 41.28 382 SER A CA 1
ATOM 2972 C C . SER A 1 382 ? -27.845 -17.237 -1.559 1.00 41.28 382 SER A C 1
ATOM 2974 O O . SER A 1 382 ? -27.754 -16.183 -0.940 1.00 41.28 382 SER A O 1
ATOM 2976 N N . ILE A 1 383 ? -27.322 -18.380 -1.099 1.00 39.44 383 ILE A N 1
ATOM 2977 C CA . ILE A 1 383 ? -26.441 -18.498 0.080 1.00 39.44 383 ILE A CA 1
ATOM 2978 C C . ILE A 1 383 ? -25.084 -19.056 -0.366 1.00 39.44 383 ILE A C 1
ATOM 2980 O O . ILE A 1 383 ? -24.448 -19.813 0.354 1.00 39.44 383 ILE A O 1
ATOM 2984 N N . VAL A 1 384 ? -24.615 -18.707 -1.562 1.00 35.34 384 VAL A N 1
ATOM 2985 C CA . VAL A 1 384 ? -23.168 -18.608 -1.739 1.00 35.34 384 VAL A CA 1
ATOM 2986 C C . VAL A 1 384 ? -22.854 -17.275 -1.072 1.00 35.34 384 VAL A C 1
ATOM 2988 O O . VAL A 1 384 ? -23.200 -16.248 -1.662 1.00 35.34 384 VAL A O 1
ATOM 2991 N N . PRO A 1 385 ? -22.299 -17.220 0.161 1.00 38.75 385 PRO A N 1
ATOM 2992 C CA . PRO A 1 385 ? -21.612 -16.001 0.539 1.00 38.75 385 PRO A CA 1
ATOM 2993 C C . PRO A 1 385 ? -20.643 -15.810 -0.611 1.00 38.75 385 PRO A C 1
ATOM 2995 O O . PRO A 1 385 ? -19.858 -16.715 -0.901 1.00 38.75 385 PRO A O 1
ATOM 2998 N N . SER A 1 386 ? -20.770 -14.717 -1.349 1.00 38.69 386 SER A N 1
ATOM 2999 C CA . SER A 1 386 ? -19.684 -14.300 -2.200 1.00 38.69 386 SER A CA 1
ATOM 3000 C C . SER A 1 386 ? -18.536 -14.041 -1.236 1.00 38.69 386 SER A C 1
ATOM 3002 O O . SER A 1 386 ? -18.424 -12.957 -0.671 1.00 38.69 386 SER A O 1
ATOM 3004 N N . CYS A 1 387 ? -17.778 -15.103 -0.955 1.00 37.41 387 CYS A N 1
ATOM 3005 C CA . CYS A 1 387 ? -16.499 -15.099 -0.293 1.00 37.41 387 CYS A CA 1
ATOM 3006 C C . CYS A 1 387 ? -15.582 -14.389 -1.278 1.00 37.41 387 CYS A C 1
ATOM 3008 O O . CYS A 1 387 ? -14.808 -14.986 -2.020 1.00 37.41 387 CYS A O 1
ATOM 3010 N N . PHE A 1 388 ? -15.785 -13.082 -1.389 1.00 41.91 388 PHE A N 1
ATOM 3011 C CA . PHE A 1 388 ? -14.764 -12.208 -1.893 1.00 41.91 388 PHE A CA 1
ATOM 3012 C C . PHE A 1 388 ? -13.642 -12.384 -0.887 1.00 41.91 388 PHE A C 1
ATOM 3014 O O . PHE A 1 388 ? -13.781 -11.985 0.266 1.00 41.91 388 PHE A O 1
ATOM 3021 N N . ALA A 1 389 ? -12.618 -13.123 -1.297 1.00 47.81 389 ALA A N 1
ATOM 3022 C CA . ALA A 1 389 ? -11.369 -13.222 -0.577 1.00 47.81 389 ALA A CA 1
ATOM 3023 C C . ALA A 1 389 ? -10.858 -11.787 -0.419 1.00 47.81 389 ALA A C 1
ATOM 3025 O O . ALA A 1 389 ? -10.369 -11.179 -1.370 1.00 47.81 389 ALA A O 1
ATOM 3026 N N . THR A 1 390 ? -11.114 -11.194 0.745 1.00 63.97 390 THR A N 1
ATOM 3027 C CA . THR A 1 390 ? -10.658 -9.852 1.086 1.00 63.97 390 THR A CA 1
ATOM 3028 C C . THR A 1 390 ? -9.149 -9.909 1.191 1.00 63.97 390 THR A C 1
ATOM 3030 O O . THR A 1 390 ? -8.645 -10.771 1.903 1.00 63.97 390 THR A O 1
ATOM 3033 N N . SER A 1 391 ? -8.438 -9.025 0.497 1.00 87.50 391 SER A N 1
ATOM 3034 C CA . SER A 1 391 ? -6.999 -8.875 0.689 1.00 87.50 391 SER A CA 1
ATOM 3035 C C . SER A 1 391 ? -6.713 -8.513 2.148 1.00 87.50 391 SER A C 1
ATOM 3037 O O . SER A 1 391 ? -7.341 -7.592 2.687 1.00 87.50 391 SER A O 1
ATOM 3039 N N . ASN A 1 392 ? -5.825 -9.252 2.815 1.00 92.31 392 ASN A N 1
ATOM 3040 C CA . ASN A 1 392 ? -5.531 -9.044 4.233 1.00 92.31 392 ASN A CA 1
ATOM 3041 C C . ASN A 1 392 ? -4.149 -8.423 4.408 1.00 92.31 392 ASN A C 1
ATOM 3043 O O . ASN A 1 392 ? -3.224 -8.714 3.658 1.00 92.31 392 ASN A O 1
ATOM 3047 N N . SER A 1 393 ? -4.009 -7.571 5.418 1.00 95.62 393 SER A N 1
ATOM 3048 C CA . SER A 1 393 ? -2.707 -7.081 5.866 1.00 95.62 393 SER A CA 1
ATOM 3049 C C . SER A 1 393 ? -2.546 -7.422 7.338 1.00 95.62 393 SER A C 1
ATOM 3051 O O . SER A 1 393 ? -3.369 -7.026 8.165 1.00 95.62 393 SER A O 1
ATOM 3053 N N . VAL A 1 394 ? -1.526 -8.205 7.677 1.00 97.31 394 VAL A N 1
ATOM 3054 C CA . VAL A 1 394 ? -1.239 -8.603 9.057 1.00 97.31 394 VAL A CA 1
ATOM 3055 C C . VAL A 1 394 ? 0.098 -8.001 9.464 1.00 97.31 394 VAL A C 1
ATOM 3057 O O . VAL A 1 394 ? 1.144 -8.346 8.921 1.00 97.31 394 VAL A O 1
ATOM 3060 N N . VAL A 1 395 ? 0.051 -7.086 10.427 1.00 98.50 395 VAL A N 1
ATOM 3061 C CA . VAL A 1 395 ? 1.221 -6.389 10.964 1.00 98.50 395 VAL A CA 1
ATOM 3062 C C . VAL A 1 395 ? 1.545 -6.994 12.323 1.00 98.50 395 VAL A C 1
ATOM 3064 O O . VAL A 1 395 ? 0.742 -6.920 13.248 1.00 98.50 395 VAL A O 1
ATOM 3067 N N . LEU A 1 396 ? 2.705 -7.623 12.442 1.00 98.50 396 LEU A N 1
ATOM 3068 C CA . LEU A 1 396 ? 3.179 -8.327 13.628 1.00 98.50 396 LEU A CA 1
ATOM 3069 C C . LEU A 1 396 ? 4.448 -7.655 14.151 1.00 98.50 396 LEU A C 1
ATOM 3071 O O . LEU A 1 396 ? 5.200 -7.032 13.402 1.00 98.50 396 LEU A O 1
ATOM 3075 N N . GLY A 1 397 ? 4.729 -7.845 15.433 1.00 98.06 397 GLY A N 1
ATOM 3076 C CA . GLY A 1 397 ? 6.077 -7.670 15.937 1.00 98.06 397 GLY A CA 1
ATOM 3077 C C . GLY A 1 397 ? 6.223 -7.900 17.433 1.00 98.06 397 GLY A C 1
ATOM 3078 O O . GLY A 1 397 ? 5.355 -7.536 18.228 1.00 98.06 397 GLY A O 1
ATOM 3079 N N . SER A 1 398 ? 7.323 -8.545 17.802 1.00 98.38 398 SER A N 1
ATOM 3080 C CA . SER A 1 398 ? 7.610 -8.971 19.169 1.00 98.38 398 SER A CA 1
ATOM 3081 C C . SER A 1 398 ? 8.475 -7.958 19.899 1.00 98.38 398 SER A C 1
ATOM 3083 O O . SER A 1 398 ? 9.466 -7.472 19.365 1.00 98.38 398 SER A O 1
ATOM 3085 N N . ARG A 1 399 ? 8.126 -7.681 21.157 1.00 98.38 399 ARG A N 1
ATOM 3086 C CA . ARG A 1 399 ? 8.887 -6.800 22.056 1.00 98.38 399 ARG A CA 1
ATOM 3087 C C . ARG A 1 399 ? 9.782 -7.591 23.007 1.00 98.38 399 ARG A C 1
ATOM 3089 O O . ARG A 1 399 ? 10.393 -6.998 23.902 1.00 98.38 399 ARG A O 1
ATOM 3096 N N . TYR A 1 400 ? 9.810 -8.917 22.873 1.00 98.00 400 TYR A N 1
ATOM 3097 C CA . TYR A 1 400 ? 10.598 -9.791 23.729 1.00 98.00 400 TYR A CA 1
ATOM 3098 C C . TYR A 1 400 ? 12.077 -9.411 23.625 1.00 98.00 400 TYR A C 1
ATOM 3100 O O . TYR A 1 400 ? 12.632 -9.419 22.537 1.00 98.00 400 TYR A O 1
ATOM 3108 N N . ASN A 1 401 ? 12.718 -9.052 24.741 1.00 97.62 401 ASN A N 1
ATOM 3109 C CA . ASN A 1 401 ? 14.112 -8.585 24.775 1.00 97.62 401 ASN A CA 1
ATOM 3110 C C . ASN A 1 401 ? 14.442 -7.444 23.785 1.00 97.62 401 ASN A C 1
ATOM 3112 O O . ASN A 1 401 ? 15.572 -7.358 23.305 1.00 97.62 401 ASN A O 1
ATOM 3116 N N . ILE A 1 402 ? 13.480 -6.560 23.494 1.00 97.75 402 ILE A N 1
ATOM 3117 C CA . ILE A 1 402 ? 13.709 -5.342 22.705 1.00 97.75 402 ILE A CA 1
ATOM 3118 C C . ILE A 1 402 ? 13.839 -4.130 23.651 1.00 97.75 402 ILE A C 1
ATOM 3120 O O . ILE A 1 402 ? 12.984 -3.961 24.535 1.00 97.75 402 ILE A O 1
ATOM 3124 N N . PRO A 1 403 ? 14.881 -3.281 23.506 1.00 97.62 403 PRO A N 1
ATOM 3125 C CA . PRO A 1 403 ? 15.033 -2.047 24.282 1.00 97.62 403 PRO A CA 1
ATOM 3126 C C . PRO A 1 403 ? 13.812 -1.121 24.193 1.00 97.62 403 PRO A C 1
ATOM 3128 O O . PRO A 1 403 ? 13.048 -1.152 23.232 1.00 97.62 403 PRO A O 1
ATOM 3131 N N . THR A 1 404 ? 13.599 -0.276 25.205 1.00 97.44 404 THR A N 1
ATOM 3132 C CA . THR A 1 404 ? 12.374 0.550 25.284 1.00 97.44 404 THR A CA 1
ATOM 3133 C C . THR A 1 404 ? 12.318 1.607 24.180 1.00 97.44 404 THR A C 1
ATOM 3135 O O . THR A 1 404 ? 11.243 1.919 23.664 1.00 97.44 404 THR A O 1
ATOM 3138 N N . GLU A 1 405 ? 13.478 2.141 23.819 1.00 96.06 405 GLU A N 1
ATOM 3139 C CA . GLU A 1 405 ? 13.675 3.107 22.746 1.00 96.06 405 GLU A CA 1
ATOM 3140 C C . GLU A 1 405 ? 13.248 2.494 21.408 1.00 96.06 405 GLU A C 1
ATOM 3142 O O . GLU A 1 405 ? 12.360 3.025 20.742 1.00 96.06 405 GLU A O 1
ATOM 3147 N N . GLU A 1 406 ? 13.765 1.304 21.098 1.00 97.75 406 GLU A N 1
ATOM 3148 C CA . GLU A 1 406 ? 13.426 0.562 19.883 1.00 97.75 406 GLU A CA 1
ATOM 3149 C C . GLU A 1 406 ? 11.939 0.199 19.830 1.00 97.75 406 GLU A C 1
ATOM 3151 O O . GLU A 1 406 ? 11.262 0.476 18.844 1.00 97.75 406 GLU A O 1
ATOM 3156 N N . ARG A 1 407 ? 11.363 -0.276 20.943 1.00 98.12 407 ARG A N 1
ATOM 3157 C CA . ARG A 1 407 ? 9.923 -0.582 21.021 1.00 98.12 407 ARG A CA 1
ATOM 3158 C C . ARG A 1 407 ? 9.032 0.601 20.643 1.00 98.12 407 ARG A C 1
ATOM 3160 O O . ARG A 1 407 ? 7.907 0.392 20.180 1.00 98.12 407 ARG A O 1
ATOM 3167 N N . THR A 1 408 ? 9.477 1.832 20.896 1.00 97.12 408 THR A N 1
ATOM 3168 C CA . THR A 1 408 ? 8.727 3.049 20.545 1.00 97.12 408 THR A CA 1
ATOM 3169 C C . THR A 1 408 ? 8.730 3.269 19.033 1.00 97.12 408 THR A C 1
ATOM 3171 O O . THR A 1 408 ? 7.687 3.584 18.450 1.00 97.12 408 THR A O 1
ATOM 3174 N N . VAL A 1 409 ? 9.875 3.044 18.392 1.00 96.94 409 VAL A N 1
ATOM 3175 C CA . VAL A 1 409 ? 10.035 3.141 16.939 1.00 96.94 409 VAL A CA 1
ATOM 3176 C C . VAL A 1 409 ? 9.274 2.014 16.230 1.00 96.94 409 VAL A C 1
ATOM 3178 O O . VAL A 1 409 ? 8.488 2.294 15.323 1.00 96.94 409 VAL A O 1
ATOM 3181 N N . ASP A 1 410 ? 9.364 0.780 16.730 1.00 98.12 410 ASP A N 1
ATOM 3182 C CA . ASP A 1 410 ? 8.600 -0.378 16.244 1.00 98.12 410 ASP A CA 1
ATOM 3183 C C . ASP A 1 410 ? 7.085 -0.133 16.297 1.00 98.12 410 ASP A C 1
ATOM 3185 O O . ASP A 1 410 ? 6.353 -0.384 15.336 1.00 98.12 410 ASP A O 1
ATOM 3189 N N . THR A 1 411 ? 6.596 0.426 17.411 1.00 98.00 411 THR A N 1
ATOM 3190 C CA . THR A 1 411 ? 5.177 0.801 17.560 1.00 98.00 411 THR A CA 1
ATOM 3191 C C . THR A 1 411 ? 4.772 1.835 16.509 1.00 98.00 411 THR A C 1
ATOM 3193 O O . THR A 1 411 ? 3.675 1.782 15.954 1.00 98.00 411 THR A O 1
ATOM 3196 N N . THR A 1 412 ? 5.655 2.796 16.235 1.00 96.75 412 THR A N 1
ATOM 3197 C CA . THR A 1 412 ? 5.394 3.871 15.276 1.00 96.75 412 THR A CA 1
ATOM 3198 C C . THR A 1 412 ? 5.261 3.313 13.864 1.00 96.75 412 THR A C 1
ATOM 3200 O O . THR A 1 412 ? 4.268 3.599 13.191 1.00 96.75 412 THR A O 1
ATOM 3203 N N . ILE A 1 413 ? 6.208 2.477 13.424 1.00 98.44 413 ILE A N 1
ATOM 3204 C CA . ILE A 1 413 ? 6.170 1.934 12.064 1.00 98.44 413 ILE A CA 1
ATOM 3205 C C . ILE A 1 413 ? 5.033 0.929 11.872 1.00 98.44 413 ILE A C 1
ATOM 3207 O O . ILE A 1 413 ? 4.351 0.978 10.854 1.00 98.44 413 ILE A O 1
ATOM 3211 N N . THR A 1 414 ? 4.759 0.065 12.853 1.00 98.50 414 THR A N 1
ATOM 3212 C CA . THR A 1 414 ? 3.677 -0.929 12.745 1.00 98.50 414 THR A CA 1
ATOM 3213 C C . THR A 1 414 ? 2.310 -0.253 12.643 1.00 98.50 414 THR A C 1
ATOM 3215 O O . THR A 1 414 ? 1.494 -0.624 11.798 1.00 98.50 414 THR A O 1
ATOM 3218 N N . ASN A 1 415 ? 2.079 0.817 13.410 1.00 97.69 415 ASN A N 1
ATOM 3219 C CA . ASN A 1 415 ? 0.880 1.643 13.267 1.00 97.69 415 ASN A CA 1
ATOM 3220 C C . ASN A 1 415 ? 0.805 2.338 11.900 1.00 97.69 415 ASN A C 1
ATOM 3222 O O . ASN A 1 415 ? -0.269 2.383 11.300 1.00 97.69 415 ASN A O 1
ATOM 3226 N N . ALA A 1 416 ? 1.922 2.862 11.386 1.00 95.81 416 ALA A N 1
ATOM 3227 C CA . ALA A 1 416 ? 1.956 3.490 10.066 1.00 95.81 416 ALA A CA 1
ATOM 3228 C C . ALA A 1 416 ? 1.604 2.488 8.954 1.00 95.81 416 ALA A C 1
ATOM 3230 O O . ALA A 1 416 ? 0.708 2.759 8.157 1.00 95.81 416 ALA A O 1
ATOM 3231 N N . ILE A 1 417 ? 2.222 1.302 8.954 1.00 98.06 417 ILE A N 1
ATOM 3232 C CA . ILE A 1 417 ? 1.941 0.227 7.990 1.00 98.06 417 ILE A CA 1
ATOM 3233 C C . ILE A 1 417 ? 0.470 -0.191 8.057 1.00 98.06 417 ILE A C 1
ATOM 3235 O O . ILE A 1 417 ? -0.179 -0.335 7.017 1.00 98.06 417 ILE A O 1
ATOM 3239 N N . ALA A 1 418 ? -0.086 -0.340 9.263 1.00 96.75 418 ALA A N 1
ATOM 3240 C CA . ALA A 1 418 ? -1.489 -0.698 9.432 1.00 96.75 418 ALA A CA 1
ATOM 3241 C C . ALA A 1 418 ? -2.437 0.385 8.877 1.00 96.75 418 ALA A C 1
ATOM 3243 O O . ALA A 1 418 ? -3.420 0.081 8.194 1.00 96.75 418 ALA A O 1
ATOM 3244 N N . ASN A 1 419 ? -2.117 1.660 9.108 1.00 87.88 419 ASN A N 1
ATOM 3245 C CA . ASN A 1 419 ? -2.884 2.784 8.576 1.00 87.88 419 ASN A CA 1
ATOM 3246 C C . ASN A 1 419 ? -2.802 2.861 7.047 1.00 87.88 419 ASN A C 1
ATOM 3248 O O . ASN A 1 419 ? -3.824 3.083 6.392 1.00 87.88 419 ASN A O 1
ATOM 3252 N N . TYR A 1 420 ? -1.619 2.647 6.466 1.00 92.31 420 TYR A N 1
ATOM 3253 C CA . TYR A 1 420 ? -1.452 2.619 5.013 1.00 92.31 420 TYR A CA 1
ATOM 3254 C C . TYR A 1 420 ? -2.207 1.456 4.384 1.00 92.31 420 TYR A C 1
ATOM 3256 O O . TYR A 1 420 ? -2.918 1.658 3.406 1.00 92.31 420 TYR A O 1
ATOM 3264 N N . SER A 1 421 ? -2.139 0.274 4.999 1.00 91.12 421 SER A N 1
ATOM 3265 C CA . SER A 1 421 ? -2.852 -0.917 4.531 1.00 91.12 421 SER A CA 1
ATOM 3266 C C . SER A 1 421 ? -4.362 -0.684 4.544 1.00 91.12 421 SER A C 1
ATOM 3268 O O . SER A 1 421 ? -5.041 -0.904 3.545 1.00 91.12 421 SER A O 1
ATOM 3270 N N . THR A 1 422 ? -4.889 -0.138 5.643 1.00 84.81 422 THR A N 1
ATOM 3271 C CA . THR A 1 422 ? -6.314 0.210 5.754 1.00 84.81 422 THR A CA 1
ATOM 3272 C C . THR A 1 422 ? -6.719 1.242 4.700 1.00 84.81 422 THR A C 1
ATOM 3274 O O . THR A 1 422 ? -7.759 1.101 4.062 1.00 84.81 422 THR A O 1
ATOM 3277 N N . SER A 1 423 ? -5.880 2.257 4.473 1.00 71.38 423 SER A N 1
ATOM 3278 C CA . SER A 1 423 ? -6.126 3.301 3.466 1.00 71.38 423 SER A CA 1
ATOM 3279 C C . SER A 1 423 ? -6.110 2.753 2.035 1.00 71.38 423 SER A C 1
ATOM 3281 O O . SER A 1 423 ? -6.875 3.223 1.197 1.00 71.38 423 SER A O 1
ATOM 3283 N N . ALA A 1 424 ? -5.289 1.734 1.775 1.00 75.19 424 ALA A N 1
ATOM 3284 C CA . ALA A 1 424 ? -5.236 0.994 0.516 1.00 75.19 424 ALA A CA 1
ATOM 3285 C C . ALA A 1 424 ? -6.383 -0.028 0.358 1.00 75.19 424 ALA A C 1
ATOM 3287 O O . ALA A 1 424 ? -6.512 -0.667 -0.683 1.00 75.19 424 ALA A O 1
ATOM 3288 N N . GLY A 1 425 ? -7.245 -0.170 1.372 1.00 79.56 425 GLY A N 1
ATOM 3289 C CA . GLY A 1 425 ? -8.422 -1.037 1.343 1.00 79.56 425 GLY A CA 1
ATOM 3290 C C . GLY A 1 425 ? -8.201 -2.443 1.903 1.00 79.56 425 GLY A C 1
ATOM 3291 O O . GLY A 1 425 ? -9.081 -3.284 1.762 1.00 79.56 425 GLY A O 1
ATOM 3292 N N . TYR A 1 426 ? -7.077 -2.731 2.556 1.00 84.69 426 TYR A N 1
ATOM 3293 C CA . TYR A 1 426 ? -6.848 -4.039 3.171 1.00 84.69 426 TYR A CA 1
ATOM 3294 C C . TYR A 1 426 ? -7.680 -4.240 4.437 1.00 84.69 426 TYR A C 1
ATOM 3296 O O . TYR A 1 426 ? -7.771 -3.352 5.292 1.00 84.69 426 TYR A O 1
ATOM 3304 N N . SER A 1 427 ? -8.182 -5.465 4.625 1.00 86.56 427 SER A N 1
ATOM 3305 C CA . SER A 1 427 ? -8.629 -5.923 5.942 1.00 86.56 427 SER A CA 1
ATOM 3306 C C . SER A 1 427 ? -7.404 -6.075 6.842 1.00 86.56 427 SER A C 1
ATOM 3308 O O . SER A 1 427 ? -6.662 -7.056 6.751 1.00 86.56 427 SER A O 1
ATOM 3310 N N . THR A 1 428 ? -7.155 -5.061 7.667 1.00 93.38 428 THR A N 1
ATOM 3311 C CA . THR A 1 428 ? -5.879 -4.907 8.365 1.00 93.38 428 THR A CA 1
ATOM 3312 C C . THR A 1 428 ? -5.975 -5.322 9.830 1.00 93.38 428 THR A C 1
ATOM 3314 O O . THR A 1 428 ? -6.810 -4.815 10.575 1.00 93.38 428 THR A O 1
ATOM 3317 N N . SER A 1 429 ? -5.075 -6.209 10.255 1.00 96.19 429 SER A N 1
ATOM 3318 C CA . SER A 1 429 ? -4.888 -6.619 11.648 1.00 96.19 429 SER A CA 1
ATOM 3319 C C . SER A 1 429 ? -3.519 -6.159 12.140 1.00 96.19 429 SER A C 1
ATOM 3321 O O . SER A 1 429 ? -2.500 -6.709 11.725 1.00 96.19 429 SER A O 1
ATOM 3323 N N . ASN A 1 430 ? -3.482 -5.182 13.050 1.00 97.94 430 ASN A N 1
ATOM 3324 C CA . ASN A 1 430 ? -2.253 -4.830 13.760 1.00 97.94 430 ASN A CA 1
ATOM 3325 C C . ASN A 1 430 ? -2.154 -5.630 15.064 1.00 97.94 430 ASN A C 1
ATOM 3327 O O . ASN A 1 430 ? -2.843 -5.349 16.044 1.00 97.94 430 ASN A O 1
ATOM 3331 N N . LEU A 1 431 ? -1.310 -6.653 15.043 1.00 97.94 431 LEU A N 1
ATOM 3332 C CA . LEU A 1 431 ? -1.053 -7.578 16.137 1.00 97.94 431 LEU A CA 1
ATOM 3333 C C . LEU A 1 431 ? 0.288 -7.298 16.831 1.00 97.94 431 LEU A C 1
ATOM 3335 O O . LEU A 1 431 ? 0.742 -8.135 17.604 1.00 97.94 431 LEU A O 1
ATOM 3339 N N . TYR A 1 432 ? 0.926 -6.150 16.593 1.00 98.44 432 TYR A N 1
ATOM 3340 C CA . TYR A 1 432 ? 2.177 -5.780 17.256 1.00 98.44 432 TYR A CA 1
ATOM 3341 C C . TYR A 1 432 ? 2.085 -5.818 18.798 1.00 98.44 432 TYR A C 1
ATOM 3343 O O . TYR A 1 432 ? 1.057 -5.510 19.411 1.00 98.44 432 TYR A O 1
ATOM 3351 N N . GLY A 1 433 ? 3.189 -6.186 19.446 1.00 97.88 433 GLY A N 1
ATOM 3352 C CA . GLY A 1 433 ? 3.319 -6.286 20.892 1.00 97.88 433 GLY A CA 1
ATOM 3353 C C . GLY A 1 433 ? 2.711 -7.566 21.452 1.00 97.88 433 GLY A C 1
ATOM 3354 O O . GLY A 1 433 ? 2.882 -8.633 20.882 1.00 97.88 433 GLY A O 1
ATOM 3355 N N . SER A 1 434 ? 1.967 -7.486 22.561 1.00 97.69 434 SER A N 1
ATOM 3356 C CA . SER A 1 434 ? 1.431 -8.676 23.258 1.00 97.69 434 SER A CA 1
ATOM 3357 C C . SER A 1 434 ? 0.473 -9.519 22.422 1.00 97.69 434 SER A C 1
ATOM 3359 O O . SER A 1 434 ? 0.167 -10.648 22.795 1.00 97.69 434 SER A O 1
ATOM 3361 N N . SER A 1 435 ? -0.013 -8.978 21.306 1.00 97.38 435 SER A N 1
ATOM 3362 C CA . SER A 1 435 ? -0.842 -9.702 20.346 1.00 97.38 435 SER A CA 1
ATOM 3363 C C . SER A 1 435 ? -0.018 -10.551 19.363 1.00 97.38 435 SER A C 1
ATOM 3365 O O . SER A 1 435 ? -0.581 -11.437 18.716 1.00 97.38 435 SER A O 1
ATOM 3367 N N . THR A 1 436 ? 1.306 -10.361 19.288 1.00 98.00 436 THR A N 1
ATOM 3368 C CA . THR A 1 436 ? 2.235 -11.173 18.484 1.00 98.00 436 THR A CA 1
ATOM 3369 C C . THR A 1 436 ? 2.546 -12.461 19.235 1.00 98.00 436 THR A C 1
ATOM 3371 O O . THR A 1 436 ? 3.637 -12.688 19.741 1.00 98.00 436 THR A O 1
ATOM 3374 N N . THR A 1 437 ? 1.527 -13.300 19.363 1.00 97.81 437 THR A N 1
ATOM 3375 C CA . THR A 1 437 ? 1.635 -14.668 19.885 1.00 97.81 437 THR A CA 1
ATOM 3376 C C . THR A 1 437 ? 2.014 -15.627 18.756 1.00 97.81 437 THR A C 1
ATOM 3378 O O . THR A 1 437 ? 1.861 -15.276 17.585 1.00 97.81 437 THR A O 1
ATOM 3381 N N . ALA A 1 438 ? 2.413 -16.865 19.073 1.00 96.38 438 ALA A N 1
ATOM 3382 C CA . ALA A 1 438 ? 2.624 -17.896 18.049 1.00 96.38 438 ALA A CA 1
ATOM 3383 C C . ALA A 1 438 ? 1.400 -18.057 17.125 1.00 96.38 438 ALA A C 1
ATOM 3385 O O . ALA A 1 438 ? 1.524 -18.024 15.905 1.00 96.38 438 ALA A O 1
ATOM 3386 N N . ASN A 1 439 ? 0.192 -18.078 17.700 1.00 93.31 439 ASN A N 1
ATOM 3387 C CA . ASN A 1 439 ? -1.055 -18.115 16.931 1.00 93.31 439 ASN A CA 1
ATOM 3388 C C . ASN A 1 439 ? -1.286 -16.857 16.082 1.00 93.31 439 ASN A C 1
ATOM 3390 O O . ASN A 1 439 ? -1.864 -16.958 15.004 1.00 93.31 439 ASN A O 1
ATOM 3394 N N . GLY A 1 440 ? -0.857 -15.679 16.544 1.00 94.31 440 GLY A N 1
ATOM 3395 C CA . GLY A 1 440 ? -0.905 -14.445 15.753 1.00 94.31 440 GLY A CA 1
ATOM 3396 C C . GLY A 1 440 ? 0.030 -14.504 14.543 1.00 94.31 440 GLY A C 1
ATOM 3397 O O . GLY A 1 440 ? -0.339 -14.079 13.450 1.00 94.31 440 GLY A O 1
ATOM 3398 N N . ILE A 1 441 ? 1.208 -15.105 14.713 1.00 97.69 441 ILE A N 1
ATOM 3399 C CA . ILE A 1 441 ? 2.151 -15.350 13.620 1.00 97.69 441 ILE A CA 1
ATOM 3400 C C . ILE A 1 441 ? 1.574 -16.382 12.633 1.00 97.69 441 ILE A C 1
ATOM 3402 O O . ILE A 1 441 ? 1.581 -16.131 11.429 1.00 97.69 441 ILE A O 1
ATOM 3406 N N . TYR A 1 442 ? 0.977 -17.483 13.111 1.00 93.88 442 TYR A N 1
ATOM 3407 C CA . TYR A 1 442 ? 0.267 -18.447 12.253 1.00 93.88 442 TYR A CA 1
ATOM 3408 C C . TYR A 1 442 ? -0.906 -17.805 11.508 1.00 93.88 442 TYR A C 1
ATOM 3410 O O . TYR A 1 442 ? -1.124 -18.082 10.332 1.00 93.88 442 TYR A O 1
ATOM 3418 N N . TYR A 1 443 ? -1.636 -16.902 12.164 1.00 91.38 443 TYR A N 1
ATOM 3419 C CA . TYR A 1 443 ? -2.688 -16.116 11.528 1.00 91.38 443 TYR A CA 1
ATOM 3420 C C . TYR A 1 443 ? -2.135 -15.255 10.383 1.00 91.38 443 TYR A C 1
ATOM 3422 O O . TYR A 1 443 ? -2.739 -15.208 9.315 1.00 91.38 443 TYR A O 1
ATOM 3430 N N . GLY A 1 444 ? -0.956 -14.646 10.553 1.00 93.19 444 GLY A N 1
ATOM 3431 C CA . GLY A 1 444 ? -0.224 -14.002 9.458 1.00 93.19 444 GLY A CA 1
ATOM 3432 C C . GLY A 1 444 ? 0.148 -14.979 8.337 1.00 93.19 444 GLY A C 1
ATOM 3433 O O . GLY A 1 444 ? -0.108 -14.691 7.171 1.00 93.19 444 GLY A O 1
ATOM 3434 N N . ALA A 1 445 ? 0.670 -16.164 8.671 1.00 93.19 445 ALA A N 1
ATOM 3435 C CA . ALA A 1 445 ? 1.041 -17.213 7.707 1.00 93.19 445 ALA A CA 1
ATOM 3436 C C . ALA A 1 445 ? -0.126 -17.650 6.810 1.00 93.19 445 ALA A C 1
ATOM 3438 O O . ALA A 1 445 ? 0.031 -17.745 5.585 1.00 93.19 445 ALA A O 1
ATOM 3439 N N . ILE A 1 446 ? -1.311 -17.808 7.409 1.00 86.25 446 ILE A N 1
ATOM 3440 C CA . ILE A 1 446 ? -2.577 -18.130 6.733 1.00 86.25 446 ILE A CA 1
ATOM 3441 C C . ILE A 1 446 ? -3.133 -16.924 5.946 1.00 86.25 446 ILE A C 1
ATOM 3443 O O . ILE A 1 446 ? -4.149 -17.061 5.270 1.00 86.25 446 ILE A O 1
ATOM 3447 N N . GLY A 1 447 ? -2.503 -15.746 5.983 1.00 83.56 447 GLY A N 1
ATOM 3448 C CA . GLY A 1 447 ? -3.017 -14.553 5.303 1.00 83.56 447 GLY A CA 1
ATOM 3449 C C . GLY A 1 447 ? -4.277 -14.002 5.973 1.00 83.56 447 GLY A C 1
ATOM 3450 O O . GLY A 1 447 ? -5.206 -13.557 5.314 1.00 83.56 447 GLY A O 1
ATOM 3451 N N . GLY A 1 448 ? -4.370 -14.086 7.298 1.00 83.12 448 GLY A N 1
ATOM 3452 C CA . GLY A 1 448 ? -5.493 -13.574 8.070 1.00 83.12 448 GLY A CA 1
ATOM 3453 C C . GLY A 1 448 ? -6.717 -14.499 8.110 1.00 83.12 448 GLY A C 1
ATOM 3454 O O . GLY A 1 448 ? -6.610 -15.708 8.294 1.00 83.12 448 GLY A O 1
ATOM 3455 N N . SER A 1 449 ? -7.923 -13.925 8.017 1.00 72.06 449 SER A N 1
ATOM 3456 C CA . SER A 1 449 ? -9.186 -14.625 8.337 1.00 72.06 449 SER A CA 1
ATOM 3457 C C . SER A 1 449 ? -9.701 -15.615 7.280 1.00 72.06 449 SER A C 1
ATOM 3459 O O . SER A 1 449 ? -10.772 -16.196 7.462 1.00 72.06 449 SER A O 1
ATOM 3461 N N . GLY A 1 450 ? -8.957 -15.847 6.199 1.00 63.56 450 GLY A N 1
ATOM 3462 C CA . GLY A 1 450 ? -9.393 -16.794 5.173 1.00 63.56 450 GLY A CA 1
ATOM 3463 C C . GLY A 1 450 ? -8.625 -16.790 3.859 1.00 63.56 450 GLY A C 1
ATOM 3464 O O . GLY A 1 450 ? -9.069 -17.480 2.946 1.00 63.56 450 GLY A O 1
ATOM 3465 N N . GLY A 1 451 ? -7.507 -16.067 3.752 1.00 62.00 451 GLY A N 1
ATOM 3466 C CA . GLY A 1 451 ? -6.757 -15.977 2.506 1.00 62.00 451 GLY A CA 1
ATOM 3467 C C . GLY A 1 451 ? -7.343 -15.013 1.520 1.00 62.00 451 GLY A C 1
ATOM 3468 O O . GLY A 1 451 ? -8.364 -15.301 0.894 1.00 62.00 451 GLY A O 1
ATOM 3469 N N . GLY A 1 452 ? -6.705 -13.861 1.400 1.00 66.81 452 GLY A N 1
ATOM 3470 C CA . GLY A 1 452 ? -7.049 -12.897 0.381 1.00 66.81 452 GLY A CA 1
ATOM 3471 C C . GLY A 1 452 ? -6.612 -13.364 -1.001 1.00 66.81 452 GLY A C 1
ATOM 3472 O O . GLY A 1 452 ? -5.829 -14.295 -1.167 1.00 66.81 452 GLY A O 1
ATOM 3473 N N . VAL A 1 453 ? -7.099 -12.668 -2.030 1.00 72.25 453 VAL A N 1
ATOM 3474 C CA . VAL A 1 453 ? -6.468 -12.753 -3.360 1.00 72.25 453 VAL A CA 1
ATOM 3475 C C . VAL A 1 453 ? -5.040 -12.199 -3.296 1.00 72.25 453 VAL A C 1
ATOM 3477 O O . VAL A 1 453 ? -4.167 -12.670 -4.023 1.00 72.25 453 VAL A O 1
ATOM 3480 N N . PHE A 1 454 ? -4.823 -11.222 -2.409 1.00 85.25 454 PHE A N 1
ATOM 3481 C CA . PHE A 1 454 ? -3.540 -10.600 -2.126 1.00 85.25 454 PHE A CA 1
ATOM 3482 C C . PHE A 1 454 ? -3.358 -10.431 -0.615 1.00 85.25 454 PHE A C 1
ATOM 3484 O O . PHE A 1 454 ? -4.162 -9.745 0.011 1.00 85.25 454 PHE A O 1
ATOM 3491 N N . ASP A 1 455 ? -2.322 -11.022 -0.027 1.00 91.25 455 ASP A N 1
ATOM 3492 C CA . ASP A 1 455 ? -2.048 -10.885 1.405 1.00 91.25 455 ASP A CA 1
ATOM 3493 C C . ASP A 1 455 ? -0.688 -10.230 1.664 1.00 91.25 455 ASP A C 1
ATOM 3495 O O . ASP A 1 455 ? 0.320 -10.576 1.047 1.00 91.25 455 ASP A O 1
ATOM 3499 N N . ILE A 1 456 ? -0.661 -9.300 2.616 1.00 95.94 456 ILE A N 1
ATOM 3500 C CA . ILE A 1 456 ? 0.546 -8.626 3.089 1.00 95.94 456 ILE A CA 1
ATOM 3501 C C . ILE A 1 456 ? 0.822 -9.065 4.512 1.00 95.94 456 ILE A C 1
ATOM 3503 O O . ILE A 1 456 ? -0.064 -9.044 5.369 1.00 95.94 456 ILE A O 1
ATOM 3507 N N . VAL A 1 457 ? 2.070 -9.422 4.782 1.00 97.50 457 VAL A N 1
ATOM 3508 C CA . VAL A 1 457 ? 2.516 -9.733 6.133 1.00 97.50 457 VAL A CA 1
ATOM 3509 C C . VAL A 1 457 ? 3.778 -8.956 6.437 1.00 97.50 457 VAL A C 1
ATOM 3511 O O . VAL A 1 457 ? 4.779 -9.080 5.735 1.00 97.50 457 VAL A O 1
ATOM 3514 N N . PHE A 1 458 ? 3.724 -8.170 7.506 1.00 98.56 458 PHE A N 1
ATOM 3515 C CA . PHE A 1 458 ? 4.885 -7.515 8.087 1.00 98.56 458 PHE A CA 1
ATOM 3516 C C . PHE A 1 458 ? 5.177 -8.124 9.451 1.00 98.56 458 PHE A C 1
ATOM 3518 O O . PHE A 1 458 ? 4.259 -8.303 10.249 1.00 98.56 458 PHE A O 1
ATOM 3525 N N . TYR A 1 459 ? 6.443 -8.391 9.741 1.00 98.69 459 TYR A N 1
ATOM 3526 C CA . TYR A 1 459 ? 6.900 -8.777 11.072 1.00 98.69 459 TYR A CA 1
ATOM 3527 C C . TYR A 1 459 ? 8.164 -8.003 11.433 1.00 98.69 459 TYR A C 1
ATOM 3529 O O . TYR A 1 459 ? 9.060 -7.876 10.601 1.00 98.69 459 TYR A O 1
ATOM 3537 N N . ILE A 1 460 ? 8.257 -7.546 12.681 1.00 98.69 460 ILE A N 1
ATOM 3538 C CA . ILE A 1 460 ? 9.474 -6.972 13.262 1.00 98.69 460 ILE A CA 1
ATOM 3539 C C . ILE A 1 460 ? 9.778 -7.577 14.636 1.00 98.69 460 ILE A C 1
ATOM 3541 O O . ILE A 1 460 ? 8.878 -7.786 15.444 1.00 98.69 460 ILE A O 1
ATOM 3545 N N . GLY A 1 461 ? 11.042 -7.877 14.918 1.00 97.75 461 GLY A N 1
ATOM 3546 C CA . GLY A 1 461 ? 11.471 -8.405 16.215 1.00 97.75 461 GLY A CA 1
ATOM 3547 C C . GLY A 1 461 ? 12.676 -9.327 16.086 1.00 97.75 461 GLY A C 1
ATOM 3548 O O . GLY A 1 461 ? 13.369 -9.324 15.068 1.00 97.75 461 GLY A O 1
ATOM 3549 N N . HIS A 1 462 ? 12.914 -10.163 17.098 1.00 97.56 462 HIS A N 1
ATOM 3550 C CA . HIS A 1 462 ? 14.006 -11.141 17.050 1.00 97.56 462 HIS A CA 1
ATOM 3551 C C . HIS A 1 462 ? 13.710 -12.305 16.110 1.00 97.56 462 HIS A C 1
ATOM 3553 O O . HIS A 1 462 ? 12.564 -12.755 15.975 1.00 97.56 462 HIS A O 1
ATOM 3559 N N . GLY A 1 463 ? 14.784 -12.795 15.504 1.00 96.38 463 GLY A N 1
ATOM 3560 C CA . GLY A 1 463 ? 14.818 -13.929 14.598 1.00 96.38 463 GLY A CA 1
ATOM 3561 C C . GLY A 1 463 ? 16.214 -14.542 14.609 1.00 96.38 463 GLY A C 1
ATOM 3562 O O . GLY A 1 463 ? 17.159 -13.922 15.103 1.00 96.38 463 GLY A O 1
ATOM 3563 N N . GLY A 1 464 ? 16.345 -15.776 14.141 1.00 95.81 464 GLY A N 1
ATOM 3564 C CA . GLY A 1 464 ? 17.635 -16.455 14.120 1.00 95.81 464 GLY A CA 1
ATOM 3565 C C . GLY A 1 464 ? 17.519 -17.958 13.939 1.00 95.81 464 GLY A C 1
ATOM 3566 O O . GLY A 1 464 ? 16.437 -18.486 13.679 1.00 95.81 464 GLY A O 1
ATOM 3567 N N . HIS A 1 465 ? 18.646 -18.637 14.136 1.00 93.94 465 HIS A N 1
ATOM 3568 C CA . HIS A 1 465 ? 18.713 -20.093 14.163 1.00 93.94 465 HIS A CA 1
ATOM 3569 C C . HIS A 1 465 ? 18.243 -20.645 15.511 1.00 93.94 465 HIS A C 1
ATOM 3571 O O . HIS A 1 465 ? 18.636 -20.177 16.584 1.00 93.94 465 HIS A O 1
ATOM 3577 N N . SER A 1 466 ? 17.426 -21.688 15.456 1.00 92.56 466 SER A N 1
ATOM 3578 C CA . SER A 1 466 ? 17.015 -22.500 16.591 1.00 92.56 466 SER A CA 1
ATOM 3579 C C . SER A 1 466 ? 17.518 -23.917 16.374 1.00 92.56 466 SER A C 1
ATOM 3581 O O . SER A 1 466 ? 17.136 -24.579 15.416 1.00 92.56 466 SER A O 1
ATOM 3583 N N . VAL A 1 467 ? 18.359 -24.390 17.292 1.00 91.12 467 VAL A N 1
ATOM 3584 C CA . VAL A 1 467 ? 18.901 -25.747 17.241 1.00 91.12 467 VAL A CA 1
ATOM 3585 C C . VAL A 1 467 ? 18.190 -26.624 18.264 1.00 91.12 467 VAL A C 1
ATOM 3587 O O . VAL A 1 467 ? 18.269 -26.372 19.469 1.00 91.12 467 VAL A O 1
ATOM 3590 N N . GLU A 1 468 ? 17.542 -27.689 17.799 1.00 88.94 468 GLU A N 1
ATOM 3591 C CA . GLU A 1 468 ? 16.919 -28.696 18.660 1.00 88.94 468 GLU A CA 1
ATOM 3592 C C . GLU A 1 468 ? 17.695 -30.012 18.641 1.00 88.94 468 GLU A C 1
ATOM 3594 O O . GLU A 1 468 ? 18.100 -30.509 17.592 1.00 88.94 468 GLU A O 1
ATOM 3599 N N . TRP A 1 469 ? 17.893 -30.606 19.819 1.00 86.56 469 TRP A N 1
ATOM 3600 C CA . TRP A 1 469 ? 18.568 -31.895 19.963 1.00 86.56 469 TRP A CA 1
ATOM 3601 C C . TRP A 1 469 ? 17.560 -33.041 19.933 1.00 86.56 469 TRP A C 1
ATOM 3603 O O . TRP A 1 469 ? 16.743 -33.180 20.844 1.00 86.56 469 TRP A O 1
ATOM 3613 N N . HIS A 1 470 ? 17.674 -33.914 18.934 1.00 80.06 470 HIS A N 1
ATOM 3614 C CA . HIS A 1 470 ? 16.807 -35.077 18.775 1.00 80.06 470 HIS A CA 1
ATOM 3615 C C . HIS A 1 470 ? 17.541 -36.376 19.131 1.00 80.06 470 HIS A C 1
ATOM 3617 O O . HIS A 1 470 ? 18.662 -36.642 18.683 1.00 80.06 470 HIS A O 1
ATOM 3623 N N . TYR A 1 471 ? 16.877 -37.218 19.931 1.00 78.69 471 TYR A N 1
ATOM 3624 C CA . TYR A 1 471 ? 17.295 -38.592 20.207 1.00 78.69 471 TYR A CA 1
ATOM 3625 C C . TYR A 1 471 ? 16.279 -39.569 19.628 1.00 78.69 471 TYR A C 1
ATOM 3627 O O . TYR A 1 471 ? 15.137 -39.626 20.080 1.00 78.69 471 TYR A O 1
ATOM 3635 N N . TRP A 1 472 ? 16.706 -40.365 18.649 1.00 65.38 472 TRP A N 1
ATOM 3636 C CA . TRP A 1 472 ? 15.816 -41.262 17.906 1.00 65.38 472 TRP A CA 1
ATOM 3637 C C . TRP A 1 472 ? 16.031 -42.752 18.215 1.00 65.38 472 TRP A C 1
ATOM 3639 O O . TRP A 1 472 ? 15.546 -43.630 17.505 1.00 65.38 472 TRP A O 1
ATOM 3649 N N . GLY A 1 473 ? 16.738 -43.046 19.311 1.00 66.44 473 GLY A N 1
ATOM 3650 C CA . GLY A 1 473 ? 17.054 -44.412 19.722 1.00 66.44 473 GLY A CA 1
ATOM 3651 C C . GLY A 1 473 ? 18.095 -45.096 18.830 1.00 66.44 473 GLY A C 1
ATOM 3652 O O . GLY A 1 473 ? 18.445 -44.632 17.749 1.00 66.44 473 GLY A O 1
ATOM 3653 N N . TRP A 1 474 ? 18.628 -46.225 19.301 1.00 58.12 474 TRP A N 1
ATOM 3654 C CA . TRP A 1 474 ? 19.656 -46.988 18.586 1.00 58.12 474 TRP A CA 1
ATOM 3655 C C . TRP A 1 474 ? 19.106 -47.564 17.261 1.00 58.12 474 TRP A C 1
ATOM 3657 O O . TRP A 1 474 ? 18.005 -48.119 17.276 1.00 58.12 474 TRP A O 1
ATOM 3667 N N . PRO A 1 475 ? 19.838 -47.486 16.128 1.00 65.69 475 PRO A N 1
ATOM 3668 C CA . PRO A 1 475 ? 21.269 -47.178 16.002 1.00 65.69 475 PRO A CA 1
ATOM 3669 C C . PRO A 1 475 ? 21.637 -45.686 15.901 1.00 65.69 475 PRO A C 1
ATOM 3671 O O . PRO A 1 475 ? 22.818 -45.372 15.758 1.00 65.69 475 PRO A O 1
ATOM 3674 N N . TRP A 1 476 ? 20.679 -44.764 15.977 1.00 65.50 476 TRP A N 1
ATOM 3675 C CA . TRP A 1 476 ? 20.903 -43.342 15.715 1.00 65.50 476 TRP A CA 1
ATOM 3676 C C . TRP A 1 476 ? 21.430 -42.606 16.955 1.00 65.50 476 TRP A C 1
ATOM 3678 O O . TRP A 1 476 ? 20.937 -42.772 18.073 1.00 65.50 476 TRP A O 1
ATOM 3688 N N . GLN A 1 477 ? 22.478 -41.804 16.761 1.00 78.12 477 GLN A N 1
ATOM 3689 C CA . GLN A 1 477 ? 23.052 -40.947 17.800 1.00 78.12 477 GLN A CA 1
ATOM 3690 C C . GLN A 1 477 ? 22.272 -39.626 17.904 1.00 78.12 477 GLN A C 1
ATOM 3692 O O . GLN A 1 477 ? 21.469 -39.288 17.029 1.00 78.12 477 GLN A O 1
ATOM 3697 N N . TRP A 1 478 ? 22.507 -38.886 18.990 1.00 80.19 478 TRP A N 1
ATOM 3698 C CA . TRP A 1 478 ? 22.044 -37.505 19.122 1.00 80.19 478 TRP A CA 1
ATOM 3699 C C . TRP A 1 478 ? 22.476 -36.689 17.904 1.00 80.19 478 TRP A C 1
ATOM 3701 O O . TRP A 1 478 ? 23.644 -36.725 17.519 1.00 80.19 478 TRP A O 1
ATOM 3711 N N . HIS A 1 479 ? 21.536 -35.966 17.316 1.00 82.12 479 HIS A N 1
ATOM 3712 C CA . HIS A 1 479 ? 21.785 -35.044 16.216 1.00 82.12 479 HIS A CA 1
ATOM 3713 C C . HIS A 1 479 ? 20.930 -33.796 16.409 1.00 82.12 479 HIS A C 1
ATOM 3715 O O . HIS A 1 479 ? 20.016 -33.770 17.237 1.00 82.12 479 HIS A O 1
ATOM 3721 N N . THR A 1 480 ? 21.274 -32.754 15.667 1.00 87.69 480 THR A N 1
ATOM 3722 C CA . THR A 1 480 ? 20.622 -31.455 15.739 1.00 87.69 480 THR A CA 1
ATOM 3723 C C . THR A 1 480 ? 19.743 -31.236 14.525 1.00 87.69 480 THR A C 1
ATOM 3725 O O . THR A 1 480 ? 20.167 -31.522 13.403 1.00 87.69 480 THR A O 1
ATOM 3728 N N . HIS A 1 481 ? 18.545 -30.718 14.756 1.00 89.44 481 HIS A N 1
ATOM 3729 C CA . HIS A 1 481 ? 17.755 -30.078 13.719 1.00 89.44 481 HIS A CA 1
ATOM 3730 C C . HIS A 1 481 ? 17.989 -28.574 13.839 1.00 89.44 481 HIS A C 1
ATOM 3732 O O . HIS A 1 481 ? 17.928 -28.036 14.945 1.00 89.44 481 HIS A O 1
ATOM 3738 N N . ASP A 1 482 ? 18.346 -27.941 12.729 1.00 91.88 482 ASP A N 1
ATOM 3739 C CA . ASP A 1 482 ? 18.476 -26.491 12.628 1.00 91.88 482 ASP A CA 1
ATOM 3740 C C . ASP A 1 482 ? 17.213 -25.946 11.971 1.00 91.88 482 ASP A C 1
ATOM 3742 O O . ASP A 1 482 ? 16.725 -26.563 11.025 1.00 91.88 482 ASP A O 1
ATOM 3746 N N . TYR A 1 483 ? 16.706 -24.836 12.494 1.00 93.56 483 TYR A N 1
ATOM 3747 C CA . TYR A 1 483 ? 15.481 -24.179 12.055 1.00 93.56 483 TYR A CA 1
ATOM 3748 C C . TYR A 1 483 ? 15.696 -22.676 12.044 1.00 93.56 483 TYR A C 1
ATOM 3750 O O . TYR A 1 483 ? 16.284 -22.135 12.983 1.00 93.56 483 TYR A O 1
ATOM 3758 N N . LEU A 1 484 ? 15.119 -21.975 11.075 1.00 95.56 484 LEU A N 1
ATOM 3759 C CA . LEU A 1 484 ? 14.942 -20.533 11.215 1.00 95.56 484 LEU A CA 1
ATOM 3760 C C . LEU A 1 484 ? 13.705 -20.265 12.069 1.00 95.56 484 LEU A C 1
ATOM 3762 O O . LEU A 1 484 ? 12.676 -20.920 11.907 1.00 95.56 484 LEU A O 1
ATOM 3766 N N . ALA A 1 485 ? 13.779 -19.303 12.985 1.00 97.31 485 ALA A N 1
ATOM 3767 C CA . ALA A 1 485 ? 12.684 -19.015 13.903 1.00 97.31 485 ALA A CA 1
ATOM 3768 C C . ALA A 1 485 ? 12.449 -17.518 14.101 1.00 97.31 485 ALA A C 1
ATOM 3770 O O . ALA A 1 485 ? 13.387 -16.747 14.275 1.00 97.31 485 ALA A O 1
ATOM 3771 N N . MET A 1 486 ? 11.175 -17.131 14.144 1.00 97.81 486 MET A N 1
ATOM 3772 C CA . MET A 1 486 ? 10.697 -15.855 14.682 1.00 97.81 486 MET A CA 1
ATOM 3773 C C . MET A 1 486 ? 10.416 -15.998 16.177 1.00 97.81 486 MET A C 1
ATOM 3775 O O . MET A 1 486 ? 10.119 -17.089 16.660 1.00 97.81 486 MET A O 1
ATOM 3779 N N . THR A 1 487 ? 10.452 -14.892 16.915 1.00 98.25 487 THR A N 1
ATOM 3780 C CA . THR A 1 487 ? 10.148 -14.882 18.352 1.00 98.25 487 THR A CA 1
ATOM 3781 C C . THR A 1 487 ? 8.800 -14.213 18.596 1.00 98.25 487 THR A C 1
ATOM 3783 O O . THR A 1 487 ? 8.600 -13.069 18.209 1.00 98.25 487 THR A O 1
ATOM 3786 N N . ALA A 1 488 ? 7.862 -14.880 19.261 1.00 98.19 488 ALA A N 1
ATOM 3787 C CA . ALA A 1 488 ? 6.629 -14.255 19.740 1.00 98.19 488 ALA A CA 1
ATOM 3788 C C . ALA A 1 488 ? 6.908 -13.301 20.926 1.00 98.19 488 ALA A C 1
ATOM 3790 O O . ALA A 1 488 ? 7.993 -13.310 21.506 1.00 98.19 488 ALA A O 1
ATOM 3791 N N . ASP A 1 489 ? 5.945 -12.463 21.318 1.00 98.19 489 ASP A N 1
ATOM 3792 C CA . ASP A 1 489 ? 6.116 -11.463 22.395 1.00 98.19 489 ASP A CA 1
ATOM 3793 C C . ASP A 1 489 ? 6.350 -12.098 23.777 1.00 98.19 489 ASP A C 1
ATOM 3795 O O . ASP A 1 489 ? 6.949 -11.478 24.653 1.00 98.19 489 ASP A O 1
ATOM 3799 N N . ASP A 1 490 ? 5.926 -13.352 23.964 1.00 97.50 490 ASP A N 1
ATOM 3800 C CA . ASP A 1 490 ? 6.181 -14.145 25.173 1.00 97.50 490 ASP A CA 1
ATOM 3801 C C . ASP A 1 490 ? 7.538 -14.877 25.163 1.00 97.50 490 ASP A C 1
ATOM 3803 O O . ASP A 1 490 ? 7.876 -15.558 26.133 1.00 97.50 490 ASP A O 1
ATOM 3807 N N . GLY A 1 491 ? 8.324 -14.725 24.092 1.00 97.50 491 GLY A N 1
ATOM 3808 C CA . GLY A 1 491 ? 9.618 -15.379 23.907 1.00 97.50 491 GLY A CA 1
ATOM 3809 C C . GLY A 1 491 ? 9.544 -16.785 23.311 1.00 97.50 491 GLY A C 1
ATOM 3810 O O . GLY A 1 491 ? 10.588 -17.410 23.130 1.00 97.50 491 GLY A O 1
ATOM 3811 N N . SER A 1 492 ? 8.348 -17.304 23.006 1.00 97.19 492 SER A N 1
ATOM 3812 C CA . SER A 1 492 ? 8.226 -18.573 22.284 1.00 97.19 492 SER A CA 1
ATOM 3813 C C . SER A 1 492 ? 8.752 -18.450 20.852 1.00 97.19 492 SER A C 1
ATOM 3815 O O . SER A 1 492 ? 8.658 -17.396 20.223 1.00 97.19 492 SER A O 1
ATOM 3817 N N . LEU A 1 493 ? 9.335 -19.535 20.345 1.00 97.19 493 LEU A N 1
ATOM 3818 C CA . LEU A 1 493 ? 9.887 -19.596 18.995 1.00 97.19 493 LEU A CA 1
ATOM 3819 C C . LEU A 1 493 ? 8.839 -20.150 18.030 1.00 97.19 493 LEU A C 1
ATOM 3821 O O . LEU A 1 493 ? 8.208 -21.163 18.324 1.00 97.19 493 LEU A O 1
ATOM 3825 N N . VAL A 1 494 ? 8.688 -19.491 16.884 1.00 97.56 494 VAL A N 1
ATOM 3826 C CA . VAL A 1 494 ? 7.869 -19.929 15.753 1.00 97.56 494 VAL A CA 1
ATOM 3827 C C . VAL A 1 494 ? 8.794 -20.242 14.592 1.00 97.56 494 VAL A C 1
ATOM 3829 O O . VAL A 1 494 ? 9.398 -19.333 14.019 1.00 97.56 494 VAL A O 1
ATOM 3832 N N . ARG A 1 495 ? 8.921 -21.524 14.270 1.00 96.31 495 ARG A N 1
ATOM 3833 C CA . ARG A 1 495 ? 9.892 -22.021 13.297 1.00 96.31 495 ARG A CA 1
ATOM 3834 C C . ARG A 1 495 ? 9.338 -21.991 11.881 1.00 96.31 495 ARG A C 1
ATOM 3836 O O . ARG A 1 495 ? 8.130 -21.928 11.670 1.00 96.31 495 ARG A O 1
ATOM 3843 N N . ASP A 1 496 ? 10.227 -22.036 10.906 1.00 95.56 496 ASP A N 1
ATOM 3844 C CA . ASP A 1 496 ? 9.901 -22.182 9.490 1.00 95.56 496 ASP A CA 1
ATOM 3845 C C . ASP A 1 496 ? 9.020 -23.410 9.192 1.00 95.56 496 ASP A C 1
ATOM 3847 O O . ASP A 1 496 ? 8.074 -23.282 8.413 1.00 95.56 496 ASP A O 1
ATOM 3851 N N . ASN A 1 497 ? 9.232 -24.549 9.860 1.00 92.81 497 ASN A N 1
ATOM 3852 C CA . ASN A 1 497 ? 8.341 -25.713 9.738 1.00 92.81 497 ASN A CA 1
ATOM 3853 C C . ASN A 1 497 ? 6.922 -25.461 10.292 1.00 92.81 497 ASN A C 1
ATOM 3855 O O . ASN A 1 497 ? 5.913 -25.816 9.672 1.00 92.81 497 ASN A O 1
ATOM 3859 N N . ASP A 1 498 ? 6.804 -24.738 11.409 1.00 93.00 498 ASP A N 1
ATOM 3860 C CA . ASP A 1 498 ? 5.503 -24.300 11.916 1.00 93.00 498 ASP A CA 1
ATOM 3861 C C . ASP A 1 498 ? 4.817 -23.363 10.911 1.00 93.00 498 ASP A C 1
ATOM 3863 O O . ASP A 1 498 ? 3.616 -23.488 10.654 1.00 93.00 498 ASP A O 1
ATOM 3867 N N . ILE A 1 499 ? 5.569 -22.421 10.330 1.00 96.06 499 ILE A N 1
ATOM 3868 C CA . ILE A 1 499 ? 5.053 -21.493 9.321 1.00 96.06 499 ILE A CA 1
ATOM 3869 C C . ILE A 1 499 ? 4.547 -22.247 8.107 1.00 96.06 499 ILE A C 1
ATOM 3871 O O . ILE A 1 499 ? 3.395 -22.045 7.740 1.00 96.06 499 ILE A O 1
ATOM 3875 N N . TRP A 1 500 ? 5.352 -23.138 7.533 1.00 93.06 500 TRP A N 1
ATOM 3876 C CA . TRP A 1 500 ? 4.996 -23.911 6.348 1.00 93.06 500 TRP A CA 1
ATOM 3877 C C . TRP A 1 500 ? 3.647 -24.612 6.505 1.00 93.06 500 TRP A C 1
ATOM 3879 O O . TRP A 1 500 ? 2.739 -24.451 5.685 1.00 93.06 500 TRP A O 1
ATOM 3889 N N . HIS A 1 501 ? 3.444 -25.334 7.605 1.00 86.06 501 HIS A N 1
ATOM 3890 C CA . HIS A 1 501 ? 2.164 -25.994 7.852 1.00 86.06 501 HIS A CA 1
ATOM 3891 C C . HIS A 1 501 ? 0.977 -25.024 7.963 1.00 86.06 501 HIS A C 1
ATOM 3893 O O . HIS A 1 501 ? -0.153 -25.406 7.644 1.00 86.06 501 HIS A O 1
ATOM 3899 N N . ASN A 1 502 ? 1.222 -23.774 8.357 1.00 89.12 502 ASN A N 1
ATOM 3900 C CA . ASN A 1 502 ? 0.205 -22.738 8.474 1.00 89.12 502 ASN A CA 1
ATOM 3901 C C . ASN A 1 502 ? 0.072 -21.850 7.218 1.00 89.12 502 ASN A C 1
ATOM 3903 O O . ASN A 1 502 ? -0.971 -21.242 7.031 1.00 89.12 502 ASN A O 1
ATOM 3907 N N . SER A 1 503 ? 1.029 -21.798 6.292 1.00 88.06 503 SER A N 1
ATOM 3908 C CA . SER A 1 503 ? 0.915 -20.991 5.060 1.00 88.06 503 SER A CA 1
ATOM 3909 C C . SER A 1 503 ? 0.493 -21.770 3.814 1.00 88.06 503 SER A C 1
ATOM 3911 O O . SER A 1 503 ? 0.109 -21.141 2.821 1.00 88.06 503 SER A O 1
ATOM 3913 N N . PHE A 1 504 ? 0.484 -23.109 3.869 1.00 76.81 504 PHE A N 1
ATOM 3914 C CA . PHE A 1 504 ? 0.309 -23.989 2.700 1.00 76.81 504 PHE A CA 1
ATOM 3915 C C . PHE A 1 504 ? -0.938 -23.702 1.865 1.00 76.81 504 PHE A C 1
ATOM 3917 O O . PHE A 1 504 ? -0.903 -23.759 0.640 1.00 76.81 504 PHE A O 1
ATOM 3924 N N . TYR A 1 505 ? -2.066 -23.392 2.502 1.00 65.56 505 TYR A N 1
ATOM 3925 C CA . TYR A 1 505 ? -3.310 -23.174 1.762 1.00 65.56 505 TYR A CA 1
ATOM 3926 C C . TYR A 1 505 ? -3.315 -21.869 0.959 1.00 65.56 505 TYR A C 1
ATOM 3928 O O . TYR A 1 505 ? -4.003 -21.802 -0.059 1.00 65.56 505 TYR A O 1
ATOM 3936 N N . GLN A 1 506 ? -2.540 -20.864 1.377 1.00 62.50 506 GLN A N 1
ATOM 3937 C CA . GLN A 1 506 ? -2.502 -19.570 0.691 1.00 62.50 506 GLN A CA 1
ATOM 3938 C C . GLN A 1 506 ? -1.547 -19.534 -0.481 1.00 62.50 506 GLN A C 1
ATOM 3940 O O . GLN A 1 506 ? -1.849 -18.975 -1.531 1.00 62.50 506 GLN A O 1
ATOM 3945 N N . SER A 1 507 ? -0.386 -20.142 -0.309 1.00 63.38 507 SER A N 1
ATOM 3946 C CA . SER A 1 507 ? 0.692 -20.101 -1.289 1.00 63.38 507 SER A CA 1
ATOM 3947 C C . SER A 1 507 ? 0.347 -20.737 -2.634 1.00 63.38 507 SER A C 1
ATOM 3949 O O . SER A 1 507 ? 0.961 -20.411 -3.643 1.00 63.38 507 SER A O 1
ATOM 3951 N N . ILE A 1 508 ? -0.631 -21.641 -2.673 1.00 62.22 508 ILE A N 1
ATOM 3952 C CA . ILE A 1 508 ? -0.963 -22.387 -3.892 1.00 62.22 508 ILE A CA 1
ATOM 3953 C C . ILE A 1 508 ? -1.840 -21.554 -4.842 1.00 62.22 508 ILE A C 1
ATOM 3955 O O . ILE A 1 508 ? -1.874 -21.845 -6.034 1.00 62.22 508 ILE A O 1
ATOM 3959 N N . ASN A 1 509 ? -2.545 -20.524 -4.350 1.00 60.69 509 ASN A N 1
ATOM 3960 C CA . ASN A 1 509 ? -3.528 -19.780 -5.156 1.00 60.69 509 ASN A CA 1
ATOM 3961 C C . ASN A 1 509 ? -3.577 -18.258 -4.909 1.00 60.69 509 ASN A C 1
ATOM 3963 O O . ASN A 1 509 ? -4.325 -17.576 -5.610 1.00 60.69 509 ASN A O 1
ATOM 3967 N N . GLY A 1 510 ? -2.838 -17.730 -3.931 1.00 68.31 510 GLY A N 1
ATOM 3968 C CA . GLY A 1 510 ? -2.859 -16.317 -3.549 1.00 68.31 510 GLY A CA 1
ATOM 3969 C C . GLY A 1 510 ? -1.574 -15.580 -3.918 1.00 68.31 510 GLY A C 1
ATOM 3970 O O . GLY A 1 510 ? -0.479 -16.150 -3.894 1.00 68.31 510 GLY A O 1
ATOM 3971 N N . GLN A 1 511 ? -1.716 -14.293 -4.236 1.00 85.12 511 GLN A N 1
ATOM 3972 C CA . GLN A 1 511 ? -0.583 -13.377 -4.274 1.00 85.12 511 GLN A CA 1
ATOM 3973 C C . GLN A 1 511 ? -0.196 -13.014 -2.837 1.00 85.12 511 GLN A C 1
ATOM 3975 O O . GLN A 1 511 ? -1.070 -12.795 -1.997 1.00 85.12 511 GLN A O 1
ATOM 3980 N N . LYS A 1 512 ? 1.102 -12.982 -2.525 1.00 91.19 512 LYS A N 1
ATOM 3981 C CA . LYS A 1 512 ? 1.565 -12.732 -1.153 1.00 91.19 512 LYS A CA 1
ATOM 3982 C C . LYS A 1 512 ? 2.825 -11.878 -1.130 1.00 91.19 512 LYS A C 1
ATOM 3984 O O . LYS A 1 512 ? 3.784 -12.175 -1.838 1.00 91.19 512 LYS A O 1
ATOM 3989 N N . ALA A 1 513 ? 2.831 -10.854 -0.285 1.00 95.88 513 ALA A N 1
ATOM 3990 C CA . ALA A 1 513 ? 4.008 -10.058 0.030 1.00 95.88 513 ALA A CA 1
ATOM 3991 C C . ALA A 1 513 ? 4.364 -10.226 1.509 1.00 95.88 513 ALA A C 1
ATOM 3993 O O . ALA A 1 513 ? 3.605 -9.825 2.390 1.00 95.88 513 ALA A O 1
ATOM 3994 N N . VAL A 1 514 ? 5.520 -10.824 1.787 1.00 97.38 514 VAL A N 1
ATOM 3995 C CA . VAL A 1 514 ? 6.023 -11.031 3.150 1.00 97.38 514 VAL A CA 1
ATOM 3996 C C . VAL A 1 514 ? 7.258 -10.172 3.364 1.00 97.38 514 VAL A C 1
ATOM 3998 O O . VAL A 1 514 ? 8.201 -10.241 2.582 1.00 97.38 514 VAL A O 1
ATOM 4001 N N . VAL A 1 515 ? 7.265 -9.372 4.425 1.00 98.50 515 VAL A N 1
ATOM 4002 C CA . VAL A 1 515 ? 8.388 -8.511 4.801 1.00 98.50 515 VAL A CA 1
ATOM 4003 C C . VAL A 1 515 ? 8.739 -8.775 6.259 1.00 98.50 515 VAL A C 1
ATOM 4005 O O . VAL A 1 515 ? 7.992 -8.400 7.164 1.00 98.50 515 VAL A O 1
ATOM 4008 N N . LEU A 1 516 ? 9.878 -9.423 6.489 1.00 98.38 516 LEU A N 1
ATOM 4009 C CA . LEU A 1 516 ? 10.374 -9.750 7.822 1.00 98.38 516 LEU A CA 1
ATOM 4010 C C . LEU A 1 516 ? 11.574 -8.860 8.161 1.00 98.38 516 LEU A C 1
ATOM 4012 O O . LEU A 1 516 ? 12.674 -9.041 7.641 1.00 98.38 516 LEU A O 1
ATOM 4016 N N . TRP A 1 517 ? 11.371 -7.907 9.066 1.00 98.56 517 TRP A N 1
ATOM 4017 C CA . TRP A 1 517 ? 12.428 -7.082 9.640 1.00 98.56 517 TRP A CA 1
ATOM 4018 C C . TRP A 1 517 ? 13.020 -7.762 10.874 1.00 98.56 517 TRP A C 1
ATOM 4020 O O . TRP A 1 517 ? 12.692 -7.439 12.016 1.00 98.56 517 TRP A O 1
ATOM 4030 N N . SER A 1 518 ? 13.820 -8.797 10.636 1.00 97.62 518 SER A N 1
ATOM 4031 C CA . SER A 1 518 ? 14.334 -9.657 11.697 1.00 97.62 518 SER A CA 1
ATOM 4032 C C . SER A 1 518 ? 15.574 -10.427 11.252 1.00 97.62 518 SER A C 1
ATOM 4034 O O . SER A 1 518 ? 15.709 -10.750 10.070 1.00 97.62 518 SER A O 1
ATOM 4036 N N . CYS A 1 519 ? 16.478 -10.703 12.192 1.00 97.44 519 CYS A N 1
ATOM 4037 C CA . CYS A 1 519 ? 17.781 -11.300 11.914 1.00 97.44 519 CYS A CA 1
ATOM 4038 C C . CYS A 1 519 ? 17.656 -12.693 11.283 1.00 97.44 519 CYS A C 1
ATOM 4040 O O . CYS A 1 519 ? 16.838 -13.506 11.709 1.00 97.44 519 CYS A O 1
ATOM 4042 N N . HIS A 1 520 ? 18.506 -12.964 10.294 1.00 96.44 520 HIS A N 1
ATOM 4043 C CA . HIS A 1 520 ? 18.696 -14.255 9.625 1.00 96.44 520 HIS A CA 1
ATOM 4044 C C . HIS A 1 5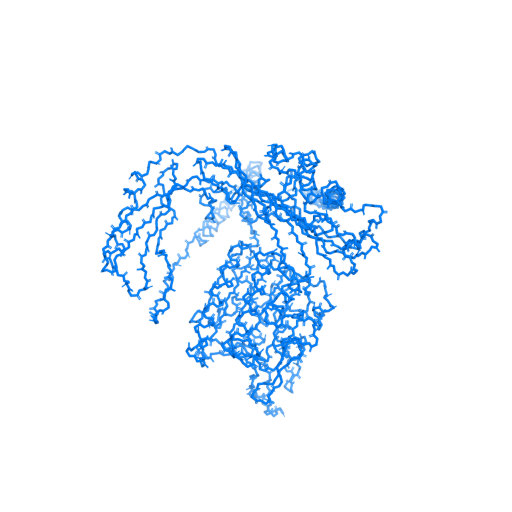20 ? 17.457 -14.852 8.929 1.00 96.44 520 HIS A C 1
ATOM 4046 O O . HIS A 1 520 ? 17.517 -15.952 8.391 1.00 96.44 520 HIS A O 1
ATOM 4052 N N . LEU A 1 521 ? 16.317 -14.154 8.872 1.00 96.12 521 LEU A N 1
ATOM 4053 C CA . LEU A 1 521 ? 15.093 -14.719 8.285 1.00 96.12 521 LEU A CA 1
ATOM 4054 C C . LEU A 1 521 ? 15.058 -14.679 6.748 1.00 96.12 521 LEU A C 1
ATOM 4056 O O . LEU A 1 521 ? 14.079 -15.099 6.144 1.00 96.12 521 LEU A O 1
ATOM 4060 N N . GLY A 1 522 ? 16.094 -14.156 6.100 1.00 94.12 522 GLY A N 1
ATOM 4061 C CA . GLY A 1 522 ? 16.330 -14.267 4.659 1.00 94.12 522 GLY A CA 1
ATOM 4062 C C . GLY A 1 522 ? 17.422 -15.279 4.296 1.00 94.12 522 GLY A C 1
ATOM 4063 O O . GLY A 1 522 ? 17.793 -15.355 3.122 1.00 94.12 522 GLY A O 1
ATOM 4064 N N . GLU A 1 523 ? 17.959 -16.005 5.282 1.00 90.12 523 GLU A N 1
ATOM 4065 C CA . GLU A 1 523 ? 19.010 -17.009 5.094 1.00 90.12 523 GLU A CA 1
ATOM 4066 C C . GLU A 1 523 ? 18.494 -18.332 4.520 1.00 90.12 523 GLU A C 1
ATOM 4068 O O . GLU A 1 523 ? 17.313 -18.487 4.212 1.00 90.12 523 GLU A O 1
ATOM 4073 N N . ASP A 1 524 ? 19.434 -19.260 4.311 1.00 80.62 524 ASP A N 1
ATOM 4074 C CA . ASP A 1 524 ? 19.234 -20.566 3.674 1.00 80.62 524 ASP A CA 1
ATOM 4075 C C . ASP A 1 524 ? 18.613 -20.489 2.282 1.00 80.62 524 ASP A C 1
ATOM 4077 O O . ASP A 1 524 ? 17.871 -21.364 1.827 1.00 80.62 524 ASP A O 1
ATOM 4081 N N . ALA A 1 525 ? 19.009 -19.426 1.576 1.00 69.88 525 ALA A N 1
ATOM 4082 C CA . ALA A 1 525 ? 18.539 -19.067 0.255 1.00 69.88 525 ALA A CA 1
ATOM 4083 C C . ALA A 1 525 ? 17.008 -19.220 0.190 1.00 69.88 525 ALA A C 1
ATOM 4085 O O . ALA A 1 525 ? 16.287 -18.962 1.145 1.00 69.88 525 ALA A O 1
ATOM 4086 N N . MET A 1 526 ? 16.474 -19.664 -0.933 1.00 78.44 526 MET A N 1
ATOM 4087 C CA . MET A 1 526 ? 15.049 -19.902 -1.085 1.00 78.44 526 MET A CA 1
ATOM 4088 C C . MET A 1 526 ? 14.443 -20.936 -0.128 1.00 78.44 526 MET A C 1
ATOM 4090 O O . MET A 1 526 ? 13.224 -21.053 -0.141 1.00 78.44 526 MET A O 1
ATOM 4094 N N . GLY A 1 527 ? 15.252 -21.670 0.644 1.00 81.50 527 GLY A N 1
ATOM 4095 C CA . GLY A 1 527 ? 14.867 -22.840 1.422 1.00 81.50 527 GLY A CA 1
ATOM 4096 C C . GLY A 1 527 ? 14.753 -24.123 0.591 1.00 81.50 527 GLY A C 1
ATOM 4097 O O . GLY A 1 527 ? 14.885 -24.121 -0.638 1.00 81.50 527 GLY A O 1
ATOM 4098 N N . SER A 1 528 ? 14.554 -25.256 1.265 1.00 81.56 528 SER A N 1
ATOM 4099 C CA . SER A 1 528 ? 14.334 -26.568 0.637 1.00 81.56 528 SER A CA 1
ATOM 4100 C C . SER A 1 528 ? 13.822 -27.597 1.652 1.00 81.56 528 SER A C 1
ATOM 4102 O O . SER A 1 528 ? 13.562 -27.267 2.803 1.00 81.56 528 SER A O 1
ATOM 4104 N N . TRP A 1 529 ? 13.688 -28.854 1.229 1.00 86.88 529 TRP A N 1
ATOM 4105 C CA . TRP A 1 529 ? 13.550 -29.974 2.159 1.00 86.88 529 TRP A CA 1
ATOM 4106 C C . TRP A 1 529 ? 14.932 -30.426 2.633 1.00 86.88 529 TRP A C 1
ATOM 4108 O O . TRP A 1 529 ? 15.784 -30.761 1.806 1.00 86.88 529 TRP A O 1
ATOM 4118 N N . ILE A 1 530 ? 15.133 -30.504 3.945 1.00 87.25 530 ILE A N 1
ATOM 4119 C CA . ILE A 1 530 ? 16.334 -31.060 4.567 1.00 87.25 530 ILE A CA 1
ATOM 4120 C C . ILE A 1 530 ? 15.996 -32.428 5.150 1.00 87.25 530 ILE A C 1
ATOM 4122 O O . ILE A 1 530 ? 15.057 -32.567 5.928 1.00 87.25 530 ILE A O 1
ATOM 4126 N N . THR A 1 531 ? 16.780 -33.446 4.788 1.00 87.88 531 THR A N 1
ATOM 4127 C CA . THR A 1 531 ? 16.728 -34.764 5.429 1.00 87.88 531 THR A CA 1
ATOM 4128 C C . THR A 1 531 ? 17.798 -34.848 6.512 1.00 87.88 531 THR A C 1
ATOM 4130 O O . THR A 1 531 ? 18.995 -34.852 6.218 1.00 87.88 531 THR A O 1
ATOM 4133 N N . TYR A 1 532 ? 17.369 -34.947 7.764 1.00 84.44 532 TYR A N 1
ATOM 4134 C CA . TYR A 1 532 ? 18.245 -35.079 8.922 1.00 84.44 532 TYR A CA 1
ATOM 4135 C C . TYR A 1 532 ? 18.791 -36.510 9.064 1.00 84.44 532 TYR A C 1
ATOM 4137 O O . TYR A 1 532 ? 18.267 -37.447 8.455 1.00 84.44 532 TYR A O 1
ATOM 4145 N N . PRO A 1 533 ? 19.835 -36.739 9.887 1.00 85.06 533 PRO A N 1
ATOM 4146 C CA . PRO A 1 533 ? 20.419 -38.069 10.087 1.00 85.06 533 PRO A CA 1
ATOM 4147 C C . PRO A 1 533 ? 19.448 -39.148 10.586 1.00 85.06 533 PRO A C 1
ATOM 4149 O O . PRO A 1 533 ? 19.692 -40.330 10.357 1.00 85.06 533 PRO A O 1
ATOM 4152 N N . CYS A 1 534 ? 18.349 -38.769 11.245 1.00 81.31 534 CYS A N 1
ATOM 4153 C CA . CYS A 1 534 ? 17.260 -39.686 11.589 1.00 81.31 534 CYS A CA 1
ATOM 4154 C C . CYS A 1 534 ? 16.379 -40.076 10.388 1.00 81.31 534 CYS A C 1
ATOM 4156 O O . CYS A 1 534 ? 15.443 -40.844 10.538 1.00 81.31 534 CYS A O 1
ATOM 4158 N N . GLY A 1 535 ? 16.632 -39.566 9.187 1.00 85.31 535 GLY A N 1
ATOM 4159 C CA . GLY A 1 535 ? 15.767 -39.770 8.026 1.00 85.31 535 GLY A CA 1
ATOM 4160 C C . GLY A 1 535 ? 14.485 -38.937 8.051 1.00 85.31 535 GLY A C 1
ATOM 4161 O O . GLY A 1 535 ? 13.711 -39.013 7.097 1.00 85.31 535 GLY A O 1
ATOM 4162 N N . ASP A 1 536 ? 14.265 -38.133 9.095 1.00 83.25 536 ASP A N 1
ATOM 4163 C CA . ASP A 1 536 ? 13.212 -37.126 9.096 1.00 83.25 536 ASP A CA 1
ATOM 4164 C C . ASP A 1 536 ? 13.516 -36.071 8.034 1.00 83.25 536 ASP A C 1
ATOM 4166 O O . ASP A 1 536 ? 14.660 -35.643 7.889 1.00 83.25 536 ASP A O 1
ATOM 4170 N N . THR A 1 537 ? 12.508 -35.711 7.250 1.00 87.06 537 THR A N 1
ATOM 4171 C CA . THR A 1 537 ? 12.646 -34.759 6.150 1.00 87.06 537 THR A CA 1
ATOM 4172 C C . THR A 1 537 ? 11.665 -33.633 6.380 1.00 87.06 537 THR A C 1
ATOM 4174 O O . THR A 1 537 ? 10.459 -33.869 6.344 1.00 87.06 537 THR A O 1
ATOM 4177 N N . GLN A 1 538 ? 12.187 -32.434 6.614 1.00 87.62 538 GLN A N 1
ATOM 4178 C CA . GLN A 1 538 ? 11.390 -31.259 6.944 1.00 87.62 538 GLN A CA 1
ATOM 4179 C C . GLN A 1 538 ? 11.707 -30.115 5.989 1.00 87.62 538 GLN A C 1
ATOM 4181 O O . GLN A 1 538 ? 12.795 -30.036 5.418 1.00 87.62 538 GLN A O 1
ATOM 4186 N N . GLU A 1 539 ? 10.730 -29.251 5.784 1.00 88.00 539 GLU A N 1
ATOM 4187 C CA . GLU A 1 539 ? 10.918 -27.940 5.190 1.00 88.00 539 GLU A CA 1
ATOM 4188 C C . GLU A 1 539 ? 11.908 -27.090 5.999 1.00 88.00 539 GLU A C 1
ATOM 4190 O O . GLU A 1 539 ? 11.982 -27.180 7.221 1.00 88.00 539 GLU A O 1
ATOM 4195 N N . HIS A 1 540 ? 12.664 -26.253 5.297 1.00 91.75 540 HIS A N 1
ATOM 4196 C CA . HIS A 1 540 ? 13.650 -25.364 5.894 1.00 91.75 540 HIS A CA 1
ATOM 4197 C C . HIS A 1 540 ? 13.766 -24.085 5.075 1.00 91.75 540 HIS A C 1
ATOM 4199 O O . HIS A 1 540 ? 13.748 -24.143 3.841 1.00 91.75 540 HIS A O 1
ATOM 4205 N N . GLY A 1 541 ? 13.925 -22.950 5.749 1.00 95.00 541 GLY A N 1
ATOM 4206 C CA . GLY A 1 541 ? 14.076 -21.632 5.139 1.00 95.00 541 GLY A CA 1
ATOM 4207 C C . GLY A 1 541 ? 12.770 -20.837 5.135 1.00 95.00 541 GLY A C 1
ATOM 4208 O O . GLY A 1 541 ? 11.770 -21.261 4.558 1.00 95.00 541 GLY A O 1
ATOM 4209 N N . MET A 1 542 ? 12.778 -19.634 5.716 1.00 96.62 542 MET A N 1
ATOM 4210 C CA . MET A 1 542 ? 11.598 -18.760 5.788 1.00 96.62 542 MET A CA 1
ATOM 4211 C C . MET A 1 542 ? 11.018 -18.383 4.410 1.00 96.62 542 MET A C 1
ATOM 4213 O O . MET A 1 542 ? 9.794 -18.438 4.261 1.00 96.62 542 MET A O 1
ATOM 4217 N N . PRO A 1 543 ? 11.812 -18.062 3.367 1.00 95.38 543 PRO A N 1
ATOM 4218 C CA . PRO A 1 543 ? 11.248 -17.798 2.044 1.00 95.38 543 PRO A CA 1
ATOM 4219 C C . PRO A 1 543 ? 10.426 -18.977 1.510 1.00 95.38 543 PRO A C 1
ATOM 4221 O O . PRO A 1 543 ? 9.331 -18.759 0.982 1.00 95.38 543 PRO A O 1
ATOM 4224 N N . TYR A 1 544 ? 10.915 -20.211 1.702 1.00 93.88 544 TYR A N 1
ATOM 4225 C CA . TYR A 1 544 ? 10.188 -21.432 1.357 1.00 93.88 544 TYR A CA 1
ATOM 4226 C C . TYR A 1 544 ? 8.949 -21.580 2.231 1.00 93.88 544 TYR A C 1
ATOM 4228 O O . TYR A 1 544 ? 7.851 -21.694 1.688 1.00 93.88 544 TYR A O 1
ATOM 4236 N N . ALA A 1 545 ? 9.130 -21.506 3.556 1.00 94.62 545 ALA A N 1
ATOM 4237 C CA . ALA A 1 545 ? 8.093 -21.610 4.577 1.00 94.62 545 ALA A CA 1
ATOM 4238 C C . ALA A 1 545 ? 6.843 -20.827 4.179 1.00 94.62 545 ALA A C 1
ATOM 4240 O O . ALA A 1 545 ? 5.770 -21.396 4.043 1.00 94.62 545 ALA A O 1
ATOM 4241 N N . TRP A 1 546 ? 7.005 -19.536 3.893 1.00 94.62 546 TRP A N 1
ATOM 4242 C CA . TRP A 1 546 ? 5.901 -18.616 3.638 1.00 94.62 546 TRP A CA 1
ATOM 4243 C C . TRP A 1 546 ? 5.230 -18.767 2.263 1.00 94.62 546 TRP A C 1
ATOM 4245 O O . TRP A 1 546 ? 4.020 -18.521 2.140 1.00 94.62 546 TRP A O 1
ATOM 4255 N N . ASN A 1 547 ? 6.001 -19.137 1.235 1.00 90.62 547 ASN A N 1
ATOM 4256 C CA . ASN A 1 547 ? 5.582 -19.050 -0.171 1.00 90.62 547 ASN A CA 1
ATOM 4257 C C . ASN A 1 547 ? 5.362 -20.400 -0.851 1.00 90.62 547 ASN A C 1
ATOM 4259 O O . ASN A 1 547 ? 4.728 -20.457 -1.891 1.00 90.62 547 ASN A O 1
ATOM 4263 N N . HIS A 1 548 ? 5.849 -21.502 -0.289 1.00 89.31 548 HIS A N 1
ATOM 4264 C CA . HIS A 1 548 ? 5.690 -22.849 -0.843 1.00 89.31 548 HIS A CA 1
ATOM 4265 C C . HIS A 1 548 ? 6.218 -23.098 -2.251 1.00 89.31 548 HIS A C 1
ATOM 4267 O O . HIS A 1 548 ? 5.840 -24.068 -2.912 1.00 89.31 548 HIS A O 1
ATOM 4273 N N . VAL A 1 549 ? 7.156 -22.269 -2.686 1.00 84.94 549 VAL A N 1
ATOM 4274 C CA . VAL A 1 549 ? 7.747 -22.331 -4.015 1.00 84.94 549 VAL A CA 1
ATOM 4275 C C . VAL A 1 549 ? 9.259 -22.355 -3.852 1.00 84.94 549 VAL A C 1
ATOM 4277 O O . VAL A 1 549 ? 9.802 -21.539 -3.122 1.00 84.94 549 VAL A O 1
ATOM 4280 N N . THR A 1 550 ? 9.937 -23.291 -4.524 1.00 86.06 550 THR A N 1
ATOM 4281 C CA . THR A 1 550 ? 11.413 -23.367 -4.611 1.00 86.06 550 THR A CA 1
ATOM 4282 C C . THR A 1 550 ? 11.973 -22.706 -5.877 1.00 86.06 550 THR A C 1
ATOM 4284 O O . THR A 1 550 ? 13.175 -22.735 -6.116 1.00 86.06 550 THR A O 1
ATOM 4287 N N . SER A 1 551 ? 11.103 -22.136 -6.713 1.00 85.75 551 SER A N 1
ATOM 4288 C CA . SER A 1 551 ? 11.438 -21.507 -7.996 1.00 85.75 551 SER A CA 1
ATOM 4289 C C . SER A 1 551 ? 11.245 -19.986 -8.015 1.00 85.75 551 SER A C 1
ATOM 4291 O O . SER A 1 551 ? 11.029 -19.423 -9.087 1.00 85.75 551 SER A O 1
ATOM 4293 N N . LEU A 1 552 ? 11.251 -19.336 -6.851 1.00 88.00 552 LEU A N 1
ATOM 4294 C CA . LEU A 1 552 ? 11.263 -17.881 -6.756 1.00 88.00 552 LEU A CA 1
ATOM 4295 C C . LEU A 1 552 ? 12.600 -17.356 -7.293 1.00 88.00 552 LEU A C 1
ATOM 4297 O O . LEU A 1 552 ? 13.626 -18.037 -7.290 1.00 88.00 552 LEU A O 1
ATOM 4301 N N . SER A 1 553 ? 12.614 -16.117 -7.752 1.00 91.94 553 SER A N 1
ATOM 4302 C CA . SER A 1 553 ? 13.869 -15.446 -8.050 1.00 91.94 553 SER A CA 1
ATOM 4303 C C . SER A 1 553 ? 14.687 -15.250 -6.776 1.00 91.94 553 SER A C 1
ATOM 4305 O O . SER A 1 553 ? 14.143 -14.834 -5.756 1.00 91.94 553 SER A O 1
ATOM 4307 N N . PHE A 1 554 ? 15.999 -15.490 -6.853 1.00 92.75 554 PHE A N 1
ATOM 4308 C CA . PHE A 1 554 ? 16.945 -15.195 -5.769 1.00 92.75 554 PHE A CA 1
ATOM 4309 C C . PHE A 1 554 ? 17.262 -13.695 -5.631 1.00 92.75 554 PHE A C 1
ATOM 4311 O O . PHE A 1 554 ? 17.762 -13.263 -4.599 1.00 92.75 554 PHE A O 1
ATOM 4318 N N . ASP A 1 555 ? 16.980 -12.912 -6.674 1.00 94.31 555 ASP A N 1
ATOM 4319 C CA . ASP A 1 555 ? 17.100 -11.452 -6.691 1.00 94.31 555 ASP A CA 1
ATOM 4320 C C . ASP A 1 555 ? 15.865 -10.902 -7.399 1.00 94.31 555 ASP A C 1
ATOM 4322 O O . ASP A 1 555 ? 15.898 -10.474 -8.555 1.00 94.31 555 ASP A O 1
ATOM 4326 N N . GLY A 1 556 ? 14.737 -10.970 -6.700 1.00 93.44 556 GLY A N 1
ATOM 4327 C CA . GLY A 1 556 ? 13.446 -10.504 -7.179 1.00 93.44 556 GLY A CA 1
ATOM 4328 C C . GLY A 1 556 ? 13.426 -9.018 -7.518 1.00 93.44 556 GLY A C 1
ATOM 4329 O O . GLY A 1 556 ? 12.528 -8.582 -8.230 1.00 93.44 556 GLY A O 1
ATOM 4330 N N . TYR A 1 557 ? 14.420 -8.242 -7.075 1.00 95.50 557 TYR A N 1
ATOM 4331 C CA . TYR A 1 557 ? 14.583 -6.862 -7.509 1.00 95.50 557 TYR A CA 1
ATOM 4332 C C . TYR A 1 557 ? 15.150 -6.773 -8.937 1.00 95.50 557 TYR A C 1
ATOM 4334 O O . TYR A 1 557 ? 14.520 -6.154 -9.789 1.00 95.50 557 TYR A O 1
ATOM 4342 N N . PHE A 1 558 ? 16.320 -7.362 -9.234 1.00 90.88 558 PHE A N 1
ATOM 4343 C CA . PHE A 1 558 ? 16.927 -7.234 -10.577 1.00 90.88 558 PHE A CA 1
ATOM 4344 C C . PHE A 1 558 ? 16.380 -8.234 -11.592 1.00 90.88 558 PHE A C 1
ATOM 4346 O O . PHE A 1 558 ? 16.420 -7.984 -12.796 1.00 90.88 558 PHE A O 1
ATOM 4353 N N . SER A 1 559 ? 15.922 -9.386 -11.120 1.00 90.62 559 SER A N 1
ATOM 4354 C CA . SER A 1 559 ? 15.426 -10.491 -11.936 1.00 90.62 559 SER A CA 1
ATOM 4355 C C . SER A 1 559 ? 14.078 -10.975 -11.396 1.00 90.62 559 SER A C 1
ATOM 4357 O O . SER A 1 559 ? 13.979 -12.137 -11.011 1.00 90.62 559 SER A O 1
ATOM 4359 N N . PRO A 1 560 ? 13.045 -10.114 -11.321 1.00 92.06 560 PRO A N 1
ATOM 4360 C CA . PRO A 1 560 ? 11.727 -10.498 -10.821 1.00 92.06 560 PRO A CA 1
ATOM 4361 C C . PRO A 1 560 ? 11.175 -11.689 -11.607 1.00 92.06 560 PRO A C 1
ATOM 4363 O O . PRO A 1 560 ? 11.244 -11.715 -12.839 1.00 92.06 560 PRO A O 1
ATOM 4366 N N . ASP A 1 561 ? 10.605 -12.663 -10.902 1.00 87.81 561 ASP A N 1
ATOM 4367 C CA . ASP A 1 561 ? 9.852 -13.740 -11.546 1.00 87.81 561 ASP A CA 1
ATOM 4368 C C . ASP A 1 561 ? 8.388 -13.332 -11.826 1.00 87.81 561 ASP A C 1
ATOM 4370 O O . ASP A 1 561 ? 8.052 -12.151 -11.895 1.00 87.81 561 ASP A O 1
ATOM 4374 N N . SER A 1 562 ? 7.514 -14.314 -12.062 1.00 83.50 562 SER A N 1
ATOM 4375 C CA . SER A 1 562 ? 6.074 -14.115 -12.303 1.00 83.50 562 SER A CA 1
ATOM 4376 C C . SER A 1 562 ? 5.199 -14.945 -11.355 1.00 83.50 562 SER A C 1
ATOM 4378 O O . SER A 1 562 ? 4.069 -15.294 -11.691 1.00 83.50 562 SER A O 1
ATOM 4380 N N . SER A 1 563 ? 5.735 -15.296 -10.182 1.00 84.25 563 SER A N 1
ATOM 4381 C CA . SER A 1 563 ? 5.076 -16.148 -9.183 1.00 84.25 563 SER A CA 1
ATOM 4382 C C . SER A 1 563 ? 3.855 -15.498 -8.529 1.00 84.25 563 SER A C 1
ATOM 4384 O O . SER A 1 563 ? 3.028 -16.198 -7.951 1.00 84.25 563 SER A O 1
ATOM 4386 N N . GLY A 1 564 ? 3.728 -14.169 -8.600 1.00 86.88 564 GLY A N 1
ATOM 4387 C CA . GLY A 1 564 ? 2.759 -13.415 -7.813 1.00 86.88 564 GLY A CA 1
ATOM 4388 C C . GLY A 1 564 ? 3.111 -13.359 -6.326 1.00 86.88 564 GLY A C 1
ATOM 4389 O O . GLY A 1 564 ? 2.249 -13.030 -5.518 1.00 86.88 564 GLY A O 1
ATOM 4390 N N . GLN A 1 565 ? 4.346 -13.689 -5.947 1.00 92.69 565 GLN A N 1
ATOM 4391 C CA . GLN A 1 565 ? 4.787 -13.736 -4.557 1.00 92.69 565 GLN A CA 1
ATOM 4392 C C . GLN A 1 565 ? 6.106 -12.998 -4.389 1.00 92.69 565 GLN A C 1
ATOM 4394 O O . GLN A 1 565 ? 6.961 -13.027 -5.270 1.00 92.69 565 GLN A O 1
ATOM 4399 N N . VAL A 1 566 ? 6.283 -12.338 -3.251 1.00 95.81 566 VAL A N 1
ATOM 4400 C CA . VAL A 1 566 ? 7.532 -11.667 -2.900 1.00 95.81 566 VAL A CA 1
ATOM 4401 C C . VAL A 1 566 ? 7.824 -11.860 -1.422 1.00 95.81 566 VAL A C 1
ATOM 4403 O O . VAL A 1 566 ? 6.935 -11.788 -0.572 1.00 95.81 566 VAL A O 1
ATOM 4406 N N . PHE A 1 567 ? 9.091 -12.101 -1.120 1.00 97.62 567 PHE A N 1
ATOM 4407 C CA . PHE A 1 567 ? 9.591 -12.199 0.238 1.00 97.62 567 PHE A CA 1
ATOM 4408 C C . PHE A 1 567 ? 10.771 -11.255 0.408 1.00 97.62 567 PHE A C 1
ATOM 4410 O O . PHE A 1 567 ? 11.708 -11.278 -0.386 1.00 97.62 567 PHE A O 1
ATOM 4417 N N . ILE A 1 568 ? 10.735 -10.447 1.457 1.00 98.38 568 ILE A N 1
ATOM 4418 C CA . ILE A 1 568 ? 11.807 -9.540 1.844 1.00 98.38 568 ILE A CA 1
ATOM 4419 C C . ILE A 1 568 ? 12.239 -9.918 3.257 1.00 98.38 568 ILE A C 1
ATOM 4421 O O . ILE A 1 568 ? 11.412 -9.973 4.166 1.00 98.38 568 ILE A O 1
ATOM 4425 N N . GLY A 1 569 ? 13.528 -10.175 3.442 1.00 97.88 569 GLY A N 1
ATOM 4426 C CA . GLY A 1 569 ? 14.106 -10.536 4.736 1.00 97.88 569 GLY A CA 1
ATOM 4427 C C . GLY A 1 569 ? 15.583 -10.174 4.802 1.00 97.88 569 GLY A C 1
ATOM 4428 O O . GLY A 1 569 ? 16.099 -9.531 3.889 1.00 97.88 569 GLY A O 1
ATOM 4429 N N . PHE A 1 570 ? 16.266 -10.598 5.863 1.00 97.88 570 PHE A N 1
ATOM 4430 C CA . PHE A 1 570 ? 17.684 -10.305 6.074 1.00 97.88 570 PHE A CA 1
ATOM 4431 C C . PHE A 1 570 ? 18.538 -11.569 6.045 1.00 97.88 570 PHE A C 1
ATOM 4433 O O . PHE A 1 570 ? 18.245 -12.534 6.748 1.00 97.88 570 PHE A O 1
ATOM 4440 N N . ILE A 1 571 ? 19.624 -11.532 5.278 1.00 96.88 571 ILE A N 1
ATOM 4441 C CA . ILE A 1 571 ? 20.785 -12.384 5.544 1.00 96.88 571 ILE A CA 1
ATOM 4442 C C . ILE A 1 571 ? 21.605 -11.670 6.616 1.00 96.88 571 ILE A C 1
ATOM 4444 O O . ILE A 1 571 ? 21.891 -10.484 6.449 1.00 96.88 571 ILE A O 1
ATOM 4448 N N . GLY A 1 572 ? 21.976 -12.366 7.689 1.00 96.81 572 GLY A N 1
ATOM 4449 C CA . GLY A 1 572 ? 22.671 -11.797 8.838 1.00 96.81 572 GLY A CA 1
ATOM 4450 C C . GLY A 1 572 ? 21.778 -10.968 9.774 1.00 96.81 572 GLY A C 1
ATOM 4451 O O . GLY A 1 572 ? 20.544 -11.057 9.725 1.00 96.81 572 GLY A O 1
ATOM 4452 N N . PRO A 1 573 ? 22.380 -10.135 10.642 1.00 97.31 573 PRO A N 1
ATOM 4453 C CA . PRO A 1 573 ? 21.642 -9.333 11.611 1.00 97.31 573 PRO A CA 1
ATOM 4454 C C . PRO A 1 573 ? 20.810 -8.239 10.932 1.00 97.31 573 PRO A C 1
ATOM 4456 O O . PRO A 1 573 ? 21.322 -7.478 10.107 1.00 97.31 573 PRO A O 1
ATOM 4459 N N . ALA A 1 574 ? 19.543 -8.105 11.327 1.00 97.69 574 ALA A N 1
ATOM 4460 C CA . ALA A 1 574 ? 18.717 -6.946 10.994 1.00 97.69 574 ALA A CA 1
ATOM 4461 C C . ALA A 1 574 ? 19.012 -5.805 11.987 1.00 97.69 574 ALA A C 1
ATOM 4463 O O . ALA A 1 574 ? 19.127 -6.063 13.188 1.00 97.69 574 ALA A O 1
ATOM 4464 N N . PRO A 1 575 ? 19.148 -4.547 11.535 1.00 97.69 575 PRO A N 1
ATOM 4465 C CA . PRO A 1 575 ? 19.377 -3.431 12.435 1.00 97.69 575 PRO A CA 1
ATOM 4466 C C . PRO A 1 575 ? 18.111 -3.110 13.219 1.00 97.69 575 PRO A C 1
ATOM 4468 O O . PRO A 1 575 ? 16.996 -3.217 12.701 1.00 97.69 575 PRO A O 1
ATOM 4471 N N . PHE A 1 576 ? 18.299 -2.586 14.423 1.00 98.25 576 PHE A N 1
ATOM 4472 C CA . PHE A 1 576 ? 17.250 -1.813 15.068 1.00 98.25 576 PHE A CA 1
ATOM 4473 C C . PHE A 1 576 ? 16.833 -0.634 14.178 1.00 98.25 576 PHE A C 1
ATOM 4475 O O . PHE A 1 576 ? 17.663 -0.007 13.515 1.00 98.25 576 PHE A O 1
ATOM 4482 N N . LEU A 1 577 ? 15.543 -0.320 14.153 1.00 98.12 577 LEU A N 1
ATOM 4483 C CA . LEU A 1 577 ? 15.004 0.842 13.460 1.00 98.12 577 LEU A CA 1
ATOM 4484 C C . LEU A 1 577 ? 15.553 2.142 14.033 1.00 98.12 577 LEU A C 1
ATOM 4486 O O . LEU A 1 577 ? 15.728 3.083 13.265 1.00 98.12 577 LEU A O 1
ATOM 4490 N N . SER A 1 578 ? 15.861 2.155 15.332 1.00 97.38 578 SER A N 1
ATOM 4491 C CA . SER A 1 578 ? 16.529 3.254 16.042 1.00 97.38 578 SER A CA 1
ATOM 4492 C C . SER A 1 578 ? 18.049 3.323 15.841 1.00 97.38 578 SER A C 1
ATOM 4494 O O . SER A 1 578 ? 18.744 4.096 16.500 1.00 97.38 578 SER A O 1
ATOM 4496 N N . TYR A 1 579 ? 18.618 2.482 14.971 1.00 96.06 579 TYR A N 1
ATOM 4497 C CA . TYR A 1 579 ? 20.057 2.475 14.739 1.00 96.06 579 TYR A CA 1
ATOM 4498 C C . TYR A 1 579 ? 20.499 3.624 13.817 1.00 96.06 579 TYR A C 1
ATOM 4500 O O . TYR A 1 579 ? 20.184 3.652 12.627 1.00 96.06 579 TYR A O 1
ATOM 4508 N N . ASP A 1 580 ? 21.334 4.518 14.352 1.00 95.06 580 ASP A N 1
ATOM 4509 C CA . ASP A 1 580 ? 21.829 5.717 13.652 1.00 95.06 580 ASP A CA 1
ATOM 4510 C C . ASP A 1 580 ? 23.133 5.500 12.854 1.00 95.06 580 ASP A C 1
ATOM 4512 O O . ASP A 1 580 ? 23.669 6.421 12.233 1.00 95.06 580 ASP A O 1
ATOM 4516 N N . GLY A 1 581 ? 23.696 4.287 12.853 1.00 94.19 581 GLY A N 1
ATOM 4517 C CA . GLY A 1 581 ? 25.019 4.028 12.267 1.00 94.19 581 GLY A CA 1
ATOM 4518 C C . GLY A 1 581 ? 25.068 3.969 10.734 1.00 94.19 581 GLY A C 1
ATOM 4519 O O . GLY A 1 581 ? 26.137 3.733 10.175 1.00 94.19 581 GLY A O 1
ATOM 4520 N N . PHE A 1 582 ? 23.952 4.203 10.036 1.00 95.31 582 PHE A N 1
ATOM 4521 C CA . PHE A 1 582 ? 23.870 4.142 8.567 1.00 95.31 582 PHE A CA 1
ATOM 4522 C C . PHE A 1 582 ? 23.859 5.506 7.871 1.00 95.31 582 PHE A C 1
ATOM 4524 O O . PHE A 1 582 ? 23.435 5.613 6.720 1.00 95.31 582 PHE A O 1
ATOM 4531 N N . GLY A 1 583 ? 24.342 6.552 8.547 1.00 91.12 583 GLY A N 1
ATOM 4532 C CA . GLY A 1 583 ? 24.477 7.893 7.967 1.00 91.12 583 GLY A CA 1
ATOM 4533 C C . GLY A 1 583 ? 23.178 8.706 7.924 1.00 91.12 583 GLY A C 1
ATOM 4534 O O . GLY A 1 583 ? 23.172 9.805 7.376 1.00 91.12 583 GLY A O 1
ATOM 4535 N N . MET A 1 584 ? 22.105 8.191 8.523 1.00 92.62 584 MET A N 1
ATOM 4536 C CA . MET A 1 584 ? 20.838 8.876 8.766 1.00 92.62 584 MET A CA 1
ATOM 4537 C C . MET A 1 584 ? 20.284 8.400 10.111 1.00 92.62 584 MET A C 1
ATOM 4539 O O . MET A 1 584 ? 20.405 7.216 10.429 1.00 92.62 584 MET A O 1
ATOM 4543 N N . ASN A 1 585 ? 19.677 9.316 10.869 1.00 94.50 585 ASN A N 1
ATOM 4544 C CA . ASN A 1 585 ? 19.006 8.953 12.112 1.00 94.50 585 ASN A CA 1
ATOM 4545 C C . ASN A 1 585 ? 17.797 8.068 11.819 1.00 94.50 585 ASN A C 1
ATOM 4547 O O . ASN A 1 585 ? 17.023 8.379 10.909 1.00 94.50 585 ASN A O 1
ATOM 4551 N N . ASP A 1 586 ? 17.644 6.996 12.587 1.00 95.69 586 ASP A N 1
ATOM 4552 C CA . ASP A 1 586 ? 16.575 6.011 12.423 1.00 95.69 586 ASP A CA 1
ATOM 4553 C C . ASP A 1 586 ? 16.434 5.512 10.965 1.00 95.69 586 ASP A C 1
ATOM 4555 O O . ASP A 1 586 ? 15.334 5.413 10.409 1.00 95.69 586 ASP A O 1
ATOM 4559 N N . ALA A 1 587 ? 17.560 5.236 10.292 1.00 96.75 587 ALA A N 1
ATOM 4560 C CA . ALA A 1 587 ? 17.581 4.901 8.864 1.00 96.75 587 ALA A CA 1
ATOM 4561 C C . ALA A 1 587 ? 16.608 3.761 8.500 1.00 96.75 587 ALA A C 1
ATOM 4563 O O . ALA A 1 587 ? 15.946 3.816 7.461 1.00 96.75 587 ALA A O 1
ATOM 4564 N N . GLY A 1 588 ? 16.478 2.753 9.372 1.00 97.75 588 GLY A N 1
ATOM 4565 C CA . GLY A 1 588 ? 15.528 1.652 9.200 1.00 97.75 588 GLY A CA 1
ATOM 4566 C C . GLY A 1 588 ? 14.066 2.106 9.221 1.00 97.75 588 GLY A C 1
ATOM 4567 O O . GLY A 1 588 ? 13.290 1.720 8.344 1.00 97.75 588 GLY A O 1
ATOM 4568 N N . LEU A 1 589 ? 13.698 2.978 10.168 1.00 98.06 589 LEU A N 1
ATOM 4569 C CA . LEU A 1 589 ? 12.355 3.559 10.259 1.00 98.06 589 LEU A CA 1
ATOM 4570 C C . LEU A 1 589 ? 12.005 4.343 8.991 1.00 98.06 589 LEU A C 1
ATOM 4572 O O . LEU A 1 589 ? 10.943 4.134 8.401 1.00 98.06 589 LEU A O 1
ATOM 4576 N N . VAL A 1 590 ? 12.898 5.247 8.572 1.00 97.31 590 VAL A N 1
ATOM 4577 C CA . VAL A 1 590 ? 12.677 6.110 7.402 1.00 97.31 590 VAL A CA 1
ATOM 4578 C C . VAL A 1 590 ? 12.544 5.269 6.133 1.00 97.31 590 VAL A C 1
ATOM 4580 O O . VAL A 1 590 ? 11.662 5.547 5.312 1.00 97.31 590 VAL A O 1
ATOM 4583 N N . PHE A 1 591 ? 13.367 4.225 5.996 1.00 98.56 591 PHE A N 1
ATOM 4584 C CA . PHE A 1 591 ? 13.299 3.277 4.888 1.00 98.56 591 PHE A CA 1
ATOM 4585 C C . PHE A 1 591 ? 11.932 2.582 4.828 1.00 98.56 591 PHE A C 1
ATOM 4587 O O . PHE A 1 591 ? 11.232 2.693 3.822 1.00 98.56 591 PHE A O 1
ATOM 4594 N N . LEU A 1 592 ? 11.512 1.918 5.913 1.00 98.62 592 LEU A N 1
ATOM 4595 C CA . LEU A 1 592 ? 10.237 1.194 5.955 1.00 98.62 592 LEU A CA 1
ATOM 4596 C C . LEU A 1 592 ? 9.035 2.113 5.730 1.00 98.62 592 LEU A C 1
ATOM 4598 O O . LEU A 1 592 ? 8.111 1.743 5.005 1.00 98.62 592 LEU A O 1
ATOM 4602 N N . HIS A 1 593 ? 9.050 3.314 6.312 1.00 98.00 593 HIS A N 1
ATOM 4603 C CA . HIS A 1 593 ? 7.972 4.282 6.144 1.00 98.00 593 HIS A CA 1
ATOM 4604 C C . HIS A 1 593 ? 7.778 4.640 4.666 1.00 98.00 593 HIS A C 1
ATOM 4606 O O . HIS A 1 593 ? 6.661 4.575 4.158 1.00 98.00 593 HIS A O 1
ATOM 4612 N N . HIS A 1 594 ? 8.855 4.985 3.951 1.00 96.25 594 HIS A N 1
ATOM 4613 C CA . HIS A 1 594 ? 8.770 5.339 2.530 1.00 96.25 594 HIS A CA 1
ATOM 4614 C C . HIS A 1 594 ? 8.463 4.139 1.637 1.00 96.25 594 HIS A C 1
ATOM 4616 O O . HIS A 1 594 ? 7.695 4.292 0.688 1.00 96.25 594 HIS A O 1
ATOM 4622 N N . PHE A 1 595 ? 9.005 2.961 1.960 1.00 98.56 595 PHE A N 1
ATOM 4623 C CA . PHE A 1 595 ? 8.699 1.722 1.250 1.00 98.56 595 PHE A CA 1
ATOM 4624 C C . PHE A 1 595 ? 7.193 1.435 1.284 1.00 98.56 595 PHE A C 1
ATOM 4626 O O . PHE A 1 595 ? 6.555 1.351 0.236 1.00 98.56 595 PHE A O 1
ATOM 4633 N N . TYR A 1 596 ? 6.600 1.357 2.477 1.00 98.38 596 TYR A N 1
ATOM 4634 C CA . TYR A 1 596 ? 5.179 1.037 2.613 1.00 98.38 596 TYR A CA 1
ATOM 4635 C C . TYR A 1 596 ? 4.265 2.160 2.134 1.00 98.38 596 TYR A C 1
ATOM 4637 O O . TYR A 1 596 ? 3.207 1.881 1.576 1.00 98.38 596 TYR A O 1
ATOM 4645 N N . TYR A 1 597 ? 4.661 3.421 2.309 1.00 90.44 597 TYR A N 1
ATOM 4646 C CA . TYR A 1 597 ? 3.892 4.543 1.785 1.00 90.44 597 TYR A CA 1
ATOM 4647 C C . TYR A 1 597 ? 3.833 4.509 0.250 1.00 90.44 597 TYR A C 1
ATOM 4649 O O . TYR A 1 597 ? 2.753 4.619 -0.322 1.00 90.44 597 TYR A O 1
ATOM 4657 N N . ALA A 1 598 ? 4.958 4.282 -0.434 1.00 78.00 598 ALA A N 1
ATOM 4658 C CA . ALA A 1 598 ? 4.957 4.123 -1.888 1.00 78.00 598 ALA A CA 1
ATOM 4659 C C . ALA A 1 598 ? 4.146 2.906 -2.338 1.00 78.00 598 ALA A C 1
ATOM 4661 O O . ALA A 1 598 ? 3.319 3.018 -3.244 1.00 78.00 598 ALA A O 1
ATOM 4662 N N . ALA A 1 599 ? 4.347 1.767 -1.676 1.00 92.00 599 ALA A N 1
ATOM 4663 C CA . ALA A 1 599 ? 3.701 0.524 -2.061 1.00 92.00 599 ALA A CA 1
ATOM 4664 C C . ALA A 1 599 ? 2.174 0.636 -1.924 1.00 92.00 599 ALA A C 1
ATOM 4666 O O . ALA A 1 599 ? 1.459 0.435 -2.895 1.00 92.00 599 ALA A O 1
ATOM 4667 N N . LEU A 1 600 ? 1.684 1.078 -0.762 1.00 87.25 600 LEU A N 1
ATOM 4668 C CA . LEU A 1 600 ? 0.259 1.043 -0.424 1.00 87.25 600 LEU A CA 1
ATOM 4669 C C . LEU A 1 600 ? -0.504 2.319 -0.791 1.00 87.25 600 LEU A C 1
ATOM 4671 O O . LEU A 1 600 ? -1.670 2.251 -1.166 1.00 87.25 600 LEU A O 1
ATOM 4675 N N . ILE A 1 601 ? 0.117 3.497 -0.674 1.00 85.62 601 ILE A N 1
ATOM 4676 C CA . ILE A 1 601 ? -0.572 4.772 -0.936 1.00 85.62 601 ILE A CA 1
ATOM 4677 C C . ILE A 1 601 ? -0.411 5.198 -2.391 1.00 85.62 601 ILE A C 1
ATOM 4679 O O . ILE A 1 601 ? -1.371 5.669 -3.001 1.00 85.62 601 ILE A O 1
ATOM 4683 N N . TYR A 1 602 ? 0.782 5.036 -2.966 1.00 73.25 602 TYR A N 1
ATOM 4684 C CA . TYR A 1 602 ? 0.993 5.354 -4.380 1.00 73.25 602 TYR A CA 1
ATOM 4685 C C . TYR A 1 602 ? 0.676 4.191 -5.322 1.00 73.25 602 TYR A C 1
ATOM 4687 O O . TYR A 1 602 ? 0.555 4.423 -6.528 1.00 73.25 602 TYR A O 1
ATOM 4695 N N . GLY A 1 603 ? 0.505 2.973 -4.796 1.00 75.81 603 GLY A N 1
ATOM 4696 C CA . GLY A 1 603 ? 0.264 1.779 -5.603 1.00 75.81 603 GLY A CA 1
ATOM 4697 C C . GLY A 1 603 ? 1.472 1.444 -6.473 1.00 75.81 603 GLY A C 1
ATOM 4698 O O . GLY A 1 603 ? 1.322 1.166 -7.663 1.00 75.81 603 GLY A O 1
ATOM 4699 N N . TRP A 1 604 ? 2.681 1.586 -5.926 1.00 83.75 604 TRP A N 1
ATOM 4700 C CA . TRP A 1 604 ? 3.922 1.275 -6.634 1.00 83.75 604 TRP A CA 1
ATOM 4701 C C . TRP A 1 604 ? 4.295 -0.198 -6.483 1.00 83.75 604 TRP A C 1
ATOM 4703 O O . TRP A 1 604 ? 3.867 -0.883 -5.554 1.00 83.75 604 TRP A O 1
ATOM 4713 N N . THR A 1 605 ? 5.108 -0.690 -7.417 1.00 90.12 605 THR A N 1
ATOM 4714 C CA . THR A 1 605 ? 5.665 -2.041 -7.310 1.00 90.12 605 THR A CA 1
ATOM 4715 C C . THR A 1 605 ? 6.650 -2.122 -6.145 1.00 90.12 605 THR A C 1
ATOM 4717 O O . THR A 1 605 ? 7.235 -1.111 -5.758 1.00 90.12 605 THR A O 1
ATOM 4720 N N . VAL A 1 606 ? 6.897 -3.319 -5.610 1.00 95.81 606 VAL A N 1
ATOM 4721 C CA . VAL A 1 606 ? 7.909 -3.520 -4.556 1.00 95.81 606 VAL A CA 1
ATOM 4722 C C . VAL A 1 606 ? 9.277 -2.969 -4.967 1.00 95.81 606 VAL A C 1
ATOM 4724 O O . VAL A 1 606 ? 9.936 -2.306 -4.171 1.00 95.81 606 VAL A O 1
ATOM 4727 N N . HIS A 1 607 ? 9.679 -3.181 -6.218 1.00 95.44 607 HIS A N 1
ATOM 4728 C CA . HIS A 1 607 ? 10.903 -2.652 -6.808 1.00 95.44 607 HIS A CA 1
ATOM 4729 C C . HIS A 1 607 ? 10.970 -1.122 -6.703 1.00 95.44 607 HIS A C 1
ATOM 4731 O O . HIS A 1 607 ? 11.936 -0.578 -6.163 1.00 95.44 607 HIS A O 1
ATOM 4737 N N . ASP A 1 608 ? 9.935 -0.428 -7.179 1.00 85.44 608 ASP A N 1
ATOM 4738 C CA . ASP A 1 608 ? 9.906 1.039 -7.209 1.00 85.44 608 ASP A CA 1
ATOM 4739 C C . ASP A 1 608 ? 9.803 1.631 -5.793 1.00 85.44 608 ASP A C 1
ATOM 4741 O O . ASP A 1 608 ? 10.410 2.660 -5.488 1.00 85.44 608 ASP A O 1
ATOM 4745 N N . SER A 1 609 ? 9.087 0.950 -4.896 1.00 95.75 609 SER A N 1
ATOM 4746 C CA . SER A 1 609 ? 8.984 1.310 -3.481 1.00 95.75 609 SER A CA 1
ATOM 4747 C C . SER A 1 609 ? 10.313 1.166 -2.738 1.00 95.75 609 SER A C 1
ATOM 4749 O O . SER A 1 609 ? 10.656 2.029 -1.928 1.00 95.75 609 SER A O 1
ATOM 4751 N N . LEU A 1 610 ? 11.093 0.115 -3.022 1.00 98.31 610 LEU A N 1
ATOM 4752 C CA . LEU A 1 610 ? 12.446 -0.052 -2.478 1.00 98.31 610 LEU A CA 1
ATOM 4753 C C . LEU A 1 610 ? 13.373 1.061 -2.972 1.00 98.31 610 LEU A C 1
ATOM 4755 O O . LEU A 1 610 ? 14.162 1.600 -2.194 1.00 98.31 610 LEU A O 1
ATOM 4759 N N . ASP A 1 611 ? 13.251 1.444 -4.244 1.00 92.88 611 ASP A N 1
ATOM 4760 C CA . ASP A 1 611 ? 13.999 2.565 -4.809 1.00 92.88 611 ASP A CA 1
ATOM 4761 C C . ASP A 1 611 ? 13.685 3.887 -4.117 1.00 92.88 611 ASP A C 1
ATOM 4763 O O . ASP A 1 611 ? 14.620 4.613 -3.774 1.00 92.88 611 ASP A O 1
ATOM 4767 N N . LEU A 1 612 ? 12.407 4.190 -3.865 1.00 92.69 612 LEU A N 1
ATOM 4768 C CA . LEU A 1 612 ? 12.041 5.394 -3.120 1.00 92.69 612 LEU A CA 1
ATOM 4769 C C . LEU A 1 612 ? 12.604 5.359 -1.700 1.00 92.69 612 LEU A C 1
ATOM 4771 O O . LEU A 1 612 ? 13.182 6.342 -1.248 1.00 92.69 612 LEU A O 1
ATOM 4775 N N . ALA A 1 613 ? 12.461 4.229 -1.009 1.00 96.88 613 ALA A N 1
ATOM 4776 C CA . ALA A 1 613 ? 12.948 4.070 0.353 1.00 96.88 613 ALA A CA 1
ATOM 4777 C C . ALA A 1 613 ? 14.464 4.293 0.450 1.00 96.88 613 ALA A C 1
ATOM 4779 O O . ALA A 1 613 ? 14.927 5.068 1.287 1.00 96.88 613 ALA A O 1
ATOM 4780 N N . ALA A 1 614 ? 15.239 3.686 -0.452 1.00 96.50 614 ALA A N 1
ATOM 4781 C CA . ALA A 1 614 ? 16.685 3.873 -0.508 1.00 96.50 614 ALA A CA 1
ATOM 4782 C C . ALA A 1 614 ? 17.076 5.316 -0.873 1.00 96.50 614 ALA A C 1
ATOM 4784 O O . ALA A 1 614 ? 18.024 5.858 -0.298 1.00 96.50 614 ALA A O 1
ATOM 4785 N N . GLN A 1 615 ? 16.338 5.964 -1.781 1.00 90.00 615 GLN A N 1
ATOM 4786 C CA . GLN A 1 615 ? 16.583 7.359 -2.153 1.00 90.00 615 GLN A CA 1
ATOM 4787 C C . GLN A 1 615 ? 16.301 8.306 -0.988 1.00 90.00 615 GLN A C 1
ATOM 4789 O O . GLN A 1 615 ? 17.083 9.225 -0.757 1.00 90.00 615 GLN A O 1
ATOM 4794 N N . SER A 1 616 ? 15.234 8.066 -0.226 1.00 90.69 616 SER A N 1
ATOM 4795 C CA . SER A 1 616 ? 14.896 8.876 0.945 1.00 90.69 616 SER A CA 1
ATOM 4796 C C . SER A 1 616 ? 15.953 8.803 2.042 1.00 90.69 616 SER A C 1
ATOM 4798 O O . SER A 1 616 ? 16.147 9.793 2.741 1.00 90.69 616 SER A O 1
ATOM 4800 N N . VAL A 1 617 ? 16.643 7.666 2.190 1.00 94.88 617 VAL A N 1
ATOM 4801 C CA . VAL A 1 617 ? 17.657 7.484 3.241 1.00 94.88 617 VAL A CA 1
ATOM 4802 C C . VAL A 1 617 ? 19.060 7.877 2.775 1.00 94.88 617 VAL A C 1
ATOM 4804 O O . VAL A 1 617 ? 19.772 8.590 3.477 1.00 94.88 617 VAL A O 1
ATOM 4807 N N . TRP A 1 618 ? 19.467 7.450 1.578 1.00 95.88 618 TRP A N 1
ATOM 4808 C CA . TRP A 1 618 ? 20.852 7.583 1.102 1.00 95.88 618 TRP A CA 1
ATOM 4809 C C . TRP A 1 618 ? 20.999 8.347 -0.216 1.00 95.88 618 TRP A C 1
ATOM 4811 O O . TRP A 1 618 ? 22.112 8.478 -0.722 1.00 95.88 618 TRP A O 1
ATOM 4821 N N . GLY A 1 619 ? 19.907 8.829 -0.814 1.00 88.75 619 GLY A N 1
ATOM 4822 C CA . GLY A 1 619 ? 19.947 9.514 -2.110 1.00 88.75 619 GLY A CA 1
ATOM 4823 C C . GLY A 1 619 ? 20.316 8.605 -3.288 1.00 88.75 619 GLY A C 1
ATOM 4824 O O . GLY A 1 619 ? 20.736 9.100 -4.333 1.00 88.75 619 GLY A O 1
ATOM 4825 N N . VAL A 1 620 ? 20.187 7.281 -3.142 1.00 92.19 620 VAL A N 1
ATOM 4826 C CA . VAL A 1 620 ? 20.514 6.292 -4.183 1.00 92.19 620 VAL A CA 1
ATOM 4827 C C . VAL A 1 620 ? 19.380 5.289 -4.378 1.00 92.19 620 VAL A C 1
ATOM 4829 O O . VAL A 1 620 ? 18.614 5.030 -3.461 1.00 92.19 620 VAL A O 1
ATOM 4832 N N . ASN A 1 621 ? 19.288 4.690 -5.566 1.00 92.62 621 ASN A N 1
ATOM 4833 C CA . ASN A 1 621 ? 18.373 3.570 -5.814 1.00 92.62 621 ASN A CA 1
ATOM 4834 C C . ASN A 1 621 ? 18.754 2.350 -4.962 1.00 92.62 621 ASN A C 1
ATOM 4836 O O . ASN A 1 621 ? 19.936 2.158 -4.664 1.00 92.62 621 ASN A O 1
ATOM 4840 N N . TYR A 1 622 ? 17.788 1.481 -4.659 1.00 97.06 622 TYR A N 1
ATOM 4841 C CA . TYR A 1 622 ? 18.034 0.266 -3.882 1.00 97.06 622 TYR A CA 1
ATOM 4842 C C . TYR A 1 622 ? 19.044 -0.640 -4.586 1.00 97.06 622 TYR A C 1
ATOM 4844 O O . TYR A 1 622 ? 19.982 -1.113 -3.961 1.00 97.06 622 TYR A O 1
ATOM 4852 N N . GLY A 1 623 ? 18.935 -0.798 -5.910 1.00 92.38 623 GLY A N 1
ATOM 4853 C CA . GLY A 1 623 ? 19.894 -1.528 -6.749 1.00 92.38 623 GLY A CA 1
ATOM 4854 C C . GLY A 1 623 ? 21.321 -0.976 -6.789 1.00 92.38 623 GLY A C 1
ATOM 4855 O O . GLY A 1 623 ? 22.206 -1.621 -7.346 1.00 92.38 623 GLY A O 1
ATOM 4856 N N . SER A 1 624 ? 21.575 0.208 -6.235 1.00 94.69 624 SER A N 1
ATOM 4857 C CA . SER A 1 624 ? 22.911 0.801 -6.239 1.00 94.69 624 SER A CA 1
ATOM 4858 C C . SER A 1 624 ? 23.865 0.053 -5.312 1.00 94.69 624 SER A C 1
ATOM 4860 O O . SER A 1 624 ? 23.506 -0.300 -4.191 1.00 94.69 624 SER A O 1
ATOM 4862 N N . THR A 1 625 ? 25.137 -0.040 -5.709 1.00 94.69 625 THR A N 1
ATOM 4863 C CA . THR A 1 625 ? 26.209 -0.529 -4.830 1.00 94.69 625 THR A CA 1
ATOM 4864 C C . THR A 1 625 ? 26.479 0.379 -3.622 1.00 94.69 625 THR A C 1
ATOM 4866 O O . THR A 1 625 ? 27.284 0.063 -2.751 1.00 94.69 625 THR A O 1
ATOM 4869 N N . SER A 1 626 ? 25.859 1.554 -3.583 1.00 95.75 626 SER A N 1
ATOM 4870 C CA . SER A 1 626 ? 25.927 2.470 -2.445 1.00 95.75 626 SER A CA 1
ATOM 4871 C C . SER A 1 626 ? 24.737 2.327 -1.492 1.00 95.75 626 SER A C 1
ATOM 4873 O O . SER A 1 626 ? 24.740 2.969 -0.447 1.00 95.75 626 SER A O 1
ATOM 4875 N N . CYS A 1 627 ? 23.719 1.523 -1.824 1.00 97.69 627 CYS A N 1
ATOM 4876 C CA . CYS A 1 627 ? 22.607 1.268 -0.912 1.00 97.69 627 CYS A CA 1
ATOM 4877 C C . CYS A 1 627 ? 23.058 0.295 0.180 1.00 97.69 627 CYS A C 1
ATOM 4879 O O . CYS A 1 627 ? 23.319 -0.876 -0.097 1.00 97.69 627 CYS A O 1
ATOM 4881 N N . ILE A 1 628 ? 23.129 0.780 1.420 1.00 97.88 628 ILE A N 1
ATOM 4882 C CA . ILE A 1 628 ? 23.651 0.014 2.559 1.00 97.88 628 ILE A CA 1
ATOM 4883 C C . ILE A 1 628 ? 22.82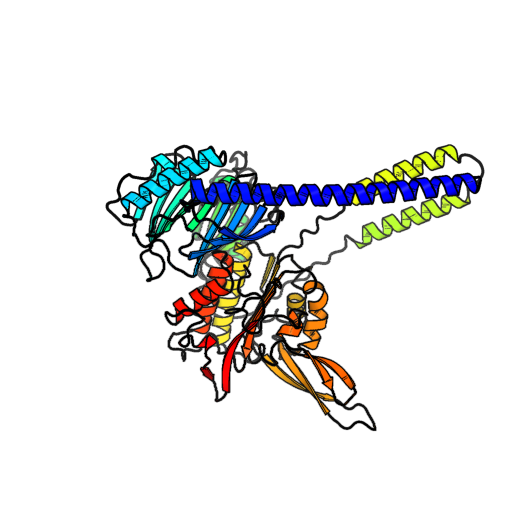5 -1.251 2.807 1.00 97.88 628 ILE A C 1
ATOM 4885 O O . ILE A 1 628 ? 23.392 -2.322 2.987 1.00 97.88 628 ILE A O 1
ATOM 4889 N N . PHE A 1 629 ? 21.493 -1.172 2.743 1.00 98.00 629 PHE A N 1
ATOM 4890 C CA . PHE A 1 629 ? 20.655 -2.357 2.940 1.00 98.00 629 PHE A CA 1
ATOM 4891 C C . PHE A 1 629 ? 20.759 -3.389 1.824 1.00 98.00 629 PHE A C 1
ATOM 4893 O O . PHE A 1 629 ? 20.545 -4.558 2.105 1.00 98.00 629 PHE A O 1
ATOM 4900 N N . ARG A 1 630 ? 21.130 -3.014 0.597 1.00 97.19 630 ARG A N 1
ATOM 4901 C CA . ARG A 1 630 ? 21.342 -3.998 -0.470 1.00 97.19 630 ARG A CA 1
ATOM 4902 C C . ARG A 1 630 ? 22.739 -4.599 -0.438 1.00 97.19 630 ARG A C 1
ATOM 4904 O O . ARG A 1 630 ? 22.899 -5.810 -0.523 1.00 97.19 630 ARG A O 1
ATOM 4911 N N . ASN A 1 631 ? 23.751 -3.738 -0.396 1.00 96.44 631 ASN A N 1
ATOM 4912 C CA . ASN A 1 631 ? 25.145 -4.164 -0.491 1.00 96.44 631 ASN A CA 1
ATOM 4913 C C . ASN A 1 631 ? 25.677 -4.759 0.808 1.00 96.44 631 ASN A C 1
ATOM 4915 O O . ASN A 1 631 ? 26.678 -5.475 0.798 1.00 96.44 631 ASN A O 1
ATOM 4919 N N . GLY A 1 632 ? 24.990 -4.456 1.898 1.00 96.25 632 GLY A N 1
ATOM 4920 C CA . GLY A 1 632 ? 25.264 -4.947 3.219 1.00 96.25 632 GLY A CA 1
ATOM 4921 C C . GLY A 1 632 ? 26.081 -4.002 4.074 1.00 96.25 632 GLY A C 1
ATOM 4922 O O . GLY A 1 632 ? 26.643 -2.994 3.640 1.00 96.25 632 GLY A O 1
ATOM 4923 N N . TYR A 1 633 ? 26.100 -4.361 5.342 1.00 97.62 633 TYR A N 1
ATOM 4924 C CA . TYR A 1 633 ? 26.732 -3.655 6.438 1.00 97.62 633 TYR A CA 1
ATOM 4925 C C . TYR A 1 633 ? 27.287 -4.679 7.424 1.00 97.62 633 TYR A C 1
ATOM 4927 O O . TYR A 1 633 ? 26.996 -5.868 7.322 1.00 97.62 633 TYR A O 1
ATOM 4935 N N . THR A 1 634 ? 28.057 -4.217 8.405 1.00 97.50 634 THR A N 1
ATOM 4936 C CA . THR A 1 634 ? 28.523 -5.058 9.510 1.00 97.50 634 THR A CA 1
ATOM 4937 C C . THR A 1 634 ? 27.912 -4.561 10.817 1.00 97.50 634 THR A C 1
ATOM 4939 O O . THR A 1 634 ? 28.113 -3.401 11.176 1.00 97.50 634 THR A O 1
ATOM 4942 N N . LEU A 1 635 ? 27.193 -5.429 11.530 1.00 96.00 635 LEU A N 1
ATOM 4943 C CA . LEU A 1 635 ? 26.701 -5.197 12.893 1.00 96.00 635 LEU A CA 1
ATOM 4944 C C . LEU A 1 635 ? 27.253 -6.290 13.797 1.00 96.00 635 LEU A C 1
ATOM 4946 O O . LEU A 1 635 ? 27.209 -7.462 13.443 1.00 96.00 635 LEU A O 1
ATOM 4950 N N . ASP A 1 636 ? 27.832 -5.897 14.930 1.00 93.50 636 ASP A N 1
ATOM 4951 C CA . ASP A 1 636 ? 28.405 -6.813 15.928 1.00 93.50 636 ASP A CA 1
ATOM 4952 C C . ASP A 1 636 ? 29.389 -7.860 15.364 1.00 93.50 636 ASP A C 1
ATOM 4954 O O . ASP A 1 636 ? 29.586 -8.935 15.922 1.00 93.50 636 ASP A O 1
ATOM 4958 N N . GLY A 1 637 ? 30.080 -7.510 14.273 1.00 95.69 637 GLY A N 1
ATOM 4959 C CA . GLY A 1 637 ? 31.057 -8.375 13.603 1.00 95.69 637 GLY A CA 1
ATOM 4960 C C . GLY A 1 637 ? 30.465 -9.319 12.552 1.00 95.69 637 GLY A C 1
ATOM 4961 O O . GLY A 1 637 ? 31.226 -10.034 11.902 1.00 95.69 637 GLY A O 1
ATOM 4962 N N . GLU A 1 638 ? 29.153 -9.283 12.338 1.00 96.62 638 GLU A N 1
ATOM 4963 C CA . GLU A 1 638 ? 28.444 -10.078 11.339 1.00 96.62 638 GLU A CA 1
ATOM 4964 C C . GLU A 1 638 ? 27.952 -9.207 10.183 1.00 96.62 638 GLU A C 1
ATOM 4966 O O . GLU A 1 638 ? 27.580 -8.047 10.364 1.00 96.62 638 GLU A O 1
ATOM 4971 N N . ASN A 1 639 ? 27.967 -9.761 8.970 1.00 97.75 639 ASN A N 1
ATOM 4972 C CA . ASN A 1 639 ? 27.516 -9.042 7.783 1.00 97.75 639 ASN A CA 1
ATOM 4973 C C . ASN A 1 639 ? 26.011 -9.223 7.597 1.00 97.75 639 ASN A C 1
ATOM 4975 O O . ASN A 1 639 ? 25.551 -10.356 7.492 1.00 97.75 639 ASN A O 1
ATOM 4979 N N . GLY A 1 640 ? 25.275 -8.118 7.507 1.00 97.38 640 GLY A N 1
ATOM 4980 C CA . GLY A 1 640 ? 23.834 -8.101 7.276 1.00 97.38 640 GLY A CA 1
ATOM 4981 C C . GLY A 1 640 ? 23.470 -7.419 5.959 1.00 97.38 640 GLY A C 1
ATOM 4982 O O . GLY A 1 640 ? 24.133 -6.459 5.573 1.00 97.38 640 GLY A O 1
ATOM 4983 N N . HIS A 1 641 ? 22.439 -7.896 5.260 1.00 97.94 641 HIS A N 1
ATOM 4984 C CA . HIS A 1 641 ? 21.807 -7.201 4.129 1.00 97.94 641 HIS A CA 1
ATOM 4985 C C . HIS A 1 641 ? 20.385 -7.713 3.869 1.00 97.94 641 HIS A C 1
ATOM 4987 O O . HIS A 1 641 ? 20.039 -8.837 4.231 1.00 97.94 641 HIS A O 1
ATOM 4993 N N . ILE A 1 642 ? 19.572 -6.890 3.209 1.00 98.31 642 ILE A N 1
ATOM 4994 C CA . ILE A 1 642 ? 18.231 -7.241 2.752 1.00 98.31 642 ILE A CA 1
ATOM 4995 C C . ILE A 1 642 ? 18.322 -8.064 1.467 1.00 98.31 642 ILE A C 1
ATOM 4997 O O . ILE A 1 642 ? 19.004 -7.700 0.505 1.00 98.31 642 ILE A O 1
ATOM 5001 N N . VAL A 1 643 ? 17.547 -9.141 1.428 1.00 97.75 643 VAL A N 1
ATOM 5002 C CA . VAL A 1 643 ? 17.279 -9.936 0.231 1.00 97.75 643 VAL A CA 1
ATOM 5003 C C . VAL A 1 643 ? 15.833 -9.763 -0.203 1.00 97.75 643 VAL A C 1
ATOM 5005 O O . VAL A 1 643 ? 14.935 -9.602 0.622 1.00 97.75 643 VAL A O 1
ATOM 5008 N N . VAL A 1 644 ? 15.617 -9.797 -1.516 1.00 97.56 644 VAL A N 1
ATOM 5009 C CA . VAL A 1 644 ? 14.291 -9.766 -2.136 1.00 97.56 644 VAL A CA 1
ATOM 5010 C C . VAL A 1 644 ? 14.174 -11.031 -2.967 1.00 97.56 644 VAL A C 1
ATOM 5012 O O . VAL A 1 644 ? 14.846 -11.149 -3.987 1.00 97.56 644 VAL A O 1
ATOM 5015 N N . TYR A 1 645 ? 13.339 -11.967 -2.542 1.00 97.38 645 TYR A N 1
ATOM 5016 C CA . TYR A 1 645 ? 13.017 -13.171 -3.296 1.00 97.38 645 TYR A CA 1
ATOM 5017 C C . TYR A 1 645 ? 11.678 -13.004 -4.015 1.00 97.38 645 TYR A C 1
ATOM 5019 O O . TYR A 1 645 ? 10.768 -12.366 -3.486 1.00 97.38 645 TYR A O 1
ATOM 5027 N N . GLY A 1 646 ? 11.530 -13.592 -5.201 1.00 94.81 646 GLY A N 1
ATOM 5028 C CA . GLY A 1 646 ? 10.247 -13.624 -5.912 1.00 94.81 646 GLY A CA 1
ATOM 5029 C C . GLY A 1 646 ? 10.049 -12.534 -6.972 1.00 94.81 646 GLY A C 1
ATOM 5030 O O . GLY A 1 646 ? 10.963 -12.154 -7.707 1.00 94.81 646 GLY A O 1
ATOM 5031 N N . GLN A 1 647 ? 8.825 -12.026 -7.069 1.00 93.62 647 GLN A N 1
ATOM 5032 C CA . GLN A 1 647 ? 8.397 -11.024 -8.036 1.00 93.62 647 GLN A CA 1
ATOM 5033 C C . GLN A 1 647 ? 8.492 -9.609 -7.447 1.00 93.62 647 GLN A C 1
ATOM 5035 O O . GLN A 1 647 ? 7.507 -9.059 -6.965 1.00 93.62 647 GLN A O 1
ATOM 5040 N N . GLY A 1 648 ? 9.649 -8.949 -7.545 1.00 90.44 648 GLY A N 1
ATOM 5041 C CA . GLY A 1 648 ? 9.784 -7.550 -7.106 1.00 90.44 648 GLY A CA 1
ATOM 5042 C C . GLY A 1 648 ? 8.932 -6.550 -7.901 1.00 90.44 648 GLY A C 1
ATOM 5043 O O . GLY A 1 648 ? 8.720 -5.434 -7.450 1.00 90.44 648 GLY A O 1
ATOM 5044 N N . THR A 1 649 ? 8.384 -6.922 -9.060 1.00 89.06 649 THR A N 1
ATOM 5045 C CA . THR A 1 649 ? 7.449 -6.081 -9.836 1.00 89.06 649 THR A CA 1
ATOM 5046 C C . THR A 1 649 ? 5.997 -6.198 -9.377 1.00 89.06 649 THR A C 1
ATOM 5048 O O . THR A 1 649 ? 5.107 -5.632 -10.011 1.00 89.06 649 THR A O 1
ATOM 5051 N N . ILE A 1 650 ? 5.730 -6.952 -8.310 1.00 87.50 650 ILE A N 1
ATOM 5052 C CA . ILE A 1 650 ? 4.389 -7.079 -7.751 1.00 87.50 650 ILE A CA 1
ATOM 5053 C C . ILE A 1 650 ? 3.958 -5.767 -7.083 1.00 87.50 650 ILE A C 1
ATOM 5055 O O . ILE A 1 650 ? 4.777 -5.069 -6.485 1.00 87.50 650 ILE A O 1
ATOM 5059 N N . TYR A 1 651 ? 2.675 -5.436 -7.203 1.00 87.31 651 TYR A N 1
ATOM 5060 C CA . TYR A 1 651 ? 2.037 -4.325 -6.495 1.00 87.31 651 TYR A CA 1
ATOM 5061 C C . TYR A 1 651 ? 1.586 -4.806 -5.125 1.00 87.31 651 TYR A C 1
ATOM 5063 O O . TYR A 1 651 ? 1.065 -5.914 -5.053 1.00 87.31 651 TYR A O 1
ATOM 5071 N N . MET A 1 652 ? 1.777 -3.994 -4.085 1.00 87.94 652 MET A N 1
ATOM 5072 C CA . MET A 1 652 ? 1.186 -4.232 -2.765 1.00 87.94 652 MET A CA 1
ATOM 5073 C C . MET A 1 652 ? -0.068 -3.398 -2.577 1.00 87.94 652 MET A C 1
ATOM 5075 O O . MET A 1 652 ? -0.240 -2.375 -3.266 1.00 87.94 652 MET A O 1
#

Nearest PDB structures (foldseek):
  6w8s-assembly4_D  TM=6.190E-01  e=6.797E-02  Arabidopsis thaliana
  6w8s-assembly2_B  TM=6.188E-01  e=7.171E-02  Arabidopsis thaliana
  6w8s-assembly1_A  TM=5.792E-01  e=6.443E-02  Arabidopsis thaliana
  6w8s-assembly3_C  TM=5.888E-01  e=1.100E-01  Arabidopsis thaliana
  7qoo-assembly1_P  TM=2.301E-01  e=7.565E-02  Homo sapiens

Mean predicted aligned error: 16.26 Å

Sequence (652 aa):
MNKKKIALTVTILVTMLFAFSIEFAHSSTDSYSNTNTYAQSLASTFLGQVSGFDMSNYRIISFNVSTPKILNSQTSQIIISAIISDGNGNFSLAMSIINGKVWFFNLNLLSGNLRSTQTSTNDRLAIASNAIDEYKQQFNANYCSGFAQMVPTSLEIQNATISRDDAMLNVSSNTSTEKVESTTFTWYKIIDASTIPQMSITIIVSKTGLITSFYDNLCFYNMANVKTTVTKESAIAIAQPYIEEYAQDNGQTVKTIEAKLEYTVDSSASRGDNNLIYPQWKVFAQLDGLNQYNITEYGVMIWADNGVVYHYGPQGHYRSISRDAITPVLYPVPIVVVVSIATAGAMLLVRRRSKNQQRRTEAKFHLKLGSALILVSILSLSIVPSCFATSNSVVLGSRYNIPTEERTVDTTITNAIANYSTSAGYSTSNLYGSSTTANGIYYGAIGGSGGGVFDIVFYIGHGGHSVEWHYWGWPWQWHTHDYLAMTADDGSLVRDNDIWHNSFYQSINGQKAVVLWSCHLGEDAMGSWITYPCGDTQEHGMPYAWNHVTSLSFDGYFSPDSSGQVFIGFIGPAPFLSYDGFGMNDAGLVFLHHFYYAALIYGWTVHDSLDLAAQSVWGVNYGSTSCIFRNGYTLDGENGHIVVYGQGTIYM

Secondary structure (DSSP, 8-state):
--HHHHHHHHHHHHHHHHHHHHHHHHHHHHHHHHHHHHHHHHHHHIIIIIS---TTS-EEEEEEEE-PBPTT-S-BEEEEEEEEE-SSEEEEEEEEEETTEEEEEEEEEEEE-S-SSPPPHHHHHHHHHHHHHHHHHHTT-GGGTTSGGGS-S--SSS-EEEE-SSEEEEEEEE--STT--EEEEEEEEEETTEEEEEEEEEEEEETTS-EEEEEEGGGT-EE------S-HHHHHHHHHHHHHHHHHHTT--EEEEEEEEEEEE-TT-TTS-TTEEEEEEEEEEEESS--TT---EEEEEEETTT--EEEEEEES----------PPPPPPP-SHHHHHHHHHHHHHHHHHHHTT-TTS-HHHHHHHHHHHHHHHHHHHHTT--------EEEEEE--TT--HHHHHHHHHHHHHHHHHHHHTT-EEEE--GGG--HHHHHHHHTTTTT--SEEEEEEES-EEEEEEEE---TTPPPEEEEEEEEE-TTS-EEEHHHHHHHHHHHHTT-EEEEEEESTTTT-STT-EEEE-TTS-EEEE-HHHHHH--S-S-TTTTTS--SSSEEEEEEESPPPPTT--TTSSTTHHHHHHHHHHIIIIIS--BHHHHHHHHHHHHHSS-TTSTT-HHHH-EEETTEEEEEEEEE-TT-B-

Foldseek 3Di:
DDPVVVVVVVVVVVVVVVVVVVVVVVVVVVVVVVLQVLVVVLVLLLCVQQQVHDPPQKDWPDKDWDWDADPLDPWIKIWIWTWMDSPQFIWTWTWIGTPQATQKIAIGTPDGDDDPDFDDPLLLLQSNLRNLVSSCVVRVPCVSPPVSVQRDNDDPDQWDWGDDPFKIWTWHWDPPDDDWTWIKIKMFTADPNDTANLQIWMWIATRSRGTRIIHGSNSQADADPFDQPQDQVNLCVLCVVVVVVVCVVQVKDWDDKGKDWDWDAPPVCPVSHRRYIFIKIWIKTAIPDAGPQGFGMKTWIAGRRPRDTPDIGTDDDPPDDDDDDDDDDDDDDDDVVVVVVVVVVVVVVVVVVVVPPPPDDPPVVVVVVVVVVVVVVVVVVVPPPPPQQFAAEQQEEACAPPDPVLLVLSVVLLVLLQVLCVVLPHNYDRCYALSQDLVSVLCLLLLHDHAHLEGEYEYEYEKDKDWDWDDDDPPDDIDIDIFIWDAGNVRDTHTLQNSQVSNVVHLVRHQYEYAYQYFQLCPPQCWDWDQDPVRDTTTHGNNCSRRVDPPWAQALQVDADDSSYKYKDKHGGRDRLQDCVLVHGSLNSQLSSQLSCCQRVVQAFSNVSNQRSQCRRPVGGCPDCSRCQDVWDDDPNMTMHMTMIHHSRHGD

Solvent-accessible surface area (backbone atoms only — not comparable to full-atom values): 34451 Å² total; per-residue (Å²): 132,60,71,70,57,54,52,51,52,51,49,52,51,52,52,51,50,52,51,49,51,52,52,50,52,52,56,53,52,58,52,50,55,52,49,49,55,50,51,52,50,52,51,50,48,43,35,47,60,37,28,60,44,62,67,92,48,54,41,80,77,44,80,46,77,48,70,52,61,42,86,82,44,96,50,57,31,41,39,37,45,32,34,36,30,51,82,55,30,35,29,42,38,42,36,33,30,36,92,78,28,68,36,35,36,39,51,44,82,74,46,75,51,78,66,92,57,75,47,53,74,47,52,42,35,53,47,54,22,50,22,51,51,36,40,26,64,80,43,69,38,67,88,52,69,68,55,35,78,65,49,56,84,66,74,97,57,73,57,50,78,47,77,58,90,56,34,34,39,40,37,41,57,46,77,85,61,100,83,67,43,29,38,38,40,36,40,30,38,33,56,95,94,36,75,35,82,68,37,23,39,37,41,31,31,35,41,51,50,39,46,36,36,39,37,27,34,57,77,65,39,42,76,49,98,68,60,78,67,48,47,69,69,54,49,48,63,69,40,42,64,62,52,51,50,52,24,57,79,52,77,34,49,80,74,46,77,50,70,43,84,46,72,42,56,44,85,81,44,84,86,72,50,47,46,31,35,38,58,25,32,45,30,39,32,39,40,47,69,63,38,97,80,44,45,40,26,37,34,31,36,25,35,18,53,77,61,50,72,80,47,70,47,79,37,77,71,82,68,91,73,87,86,84,90,86,86,86,82,88,82,86,85,83,66,72,66,62,59,56,54,52,54,52,52,52,53,52,54,53,58,58,54,60,76,77,55,86,82,80,61,73,77,66,50,55,58,52,51,51,52,50,48,51,50,49,50,53,51,51,63,74,60,54,74,81,75,69,50,58,32,18,28,30,32,37,21,23,53,46,96,50,57,73,70,44,49,53,50,53,53,51,52,48,52,49,50,39,51,35,33,42,73,58,66,28,56,54,44,76,27,54,34,87,50,14,33,63,68,44,51,39,34,37,39,28,26,49,97,73,29,14,57,41,20,39,31,38,36,37,36,56,36,33,82,44,77,45,82,45,76,75,49,88,95,51,65,77,46,74,49,80,38,41,27,41,38,19,30,88,61,50,75,43,35,20,53,60,34,27,76,37,4,56,82,31,39,79,78,28,30,36,41,39,39,40,56,19,17,35,49,36,30,70,57,53,29,50,77,46,70,45,96,86,68,52,68,41,63,38,17,40,49,18,20,57,43,74,45,81,79,54,22,85,42,2,63,90,51,45,48,86,74,52,32,30,36,35,17,11,32,34,60,49,77,58,39,66,41,49,89,77,84,29,78,28,33,49,47,56,24,51,53,40,23,46,42,30,13,31,70,69,59,27,25,49,42,58,9,40,25,49,9,30,30,74,58,71,72,34,45,34,91,34,86,80,20,52,55,53,68,33,48,73,56,100,89,38,62,15,26,53,42,36,32,12,13,19,74,42,67,88

Radius of gyration: 29.57 Å; Cα contacts (8 Å, |Δi|>4): 1312; chains: 1; bounding box: 82×84×69 Å